Protein AF-A0A812VLY7-F1 (afdb_monomer_lite)

Radius of gyration: 28.64 Å; chains: 1; bounding box: 68×107×70 Å

Sequence (484 aa):
MIRHANMDPVLTGAGQRVARGATTGGCYYAWLPRAVADAMTPRLSFLAAFLRVVGGRTLPAKNELANACYFTYRVGYVICDTSLGPAEAQKEMEAGRCNEDFRLMGSDFQRLVTSHYVEGARPPFEEAMWLLTSPDHFQSRTLSECPPMQILANFLYAEALLFMDGSSRFGESAALVAHAMSQLRDVQHEVLEALGRTWPLDLAKRKFEEHFLSAEEARRQEARSNGLQASIVMCRCGLQSLTWLTELFPENAAVQIFLYDTCGPSQKSWGLPEVLSAADFKQKCAREPDVVEAKDVTDCPVELILQHLLKYGSNEAAFLLFLPSLPPVEYEQQLYTLVVRSLARRMLRADFVQLGHTRSSPKALNSCQRAVLSEAGIHGHVSGYESPRFVVSAERISASLPRARVVLLALETATECTGQAWEDIMRGLWHTVFGEAALLPTRADNVQIPIFLRVLDGPSGFAKTRMPKSSDYLDWAATALLET

Foldseek 3Di:
DDDDDDDDDDDDDDDDDDDDDDDDDDDDDDDDDDDPDDDDDPVVPLVVVVVVVVPPDDDPDLVVLLCLQADKDFDWDQADFPPDDPVVSVVCVVVVVSTARDIDGPNVLQVQQCCCLPVVFFHPLLQLVCLVPDDPVSVVVCLVRPVLSPLLSLLLVLQLQLQLDAPVCPVVSVVSNVVSVVSLVVDDPVSSVSCVVNHVNVSSVVVSVVSNVVSVVLNVVLVVDQFFFEEEEEEDAPQAQQQLVLVQDDPSHAYKYFYWHCYDPPNVDRDGTDIDGSVRVNVVNVPRDNDHPDPDFDFDALLVVLVCLLPPLLPPGFKYWYDTSHDDDPLLSLLSSSVSVSSRSVNWPFQKDASAQAKDDFDDADPLLQVLCVQLVHDDTAIAAQGPGMMHGSVLSVVLSVSSVSSSVSVVPSPPQPRVNSSRSVSRCNVVSSPDHRYDDALSGDSRTRSNSNAGRAQHPCPVRDDRSHSVSSVVSSVVVVVD

pLDDT: mean 74.08, std 21.81, range [22.34, 96.94]

Secondary structure (DSSP, 8-state):
------------------------------------------HHHHHHHHHHHTTT-----HHHHHTTT--EEEEEEE---TTS-HHHHHHHHHTTTTEEEEEEEHHHHHHHHHIIIII-----HHHHHHHHHS-HHHHHHHHHH-HHHHHHHHHHHHHHHHHHSHHHHHHHHHHHHHHHHHHHHHS-HHHHHHHHTTS-HHHHHHHHHHHHHHHHHHHHHHTTS-S-EEEEEEEE-SS---HHHHTTS-TT-EEEEEEEE-SSTTTTS--PPEEEEHHHHHHHHTTS-------S--PPPHHHHHHHHHHHTTSS-SEEEE--SSPPPHHHHHHHHHHHHHHHTT----SEEE----B---PPPPHHHHHHHHHTT--S--B-BSSS-EEEEHHHHHHHHHHHHHHHHHHHH-TTS-HHHHHHHHHTTHHHHHT--SBPPPTTT-TTS-GGG-PPSSS-TTTTS-S-SS-HHHHHHHHHTT--

Structure (mmCIF, N/CA/C/O backbone):
data_AF-A0A812VLY7-F1
#
_entry.id   AF-A0A812VLY7-F1
#
loop_
_atom_site.group_PDB
_atom_site.id
_atom_site.type_symbol
_atom_site.label_atom_id
_atom_site.label_alt_id
_atom_site.label_comp_id
_atom_site.label_asym_id
_atom_site.label_entity_id
_atom_site.label_seq_id
_atom_site.pdbx_PDB_ins_code
_atom_site.Cartn_x
_atom_site.Cartn_y
_atom_site.Cartn_z
_atom_site.occupancy
_atom_site.B_iso_or_equiv
_atom_site.auth_seq_id
_atom_site.auth_comp_id
_atom_site.auth_asym_id
_atom_site.auth_atom_id
_atom_site.pdbx_PDB_model_num
ATOM 1 N N . MET A 1 1 ? 7.560 82.320 3.210 1.00 33.66 1 MET A N 1
ATOM 2 C CA . MET A 1 1 ? 8.974 82.275 3.651 1.00 33.66 1 MET A CA 1
ATOM 3 C C . MET A 1 1 ? 9.697 81.343 2.675 1.00 33.66 1 MET A C 1
ATOM 5 O O . MET A 1 1 ? 9.423 80.160 2.733 1.00 33.66 1 MET A O 1
ATOM 9 N N . ILE A 1 2 ? 10.264 81.796 1.540 1.00 23.64 2 ILE A N 1
ATOM 10 C CA . ILE A 1 2 ? 11.594 82.445 1.343 1.00 23.64 2 ILE A CA 1
ATOM 11 C C . ILE A 1 2 ? 12.690 81.553 1.982 1.00 23.64 2 ILE A C 1
ATOM 13 O O . ILE A 1 2 ? 12.592 81.344 3.180 1.00 23.64 2 ILE A O 1
ATOM 17 N N . ARG A 1 3 ? 13.728 80.983 1.336 1.00 24.14 3 ARG A N 1
ATOM 18 C CA . ARG A 1 3 ? 14.509 81.256 0.105 1.00 24.14 3 ARG A CA 1
ATOM 19 C C . ARG A 1 3 ? 15.375 80.022 -0.255 1.00 24.14 3 ARG A C 1
ATOM 21 O O . ARG A 1 3 ? 15.680 79.216 0.614 1.00 24.14 3 ARG A O 1
ATOM 28 N N . HIS A 1 4 ? 15.841 79.975 -1.505 1.00 22.34 4 HIS A N 1
ATOM 29 C CA . HIS A 1 4 ? 16.978 79.182 -2.009 1.00 22.34 4 HIS A CA 1
ATOM 30 C C . HIS A 1 4 ? 18.335 79.573 -1.383 1.00 22.34 4 HIS A C 1
ATOM 32 O O . HIS A 1 4 ? 18.535 80.760 -1.128 1.00 22.34 4 HIS A O 1
ATOM 38 N N . ALA A 1 5 ? 19.288 78.624 -1.299 1.00 25.89 5 ALA A N 1
ATOM 39 C CA . ALA A 1 5 ? 20.650 78.727 -1.872 1.00 25.89 5 ALA A CA 1
ATOM 40 C C . ALA A 1 5 ? 21.472 77.421 -1.703 1.00 25.89 5 ALA A C 1
ATOM 42 O O . ALA A 1 5 ? 21.373 76.743 -0.687 1.00 25.89 5 ALA A O 1
ATOM 43 N N . ASN A 1 6 ? 22.270 77.121 -2.735 1.00 24.19 6 ASN A N 1
ATOM 44 C CA . ASN A 1 6 ? 23.167 75.974 -2.955 1.00 24.19 6 ASN A CA 1
ATOM 45 C C . ASN A 1 6 ? 24.359 75.877 -1.981 1.00 24.19 6 ASN A C 1
ATOM 47 O O . ASN A 1 6 ? 24.820 76.913 -1.517 1.00 24.19 6 ASN A O 1
ATOM 51 N N . MET A 1 7 ? 24.940 74.674 -1.830 1.00 24.23 7 MET A N 1
ATOM 52 C CA . MET A 1 7 ? 26.337 74.329 -2.197 1.00 24.23 7 MET A CA 1
ATOM 53 C C . MET A 1 7 ? 26.624 72.827 -1.950 1.00 24.23 7 MET A C 1
ATOM 55 O O . MET A 1 7 ? 26.423 72.329 -0.848 1.00 24.23 7 MET A O 1
ATOM 59 N N . ASP A 1 8 ? 27.126 72.147 -2.984 1.00 24.55 8 ASP A N 1
ATOM 60 C CA . ASP A 1 8 ? 27.888 70.878 -2.954 1.00 24.55 8 ASP A CA 1
ATOM 61 C C . ASP A 1 8 ? 29.359 71.171 -2.551 1.00 24.55 8 ASP A C 1
ATOM 63 O O . ASP A 1 8 ? 29.791 72.307 -2.792 1.00 24.55 8 ASP A O 1
ATOM 67 N N . PRO A 1 9 ? 30.164 70.232 -1.974 1.00 33.00 9 PRO A N 1
ATOM 68 C CA . PRO A 1 9 ? 30.671 69.067 -2.727 1.00 33.00 9 PRO A CA 1
ATOM 69 C C . PRO A 1 9 ? 30.973 67.745 -1.966 1.00 33.00 9 PRO A C 1
ATOM 71 O O . PRO A 1 9 ? 31.391 67.722 -0.815 1.00 33.00 9 PRO A O 1
ATOM 74 N N . VAL A 1 10 ? 30.822 66.644 -2.721 1.00 26.61 10 VAL A N 1
ATOM 75 C CA . VAL A 1 10 ? 31.642 65.407 -2.840 1.00 26.61 10 VAL A CA 1
ATOM 76 C C . VAL A 1 10 ? 32.374 64.861 -1.590 1.00 26.61 10 VAL A C 1
ATOM 78 O O . VAL A 1 10 ? 33.370 65.431 -1.164 1.00 26.61 10 VAL A O 1
ATOM 81 N N . LEU A 1 11 ? 32.006 63.646 -1.138 1.00 26.80 11 LEU A N 1
ATOM 82 C CA . LEU A 1 11 ? 32.848 62.422 -1.168 1.00 26.80 11 LEU A CA 1
ATOM 83 C C . LEU A 1 11 ? 32.196 61.223 -0.436 1.00 26.80 11 LEU A C 1
ATOM 85 O O . LEU A 1 11 ? 31.822 61.304 0.726 1.00 26.80 11 LEU A O 1
ATOM 89 N N . THR A 1 12 ? 32.195 60.087 -1.148 1.00 26.88 12 THR A N 1
ATOM 90 C CA . THR A 1 12 ? 32.275 58.678 -0.693 1.00 26.88 12 THR A CA 1
ATOM 91 C C . THR A 1 12 ? 31.205 58.086 0.232 1.00 26.88 12 THR A C 1
ATOM 93 O O . THR A 1 12 ? 31.045 58.503 1.370 1.00 26.88 12 THR A O 1
ATOM 96 N N . GLY A 1 13 ? 30.633 56.953 -0.197 1.00 25.62 13 GLY A N 1
ATOM 97 C CA . GLY A 1 13 ? 30.178 55.917 0.737 1.00 25.62 13 GLY A CA 1
ATOM 98 C C . GLY A 1 13 ? 28.914 55.169 0.327 1.00 25.62 13 GLY A C 1
ATOM 99 O O . GLY A 1 13 ? 27.816 55.652 0.550 1.00 25.62 13 GLY A O 1
ATOM 100 N N . ALA A 1 14 ? 29.114 53.983 -0.252 1.00 27.11 14 ALA A N 1
ATOM 101 C CA . ALA A 1 14 ? 28.307 52.763 -0.146 1.00 27.11 14 ALA A CA 1
ATOM 102 C C . ALA A 1 14 ? 26.805 52.858 0.220 1.00 27.11 14 ALA A C 1
ATOM 104 O O . ALA A 1 14 ? 26.431 53.228 1.328 1.00 27.11 14 ALA A O 1
ATOM 105 N N . GLY A 1 15 ? 25.949 52.323 -0.659 1.00 26.59 15 GLY A N 1
ATOM 106 C CA . GLY A 1 15 ? 24.568 51.990 -0.301 1.00 26.59 15 GLY A CA 1
ATOM 107 C C . GLY A 1 15 ? 23.691 51.630 -1.495 1.00 26.59 15 GLY A C 1
ATOM 108 O O . GLY A 1 15 ? 22.732 52.343 -1.779 1.00 26.59 15 GLY A O 1
ATOM 109 N N . GLN A 1 16 ? 24.000 50.542 -2.210 1.00 27.98 16 GLN A N 1
ATOM 110 C CA . GLN A 1 16 ? 23.077 49.992 -3.206 1.00 27.98 16 GLN A CA 1
ATOM 111 C C . GLN A 1 16 ? 22.246 48.856 -2.601 1.00 27.98 16 GLN A C 1
ATOM 113 O O . GLN A 1 16 ? 22.727 48.022 -1.838 1.00 27.98 16 GLN A O 1
ATOM 118 N N . ARG A 1 17 ? 20.952 48.933 -2.904 1.00 28.33 17 ARG A N 1
ATOM 119 C CA . ARG A 1 17 ? 19.820 48.269 -2.264 1.00 28.33 17 ARG A CA 1
ATOM 120 C C . ARG A 1 17 ? 19.820 46.759 -2.497 1.00 28.33 17 ARG A C 1
ATOM 122 O O . ARG A 1 17 ? 19.923 46.305 -3.631 1.00 28.33 17 ARG A O 1
ATOM 129 N N . VAL A 1 18 ? 19.570 46.015 -1.423 1.00 26.88 18 VAL A N 1
ATOM 130 C CA . VAL A 1 18 ? 19.131 44.617 -1.464 1.00 26.88 18 VAL A CA 1
ATOM 131 C C . VAL A 1 18 ? 17.653 44.590 -1.848 1.00 26.88 18 VAL A C 1
ATOM 133 O O . VAL A 1 18 ? 16.798 45.021 -1.074 1.00 26.88 18 VAL A O 1
ATOM 136 N N . ALA A 1 19 ? 17.349 44.075 -3.036 1.00 27.53 19 ALA A N 1
ATOM 137 C CA . ALA A 1 19 ? 16.034 43.528 -3.338 1.00 27.53 19 ALA A CA 1
ATOM 138 C C . ALA A 1 19 ? 15.998 42.094 -2.789 1.00 27.53 19 ALA A C 1
ATOM 140 O O . ALA A 1 19 ? 16.769 41.240 -3.223 1.00 27.53 19 ALA A O 1
ATOM 141 N N . ARG A 1 20 ? 15.141 41.841 -1.793 1.00 27.00 20 ARG A N 1
ATOM 142 C CA . ARG A 1 20 ? 14.846 40.490 -1.299 1.00 27.00 20 ARG A CA 1
ATOM 143 C C . ARG A 1 20 ? 13.982 39.777 -2.341 1.00 27.00 20 ARG A C 1
ATOM 145 O O . ARG A 1 20 ? 12.780 40.009 -2.402 1.00 27.00 20 ARG A O 1
ATOM 152 N N . GLY A 1 21 ? 14.618 38.957 -3.171 1.00 27.05 21 GLY A N 1
ATOM 153 C CA . GLY A 1 21 ? 13.956 37.917 -3.953 1.00 27.05 21 GLY A CA 1
ATOM 154 C C . GLY A 1 21 ? 13.736 36.680 -3.085 1.00 27.05 21 GLY A C 1
ATOM 155 O O . GLY A 1 21 ? 14.605 36.318 -2.293 1.00 27.05 21 GLY A O 1
ATOM 156 N N . ALA A 1 22 ? 12.555 36.081 -3.208 1.00 26.77 22 ALA A N 1
ATOM 157 C CA . ALA A 1 22 ? 12.167 34.844 -2.549 1.00 26.77 22 ALA A CA 1
ATOM 158 C C . ALA A 1 22 ? 13.141 33.706 -2.895 1.00 26.77 22 ALA A C 1
ATOM 160 O O . ALA A 1 22 ? 13.400 33.429 -4.064 1.00 26.77 22 ALA A O 1
ATOM 161 N N . THR A 1 23 ? 13.681 33.054 -1.870 1.00 26.34 23 THR A N 1
ATOM 162 C CA . THR A 1 23 ? 14.460 31.823 -1.991 1.00 26.34 23 THR A CA 1
ATOM 163 C C . THR A 1 23 ? 13.505 30.645 -2.135 1.00 26.34 23 THR A C 1
ATOM 165 O O . THR A 1 23 ? 12.974 30.150 -1.143 1.00 26.34 23 THR A O 1
ATOM 168 N N . THR A 1 24 ? 13.291 30.189 -3.363 1.00 28.69 24 THR A N 1
ATOM 169 C CA . THR A 1 24 ? 12.914 28.802 -3.630 1.00 28.69 24 THR A CA 1
ATOM 170 C C . THR A 1 24 ? 14.145 27.933 -3.370 1.00 28.69 24 THR A C 1
ATOM 172 O O . THR A 1 24 ? 15.205 28.137 -3.964 1.00 28.69 24 THR A O 1
ATOM 175 N N . GLY A 1 25 ? 14.039 27.012 -2.412 1.00 26.91 25 GLY A N 1
ATOM 176 C CA . GLY A 1 25 ? 15.074 26.022 -2.131 1.00 26.91 25 GLY A CA 1
ATOM 177 C C . GLY A 1 25 ? 15.153 25.020 -3.277 1.00 26.91 25 GLY A C 1
ATOM 178 O O . GLY A 1 25 ? 14.393 24.063 -3.310 1.00 26.91 25 GLY A O 1
ATOM 179 N N . GLY A 1 26 ? 16.038 25.270 -4.239 1.00 24.72 26 GLY A N 1
ATOM 180 C CA . GLY A 1 26 ? 16.426 24.287 -5.245 1.00 24.72 26 GLY A CA 1
ATOM 181 C C . GLY A 1 26 ? 17.576 23.428 -4.724 1.00 24.72 26 GLY A C 1
ATOM 182 O O . GLY A 1 26 ? 18.564 23.960 -4.215 1.00 24.72 26 GLY A O 1
ATOM 183 N N . CYS A 1 27 ? 17.466 22.107 -4.863 1.00 26.91 27 CYS A N 1
ATOM 184 C CA . CYS A 1 27 ? 18.591 21.191 -4.704 1.00 26.91 27 CYS A CA 1
ATOM 185 C C . CYS A 1 27 ? 19.650 21.505 -5.774 1.00 26.91 27 CYS A C 1
ATOM 187 O O . CYS A 1 27 ? 19.371 21.451 -6.972 1.00 26.91 27 CYS A O 1
ATOM 189 N N . TYR A 1 28 ? 20.869 21.848 -5.355 1.00 29.22 28 TYR A N 1
ATOM 190 C CA . TYR A 1 28 ? 21.990 22.087 -6.264 1.00 29.22 28 TYR A CA 1
ATOM 191 C C . TYR A 1 28 ? 22.784 20.792 -6.456 1.00 29.22 28 TYR A C 1
ATOM 193 O O . TYR A 1 28 ? 23.466 20.339 -5.540 1.00 29.22 28 TYR A O 1
ATOM 201 N N . TYR A 1 29 ? 22.748 20.222 -7.662 1.00 32.53 29 TYR A N 1
ATOM 202 C CA . TYR A 1 29 ? 23.680 19.171 -8.074 1.00 32.53 29 TYR A CA 1
ATOM 203 C C . TYR A 1 29 ? 24.926 19.822 -8.687 1.00 32.53 29 TYR A C 1
ATOM 205 O O . TYR A 1 29 ? 24.874 20.361 -9.792 1.00 32.53 29 TYR A O 1
ATOM 213 N N . ALA A 1 30 ? 26.054 19.792 -7.977 1.00 27.41 30 ALA A N 1
ATOM 214 C CA . ALA A 1 30 ? 27.339 20.245 -8.505 1.00 27.41 30 ALA A CA 1
ATOM 215 C C . ALA A 1 30 ? 28.170 19.040 -8.978 1.00 27.41 30 ALA A C 1
ATOM 217 O O . ALA A 1 30 ? 28.550 18.184 -8.183 1.00 27.41 30 ALA A O 1
ATOM 218 N N . TRP A 1 31 ? 28.472 18.984 -10.277 1.00 33.50 31 TRP A N 1
ATOM 219 C CA . TRP A 1 31 ? 29.342 17.969 -10.875 1.00 33.50 31 TRP A CA 1
ATOM 220 C C . TRP A 1 31 ? 30.784 18.481 -10.938 1.00 33.50 31 TRP A C 1
ATOM 222 O O . TRP A 1 31 ? 31.066 19.471 -11.611 1.00 33.50 31 TRP A O 1
ATOM 232 N N . LEU A 1 32 ? 31.715 17.788 -10.281 1.00 25.48 32 LEU A N 1
ATOM 233 C CA . LEU A 1 32 ? 33.155 18.016 -10.433 1.00 25.48 32 LEU A CA 1
ATOM 234 C C . LEU A 1 32 ? 33.784 16.832 -11.184 1.00 25.48 32 LEU A C 1
ATOM 236 O O . LEU A 1 32 ? 33.804 15.721 -10.651 1.00 25.48 32 LEU A O 1
ATOM 240 N N . PRO A 1 33 ? 34.339 17.025 -12.394 1.00 26.05 33 PRO A N 1
ATOM 241 C CA . PRO A 1 33 ? 35.069 15.971 -13.077 1.00 26.05 33 PRO A CA 1
ATOM 242 C C . PRO A 1 33 ? 36.450 15.822 -12.430 1.00 26.05 33 PRO A C 1
ATOM 244 O O . PRO A 1 33 ? 37.362 16.606 -12.690 1.00 26.05 33 PRO A O 1
ATOM 247 N N . ARG A 1 34 ? 36.639 14.799 -11.591 1.00 30.36 34 ARG A N 1
ATOM 248 C CA . ARG A 1 34 ? 37.990 14.325 -11.264 1.00 30.36 34 ARG A CA 1
ATOM 249 C C . ARG A 1 34 ? 38.393 13.249 -12.258 1.00 30.36 34 ARG A C 1
ATOM 251 O O . ARG A 1 34 ? 37.947 12.109 -12.185 1.00 30.36 34 ARG A O 1
ATOM 258 N N . ALA A 1 35 ? 39.272 13.637 -13.176 1.00 29.14 35 ALA A N 1
ATOM 259 C CA . ALA A 1 35 ? 40.065 12.708 -13.957 1.00 29.14 35 ALA A CA 1
ATOM 260 C C . ALA A 1 35 ? 40.961 11.902 -13.004 1.00 29.14 35 ALA A C 1
ATOM 262 O O . ALA A 1 35 ? 41.935 12.423 -12.466 1.00 29.14 35 ALA A O 1
ATOM 263 N N . VAL A 1 36 ? 40.625 10.631 -12.800 1.00 29.53 36 VAL A N 1
ATOM 264 C CA . VAL A 1 36 ? 41.595 9.616 -12.384 1.00 29.53 36 VAL A CA 1
ATOM 265 C C . VAL A 1 36 ? 41.839 8.759 -13.614 1.00 29.53 36 VAL A C 1
ATOM 267 O O . VAL A 1 36 ? 41.105 7.820 -13.913 1.00 29.53 36 VAL A O 1
ATOM 270 N N . ALA A 1 37 ? 42.840 9.174 -14.382 1.00 31.59 37 ALA A N 1
ATOM 271 C CA . ALA A 1 37 ? 43.504 8.301 -15.323 1.00 31.59 37 ALA A CA 1
ATOM 272 C C . ALA A 1 37 ? 44.316 7.302 -14.496 1.00 31.59 37 ALA A C 1
ATOM 274 O O . ALA A 1 37 ? 45.269 7.707 -13.845 1.00 31.59 37 ALA A O 1
ATOM 275 N N . ASP A 1 38 ? 43.893 6.039 -14.477 1.00 27.41 38 ASP A N 1
ATOM 276 C CA . ASP A 1 38 ? 44.817 4.917 -14.617 1.00 27.41 38 ASP A CA 1
ATOM 277 C C . ASP A 1 38 ? 44.073 3.613 -14.953 1.00 27.41 38 ASP A C 1
ATOM 279 O O . ASP A 1 38 ? 43.192 3.149 -14.236 1.00 27.41 38 ASP A O 1
ATOM 283 N N . ALA A 1 39 ? 44.459 3.085 -16.117 1.00 34.84 39 ALA A N 1
ATOM 284 C CA . ALA A 1 39 ? 44.355 1.722 -16.628 1.00 34.84 39 ALA A CA 1
ATOM 285 C C . ALA A 1 39 ? 43.064 0.916 -16.383 1.00 34.84 39 ALA A C 1
ATOM 287 O O . ALA A 1 39 ? 42.927 0.226 -15.381 1.00 34.84 39 ALA A O 1
ATOM 288 N N . MET A 1 40 ? 42.225 0.807 -17.419 1.00 28.03 40 MET A N 1
ATOM 289 C CA . MET A 1 40 ? 41.572 -0.464 -17.760 1.00 28.03 40 MET A CA 1
ATOM 290 C C . MET A 1 40 ? 41.119 -0.445 -19.221 1.00 28.03 40 MET A C 1
ATOM 292 O O . MET A 1 40 ? 40.485 0.503 -19.671 1.00 28.03 40 MET A O 1
ATOM 296 N N . THR A 1 41 ? 41.464 -1.498 -19.959 1.00 37.09 41 THR A N 1
ATOM 297 C CA . THR A 1 41 ? 41.012 -1.845 -21.312 1.00 37.09 41 THR A CA 1
ATOM 298 C C . THR A 1 41 ? 39.849 -2.847 -21.192 1.00 37.09 41 THR A C 1
ATOM 300 O O . THR A 1 41 ? 40.109 -4.046 -21.127 1.00 37.09 41 THR A O 1
ATOM 303 N N . PRO A 1 42 ? 38.561 -2.435 -21.174 1.00 41.41 42 PRO A N 1
ATOM 304 C CA . PRO A 1 42 ? 37.433 -3.364 -21.039 1.00 41.41 42 PRO A CA 1
ATOM 305 C C . PRO A 1 42 ? 36.772 -3.663 -22.395 1.00 41.41 42 PRO A C 1
ATOM 307 O O . PRO A 1 42 ? 35.999 -4.604 -22.524 1.00 41.41 42 PRO A O 1
ATOM 310 N N . ARG A 1 43 ? 37.101 -2.901 -23.450 1.00 37.88 43 ARG A N 1
ATOM 311 C CA . ARG A 1 43 ? 36.518 -3.078 -24.791 1.00 37.88 43 ARG A CA 1
ATOM 312 C C . ARG A 1 43 ? 36.937 -4.382 -25.476 1.00 37.88 43 ARG A C 1
ATOM 314 O O . ARG A 1 43 ? 36.269 -4.807 -26.409 1.00 37.88 43 ARG A O 1
ATOM 321 N N . LEU A 1 44 ? 38.014 -5.025 -25.020 1.00 36.16 44 LEU A N 1
ATOM 322 C CA . LEU A 1 44 ? 38.531 -6.254 -25.628 1.00 36.16 44 LEU A CA 1
ATOM 323 C C . LEU A 1 44 ? 38.014 -7.535 -24.963 1.00 36.16 44 LEU A C 1
ATOM 325 O O . LEU A 1 44 ? 37.985 -8.561 -25.629 1.00 36.16 44 LEU A O 1
ATOM 329 N N . SER A 1 45 ? 37.566 -7.510 -23.704 1.00 45.12 45 SER A N 1
ATOM 330 C CA . SER A 1 45 ? 37.102 -8.724 -23.013 1.00 45.12 45 SER A CA 1
ATOM 331 C C . SER A 1 45 ? 35.714 -9.168 -23.480 1.00 45.12 45 SER A C 1
ATOM 333 O O . SER A 1 45 ? 35.522 -10.353 -23.745 1.00 45.12 45 SER A O 1
ATOM 335 N N . PHE A 1 46 ? 34.781 -8.230 -23.681 1.00 43.88 46 PHE A N 1
ATOM 336 C CA . PHE A 1 46 ? 33.456 -8.537 -24.234 1.00 43.88 46 PHE A CA 1
ATOM 337 C C . PHE A 1 46 ? 33.547 -8.986 -25.699 1.00 43.88 46 PHE A C 1
ATOM 339 O O . PHE A 1 46 ? 33.003 -10.026 -26.056 1.00 43.88 46 PHE A O 1
ATOM 346 N N . LEU A 1 47 ? 34.322 -8.277 -26.533 1.00 39.41 47 LEU A N 1
ATOM 347 C CA . LEU A 1 47 ? 34.526 -8.665 -27.933 1.00 39.41 47 LEU A CA 1
ATOM 348 C C . LEU A 1 47 ? 35.276 -10.002 -28.064 1.00 39.41 47 LEU A C 1
ATOM 350 O O . LEU A 1 47 ? 34.971 -10.772 -28.964 1.00 39.41 47 LEU A O 1
ATOM 354 N N . ALA A 1 48 ? 36.226 -10.315 -27.175 1.00 42.75 48 ALA A N 1
ATOM 355 C CA . ALA A 1 48 ? 36.941 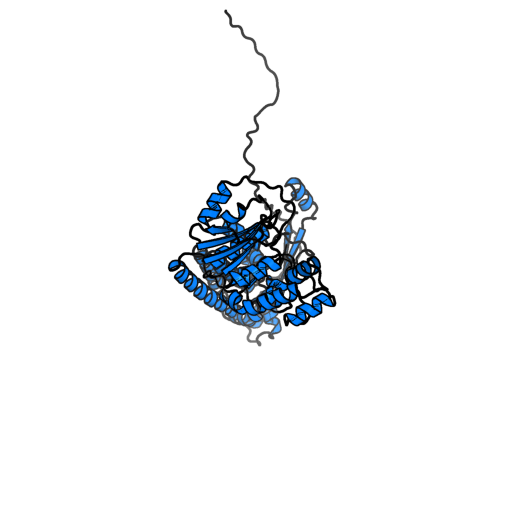-11.595 -27.191 1.00 42.75 48 ALA A CA 1
ATOM 356 C C . ALA A 1 48 ? 36.086 -12.770 -26.686 1.00 42.75 48 ALA A C 1
ATOM 358 O O . ALA A 1 48 ? 36.224 -13.883 -27.197 1.00 42.75 48 ALA A O 1
ATOM 359 N N . ALA A 1 49 ? 35.192 -12.539 -25.719 1.00 45.84 49 ALA A N 1
ATOM 360 C CA . ALA A 1 49 ? 34.189 -13.522 -25.316 1.00 45.84 49 ALA A CA 1
ATOM 361 C C . ALA A 1 49 ? 33.157 -13.744 -26.437 1.00 45.84 49 ALA A C 1
ATOM 363 O O . ALA A 1 49 ? 32.857 -14.885 -26.775 1.00 45.84 49 ALA A O 1
ATOM 364 N N . PHE A 1 50 ? 32.707 -12.672 -27.093 1.00 42.53 50 PHE A N 1
ATOM 365 C CA . PHE A 1 50 ? 31.745 -12.701 -28.198 1.00 42.53 50 PHE A CA 1
ATOM 366 C C . PHE A 1 50 ? 32.316 -13.333 -29.484 1.00 42.53 50 PHE A C 1
ATOM 368 O O . PHE A 1 50 ? 31.689 -14.202 -30.084 1.00 42.53 50 PHE A O 1
ATOM 375 N N . LEU A 1 51 ? 33.550 -13.000 -29.879 1.00 42.72 51 LEU A N 1
ATOM 376 C CA . LEU A 1 51 ? 34.221 -13.614 -31.036 1.00 42.72 51 LEU A CA 1
ATOM 377 C C . LEU A 1 51 ? 34.541 -15.104 -30.818 1.00 42.72 51 LEU A C 1
ATOM 379 O O . LEU A 1 51 ? 34.678 -15.845 -31.789 1.00 42.72 51 LEU A O 1
ATOM 383 N N . ARG A 1 52 ? 34.609 -15.577 -29.563 1.00 43.69 52 ARG A N 1
ATOM 384 C CA . ARG A 1 52 ? 34.657 -17.018 -29.252 1.00 43.69 52 ARG A CA 1
ATOM 385 C C . ARG A 1 52 ? 33.308 -17.722 -29.441 1.00 43.69 52 ARG A C 1
ATOM 387 O O . ARG A 1 52 ? 33.317 -18.917 -29.720 1.00 43.69 52 ARG A O 1
ATOM 394 N N . VAL A 1 53 ? 32.189 -17.003 -29.327 1.00 44.19 53 VAL A N 1
ATOM 395 C CA . VAL A 1 53 ? 30.820 -17.530 -29.494 1.00 44.19 53 VAL A CA 1
ATOM 396 C C . VAL A 1 53 ? 30.440 -17.652 -30.976 1.00 44.19 53 VAL A C 1
ATOM 398 O O . VAL A 1 53 ? 29.904 -18.678 -31.384 1.00 44.19 53 VAL A O 1
ATOM 401 N N . VAL A 1 54 ? 30.813 -16.681 -31.818 1.00 43.78 54 VAL A N 1
ATOM 402 C CA . VAL A 1 54 ? 30.499 -16.691 -33.268 1.00 43.78 54 VAL A CA 1
ATOM 403 C C . VAL A 1 54 ? 31.308 -17.753 -34.049 1.00 43.78 54 VAL A C 1
ATOM 405 O O . VAL A 1 54 ? 30.960 -18.123 -35.167 1.00 43.78 54 VAL A O 1
ATOM 408 N N . GLY A 1 55 ? 32.364 -18.318 -33.450 1.00 42.09 55 GLY A N 1
ATOM 409 C CA . GLY A 1 55 ? 33.254 -19.319 -34.059 1.00 42.09 55 GLY A CA 1
ATOM 410 C C . GLY A 1 55 ? 32.816 -20.791 -33.962 1.00 42.09 55 GLY A C 1
ATOM 411 O O . GLY A 1 55 ? 33.656 -21.673 -34.135 1.00 42.09 55 GLY A O 1
ATOM 412 N N .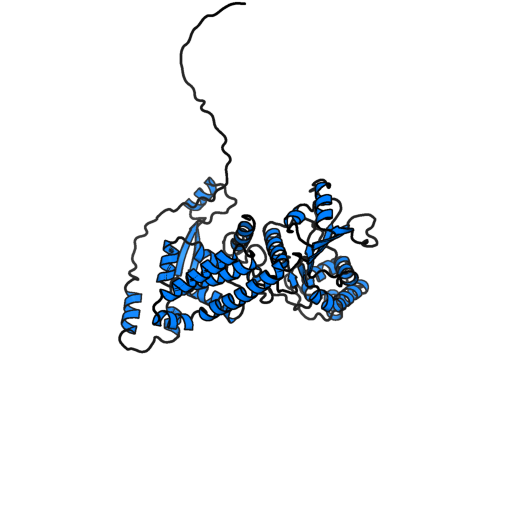 GLY A 1 56 ? 31.548 -21.088 -33.654 1.00 36.78 56 GLY A N 1
ATOM 413 C CA . GLY A 1 56 ? 31.016 -22.459 -33.708 1.00 36.78 56 GLY A CA 1
ATOM 414 C C . GLY A 1 56 ? 31.437 -23.386 -32.559 1.00 36.78 56 GLY A C 1
ATOM 415 O O . GLY A 1 56 ? 31.495 -24.603 -32.742 1.00 36.78 56 GLY A O 1
ATOM 416 N N . ARG A 1 57 ? 31.728 -22.850 -31.367 1.00 38.78 57 ARG A N 1
ATOM 417 C CA . ARG A 1 57 ? 31.892 -23.661 -30.148 1.00 38.78 57 ARG A CA 1
ATOM 418 C C . ARG A 1 57 ? 30.704 -23.480 -29.209 1.00 38.78 57 ARG A C 1
ATOM 420 O O . ARG A 1 57 ? 30.133 -22.402 -29.122 1.00 38.78 57 ARG A O 1
ATOM 427 N N . THR A 1 58 ? 30.356 -24.589 -28.555 1.00 44.06 58 THR A N 1
ATOM 428 C CA . THR A 1 58 ? 29.306 -24.773 -27.542 1.00 44.06 58 THR A CA 1
ATOM 429 C C . THR A 1 58 ? 28.972 -23.507 -26.757 1.00 44.06 58 THR A C 1
ATOM 431 O O . THR A 1 58 ? 29.881 -22.885 -26.205 1.00 44.06 58 THR A O 1
ATOM 434 N N . LEU A 1 59 ? 27.669 -23.197 -26.669 1.00 37.06 59 LEU A N 1
ATOM 435 C CA . LEU A 1 59 ? 27.109 -22.171 -25.784 1.00 37.06 59 LEU A CA 1
ATOM 436 C C . LEU A 1 59 ? 27.822 -22.210 -24.418 1.00 37.06 59 LEU A C 1
ATOM 438 O O . LEU A 1 59 ? 28.019 -23.314 -23.892 1.00 37.06 59 LEU A O 1
ATOM 442 N N . PRO A 1 60 ? 28.201 -21.054 -23.843 1.00 41.62 60 PRO A N 1
ATOM 443 C CA . PRO A 1 60 ? 28.809 -21.009 -22.521 1.00 41.62 60 PRO A CA 1
ATOM 444 C C . PRO A 1 60 ? 27.951 -21.797 -21.527 1.00 41.62 60 PRO A C 1
ATOM 446 O O . PRO A 1 60 ? 26.717 -21.782 -21.613 1.00 41.62 60 PRO A O 1
ATOM 449 N N . ALA A 1 61 ? 28.588 -22.499 -20.587 1.00 46.91 61 ALA A N 1
ATOM 450 C CA . ALA A 1 61 ? 27.860 -23.191 -19.527 1.00 46.91 61 ALA A CA 1
ATOM 451 C C . ALA A 1 61 ? 26.881 -22.209 -18.852 1.00 46.91 61 ALA A C 1
ATOM 453 O O . ALA A 1 61 ? 27.178 -21.022 -18.747 1.00 46.91 61 ALA A O 1
ATOM 454 N N . LYS A 1 62 ? 25.722 -22.691 -18.381 1.00 43.09 62 LYS A N 1
ATOM 455 C CA . LYS A 1 62 ? 24.604 -21.884 -17.834 1.00 43.09 62 LYS A CA 1
ATOM 456 C C . LYS A 1 62 ? 25.039 -20.773 -16.849 1.00 43.09 62 LYS A C 1
ATOM 458 O O . LYS A 1 62 ? 24.385 -19.740 -16.764 1.00 43.09 62 LYS A O 1
ATOM 463 N N . ASN A 1 63 ? 26.168 -20.969 -16.166 1.00 44.38 63 ASN A N 1
ATOM 464 C CA . ASN A 1 63 ? 26.760 -20.025 -15.220 1.00 44.38 63 ASN A CA 1
ATOM 465 C C . ASN A 1 63 ? 27.519 -18.851 -15.877 1.00 44.38 63 ASN A C 1
ATOM 467 O O . ASN A 1 63 ? 27.571 -17.780 -15.291 1.00 44.38 63 ASN A O 1
ATOM 471 N N . GLU A 1 64 ? 28.076 -18.987 -17.083 1.00 43.31 64 GLU A N 1
ATOM 472 C CA . GLU A 1 64 ? 28.804 -17.903 -17.769 1.00 43.31 64 GLU A CA 1
ATOM 473 C C . GLU A 1 64 ? 27.864 -16.896 -18.455 1.00 43.31 64 GLU A C 1
ATOM 475 O O . GLU A 1 64 ? 28.164 -15.707 -18.486 1.00 43.31 64 GLU A O 1
ATOM 480 N N . LEU A 1 65 ? 26.688 -17.334 -18.922 1.00 43.16 65 LEU A N 1
ATOM 481 C CA . LEU A 1 65 ? 25.650 -16.437 -19.460 1.00 43.16 65 LEU A CA 1
ATOM 482 C C . LEU A 1 65 ? 24.844 -15.735 -18.358 1.00 43.16 65 LEU A C 1
ATOM 484 O O . LEU A 1 65 ? 24.435 -14.590 -18.538 1.00 43.16 65 LEU A O 1
ATOM 488 N N . ALA A 1 66 ? 24.671 -16.369 -17.193 1.00 42.59 66 ALA A N 1
ATOM 489 C CA . ALA A 1 66 ? 24.189 -15.681 -15.991 1.00 42.59 66 ALA A CA 1
ATOM 490 C C . ALA A 1 66 ? 25.181 -14.596 -15.517 1.00 42.59 66 ALA A C 1
ATOM 492 O O . ALA A 1 66 ? 24.769 -13.593 -14.947 1.00 42.59 66 ALA A O 1
ATOM 493 N N . ASN A 1 67 ? 26.470 -14.749 -15.845 1.00 46.41 67 ASN A N 1
ATOM 494 C CA . ASN A 1 67 ? 27.535 -13.784 -15.565 1.00 46.41 67 ASN A CA 1
ATOM 495 C C . ASN A 1 67 ? 27.733 -12.718 -16.665 1.00 46.41 67 ASN A C 1
ATOM 497 O O . ASN A 1 67 ? 28.671 -11.928 -16.570 1.00 46.41 67 ASN A O 1
ATOM 501 N N . ALA A 1 68 ? 26.883 -12.649 -17.698 1.00 48.62 68 ALA A N 1
ATOM 502 C CA . ALA A 1 68 ? 27.060 -11.701 -18.807 1.00 48.62 68 ALA A CA 1
ATOM 503 C C . ALA A 1 68 ? 26.932 -10.216 -18.389 1.00 48.62 68 ALA A C 1
ATOM 505 O O . ALA A 1 68 ? 27.423 -9.341 -19.095 1.00 48.62 68 ALA A O 1
ATOM 506 N N . CYS A 1 69 ? 26.348 -9.940 -17.217 1.00 58.94 69 CYS A N 1
ATOM 507 C CA . CYS A 1 69 ? 26.222 -8.608 -16.620 1.00 58.94 69 CYS A CA 1
ATOM 508 C C . CYS A 1 69 ? 27.108 -8.420 -15.369 1.00 58.94 69 CYS A C 1
ATOM 510 O O . CYS A 1 69 ? 26.657 -7.895 -14.350 1.00 58.94 69 CYS A O 1
ATOM 512 N N . TYR A 1 70 ? 28.370 -8.858 -15.398 1.00 55.34 70 TYR A N 1
ATOM 513 C CA . TYR A 1 70 ? 29.310 -8.689 -14.275 1.00 55.34 70 TYR A CA 1
ATOM 514 C C . TYR A 1 70 ? 29.914 -7.272 -14.212 1.00 55.34 70 TYR A C 1
ATOM 516 O O . TYR A 1 70 ? 31.130 -7.096 -14.152 1.00 55.34 70 TYR A O 1
ATOM 524 N N . PHE A 1 71 ? 29.075 -6.237 -14.244 1.00 55.09 71 PHE A N 1
ATOM 525 C CA . PHE A 1 71 ? 29.518 -4.865 -14.014 1.00 55.09 71 PHE A CA 1
ATOM 526 C C . PHE A 1 71 ? 29.038 -4.394 -12.642 1.00 55.09 71 PHE A C 1
ATOM 528 O O . PHE A 1 71 ? 27.852 -4.441 -12.308 1.00 55.09 71 PHE A O 1
ATOM 535 N N . THR A 1 72 ? 29.995 -3.958 -11.826 1.00 50.44 72 THR A N 1
ATOM 536 C CA . THR A 1 72 ? 29.734 -3.200 -10.606 1.00 50.44 72 THR A CA 1
ATOM 537 C C . THR A 1 72 ? 29.745 -1.731 -10.987 1.00 50.44 72 THR A C 1
ATOM 539 O O . THR A 1 72 ? 30.809 -1.173 -11.263 1.00 50.44 72 THR A O 1
ATOM 542 N N . TYR A 1 73 ? 28.582 -1.086 -10.991 1.00 53.75 73 TYR A N 1
ATOM 543 C CA . TYR A 1 73 ? 28.556 0.366 -11.047 1.00 53.75 73 TYR A CA 1
ATOM 544 C C . TYR A 1 73 ? 28.915 0.891 -9.664 1.00 53.75 73 TYR A C 1
ATOM 546 O O . TYR A 1 73 ? 28.189 0.679 -8.697 1.00 53.75 73 TYR A O 1
ATOM 554 N N . ARG A 1 74 ? 30.076 1.541 -9.560 1.00 46.31 74 ARG A N 1
ATOM 555 C CA . ARG A 1 74 ? 30.405 2.384 -8.414 1.00 46.31 74 ARG A CA 1
ATOM 556 C C . ARG A 1 74 ? 30.144 3.814 -8.841 1.00 46.31 74 ARG A C 1
ATOM 558 O O . ARG A 1 74 ? 30.942 4.388 -9.577 1.00 46.31 74 ARG A O 1
ATOM 565 N N . VAL A 1 75 ? 29.025 4.359 -8.396 1.00 46.69 75 VAL A N 1
ATOM 566 C CA . VAL A 1 75 ? 28.744 5.780 -8.547 1.00 46.69 75 VAL A CA 1
ATOM 567 C C . VAL A 1 75 ? 28.724 6.333 -7.136 1.00 46.69 75 VAL A C 1
ATOM 569 O O . VAL A 1 75 ? 27.806 6.075 -6.366 1.00 46.69 75 VAL A O 1
ATOM 572 N N . GLY A 1 76 ? 29.802 7.020 -6.768 1.00 42.94 76 GLY A N 1
ATOM 573 C CA . GLY A 1 76 ? 29.802 7.794 -5.537 1.00 42.94 76 GLY A CA 1
ATOM 574 C C . GLY A 1 76 ? 28.871 8.977 -5.744 1.00 42.94 76 GLY A C 1
ATOM 575 O O . GLY A 1 76 ? 29.137 9.804 -6.617 1.00 42.94 76 GLY A O 1
ATOM 576 N N . TYR A 1 77 ? 27.790 9.041 -4.975 1.00 45.03 77 TYR A N 1
ATOM 577 C CA . TYR A 1 77 ? 27.023 10.271 -4.858 1.00 45.03 77 TYR A CA 1
ATOM 578 C C . TYR A 1 77 ? 27.553 11.033 -3.659 1.00 45.03 77 TYR A C 1
ATOM 580 O O . TYR A 1 77 ? 27.896 10.460 -2.622 1.00 45.03 77 TYR A O 1
ATOM 588 N N . VAL A 1 78 ? 27.617 12.347 -3.821 1.00 49.81 78 VAL A N 1
ATOM 589 C CA . VAL A 1 78 ? 27.763 13.242 -2.688 1.00 49.81 78 VAL A CA 1
ATOM 590 C C . VAL A 1 78 ? 26.352 13.485 -2.159 1.00 49.81 78 VAL A C 1
ATOM 592 O O . VAL A 1 78 ? 25.658 14.375 -2.645 1.00 49.81 78 VAL A O 1
ATOM 595 N N . ILE A 1 79 ? 25.910 12.675 -1.202 1.00 53.94 79 ILE A N 1
ATOM 596 C CA . ILE A 1 79 ? 24.656 12.911 -0.483 1.00 53.94 79 ILE A CA 1
ATOM 597 C C . ILE A 1 79 ? 25.047 13.536 0.850 1.00 53.94 79 ILE A C 1
ATOM 599 O O . ILE A 1 79 ? 25.546 12.871 1.756 1.00 53.94 79 ILE A O 1
ATOM 603 N N . CYS A 1 80 ? 24.905 14.855 0.943 1.00 54.62 80 CYS A N 1
ATOM 604 C CA . CYS A 1 80 ? 25.033 15.541 2.222 1.00 54.62 80 CYS A CA 1
ATOM 605 C C . CYS A 1 80 ? 23.706 15.470 2.975 1.00 54.62 80 CYS A C 1
ATOM 607 O O . CYS A 1 80 ? 22.645 15.412 2.357 1.00 54.62 80 CYS A O 1
ATOM 609 N N . ASP A 1 81 ? 23.765 15.484 4.309 1.00 60.44 81 ASP A N 1
ATOM 610 C CA . ASP A 1 81 ? 22.564 15.556 5.141 1.00 60.44 81 ASP A CA 1
ATOM 611 C C . ASP A 1 81 ? 21.697 16.745 4.690 1.00 60.44 81 ASP A C 1
ATOM 613 O O . ASP A 1 81 ? 22.167 17.883 4.649 1.00 60.44 81 ASP A O 1
ATOM 617 N N . THR A 1 82 ? 20.448 16.466 4.308 1.00 53.66 82 THR A N 1
ATOM 618 C CA . THR A 1 82 ? 19.516 17.445 3.728 1.00 53.66 82 THR A CA 1
ATOM 619 C C . THR A 1 82 ? 19.119 18.545 4.711 1.00 53.66 82 THR A C 1
ATOM 621 O O . THR A 1 82 ? 18.596 19.576 4.295 1.00 53.66 82 THR A O 1
ATOM 624 N N . SER A 1 83 ? 19.404 18.363 6.004 1.00 58.44 83 SER A N 1
ATOM 625 C CA . SER A 1 83 ? 19.236 19.391 7.035 1.00 58.44 83 SER A CA 1
ATOM 626 C C . SER A 1 83 ? 20.373 20.421 7.085 1.00 58.44 83 SER A C 1
ATOM 628 O O . SER A 1 83 ? 20.247 21.431 7.780 1.00 58.44 83 SER A O 1
ATOM 630 N N . LEU A 1 84 ? 21.479 20.197 6.364 1.00 60.91 84 LEU A N 1
ATOM 631 C CA . LEU A 1 84 ? 22.611 21.123 6.323 1.00 60.91 84 LEU A CA 1
ATOM 632 C C . LEU A 1 84 ? 22.318 22.313 5.410 1.00 60.91 84 LEU A C 1
ATOM 634 O O . LEU A 1 84 ? 21.802 22.172 4.301 1.00 60.91 84 LEU A O 1
ATOM 638 N N . GLY A 1 85 ? 22.733 23.504 5.844 1.00 69.06 85 GLY A N 1
ATOM 639 C CA . GLY A 1 85 ? 22.734 24.673 4.971 1.00 69.06 85 GLY A CA 1
ATOM 640 C C . GLY A 1 85 ? 23.703 24.488 3.786 1.00 69.06 85 GLY A C 1
ATOM 641 O O . GLY A 1 85 ? 24.689 23.756 3.910 1.00 69.06 85 GLY A O 1
ATOM 642 N N . PRO A 1 86 ? 23.512 25.191 2.651 1.00 59.38 86 PRO A N 1
ATOM 643 C CA . PRO A 1 86 ? 24.316 24.995 1.435 1.00 59.38 86 PRO A CA 1
ATOM 644 C C . PRO A 1 86 ? 25.838 25.083 1.645 1.00 59.38 86 PRO A C 1
ATOM 646 O O . PRO A 1 86 ? 26.595 24.314 1.058 1.00 59.38 86 PRO A O 1
ATOM 649 N N . ALA A 1 87 ? 26.295 25.988 2.516 1.00 69.38 87 ALA A N 1
ATOM 650 C CA . ALA A 1 87 ? 27.716 26.166 2.822 1.00 69.38 87 ALA A CA 1
ATOM 651 C C . ALA A 1 87 ? 28.304 25.013 3.659 1.00 69.38 87 ALA A C 1
ATOM 653 O O . ALA A 1 87 ? 29.467 24.646 3.492 1.00 69.38 87 ALA A O 1
ATOM 654 N N . GLU A 1 88 ? 27.508 24.427 4.555 1.00 75.12 88 GLU A N 1
ATOM 655 C CA . GLU A 1 88 ? 27.918 23.286 5.379 1.00 75.12 88 GLU A CA 1
ATOM 656 C C . GLU A 1 88 ? 27.898 21.995 4.564 1.00 75.12 88 GLU A C 1
ATOM 658 O O . GLU A 1 88 ? 28.861 21.234 4.626 1.00 75.12 88 GLU A O 1
ATOM 663 N N . ALA A 1 89 ? 26.882 21.808 3.716 1.00 63.03 89 ALA A N 1
ATOM 664 C CA . ALA A 1 89 ? 26.843 20.729 2.736 1.00 63.03 89 ALA A CA 1
ATOM 665 C C . ALA A 1 89 ? 28.071 20.775 1.808 1.00 63.03 89 ALA A C 1
ATOM 667 O O . ALA A 1 89 ? 28.758 19.771 1.636 1.00 63.03 89 ALA A O 1
ATOM 668 N N . GLN A 1 90 ? 28.434 21.952 1.284 1.00 59.06 90 GLN A N 1
ATOM 669 C CA . GLN A 1 90 ? 29.636 22.102 0.459 1.00 59.06 90 GLN A CA 1
ATOM 670 C C . GLN A 1 90 ? 30.926 21.750 1.222 1.00 59.06 90 GLN A C 1
ATOM 672 O O . GLN A 1 90 ? 31.790 21.058 0.687 1.00 59.06 90 GLN A O 1
ATOM 677 N N . LYS A 1 91 ? 31.053 22.166 2.487 1.00 73.25 91 LYS A N 1
ATOM 678 C CA . LYS A 1 91 ? 32.217 21.844 3.327 1.00 73.25 91 LYS A CA 1
ATOM 679 C C . LYS A 1 91 ? 32.324 20.346 3.632 1.00 73.25 91 LYS A C 1
ATOM 681 O O . LYS A 1 91 ? 33.425 19.795 3.633 1.00 73.25 91 LYS A O 1
ATOM 686 N N . GLU A 1 92 ? 31.201 19.683 3.897 1.00 69.00 92 GLU A N 1
ATOM 687 C CA . GLU A 1 92 ? 31.146 18.234 4.120 1.00 69.00 92 GLU A CA 1
ATOM 688 C C . GLU A 1 92 ? 31.426 17.445 2.826 1.00 69.00 92 GLU A C 1
ATOM 690 O O . GLU A 1 92 ? 32.116 16.419 2.863 1.00 69.00 92 GLU A O 1
ATOM 695 N N . MET A 1 93 ? 30.982 17.964 1.676 1.00 58.94 93 MET A N 1
ATOM 696 C CA . MET A 1 93 ? 31.312 17.452 0.344 1.00 58.94 93 MET A CA 1
ATOM 697 C C . MET A 1 93 ? 32.814 17.556 0.056 1.00 58.94 93 MET A C 1
ATOM 699 O O . MET A 1 93 ? 33.444 16.559 -0.295 1.00 58.94 93 MET A O 1
ATOM 703 N N . GLU A 1 94 ? 33.411 18.736 0.237 1.00 64.38 94 GLU A N 1
ATOM 704 C CA . GLU A 1 94 ? 34.845 18.976 0.012 1.00 64.38 94 GLU A CA 1
ATOM 705 C C . GLU A 1 94 ? 35.724 18.144 0.956 1.00 64.38 94 GLU A C 1
ATOM 707 O O . GLU A 1 94 ? 36.803 17.688 0.573 1.00 64.38 94 GLU A O 1
ATOM 712 N N . ALA A 1 95 ? 35.238 17.881 2.172 1.00 72.81 95 ALA A N 1
ATOM 713 C CA . ALA A 1 95 ? 35.886 16.992 3.129 1.00 72.81 95 ALA A CA 1
ATOM 714 C C . ALA A 1 95 ? 35.679 15.492 2.836 1.00 72.81 95 ALA A C 1
ATOM 716 O O . ALA A 1 95 ? 36.201 14.654 3.575 1.00 72.81 95 ALA A O 1
ATOM 717 N N . GLY A 1 96 ? 34.913 15.139 1.797 1.00 57.03 96 GLY A N 1
ATOM 718 C CA . GLY A 1 96 ? 34.610 13.759 1.412 1.00 57.03 96 GLY A CA 1
ATOM 719 C C . GLY A 1 96 ? 33.743 12.997 2.417 1.00 57.03 96 GLY A C 1
ATOM 720 O O . GLY A 1 96 ? 33.667 11.772 2.343 1.00 57.03 96 GLY A O 1
ATOM 721 N N . ARG A 1 97 ? 33.102 13.696 3.362 1.00 66.69 97 ARG A N 1
ATOM 722 C CA . ARG A 1 97 ? 32.253 13.100 4.407 1.00 66.69 97 ARG A CA 1
ATOM 723 C C . ARG A 1 97 ? 30.824 12.829 3.934 1.00 66.69 97 ARG A C 1
ATOM 725 O O . ARG A 1 97 ? 30.162 11.983 4.529 1.00 66.69 97 ARG A O 1
ATOM 732 N N . CYS A 1 98 ? 30.410 13.473 2.841 1.00 60.25 98 CYS A N 1
ATOM 733 C CA . CYS A 1 98 ? 29.151 13.218 2.134 1.00 60.25 98 CYS A CA 1
ATOM 734 C C . CYS A 1 98 ? 29.243 12.133 1.045 1.00 60.25 98 CYS A C 1
ATOM 736 O O . CYS A 1 98 ? 28.297 11.958 0.287 1.00 60.25 98 CYS A O 1
ATOM 738 N N . ASN A 1 99 ? 30.380 11.445 0.891 1.00 53.69 99 ASN A N 1
ATOM 739 C CA . ASN A 1 99 ? 30.501 10.406 -0.131 1.00 53.69 99 ASN A CA 1
ATOM 740 C C . ASN A 1 99 ? 29.838 9.120 0.360 1.00 53.69 99 ASN A C 1
ATOM 742 O O . ASN A 1 99 ? 30.423 8.375 1.151 1.00 53.69 99 ASN A O 1
ATOM 746 N N . GLU A 1 100 ? 28.646 8.840 -0.148 1.00 54.31 100 GLU A N 1
ATOM 747 C CA . GLU A 1 100 ? 28.061 7.510 -0.074 1.00 54.31 100 GLU A CA 1
ATOM 748 C C . GLU A 1 100 ? 28.416 6.776 -1.364 1.00 54.31 100 GLU A C 1
ATOM 750 O O . GLU A 1 100 ? 28.029 7.150 -2.473 1.00 54.31 100 GLU A O 1
ATOM 755 N N . ASP A 1 101 ? 29.240 5.736 -1.222 1.00 54.75 101 ASP A N 1
ATOM 756 C CA . ASP A 1 101 ? 29.518 4.806 -2.309 1.00 54.75 101 ASP A CA 1
ATOM 757 C C . ASP A 1 101 ? 28.253 3.972 -2.557 1.00 54.75 101 ASP A C 1
ATOM 759 O O . ASP A 1 101 ? 28.127 2.862 -2.033 1.00 54.75 101 ASP A O 1
ATOM 763 N N . PHE A 1 102 ? 27.324 4.482 -3.368 1.00 59.56 102 PHE A N 1
ATOM 764 C CA . PHE A 1 102 ? 26.242 3.646 -3.864 1.00 59.56 102 PHE A CA 1
ATOM 765 C C . PHE A 1 102 ? 26.807 2.685 -4.910 1.00 59.56 102 PHE A C 1
ATOM 767 O O . PHE A 1 102 ? 27.486 3.066 -5.874 1.00 59.56 102 PHE A O 1
ATOM 774 N N . ARG A 1 103 ? 26.578 1.394 -4.678 1.00 67.06 103 ARG A N 1
ATOM 775 C CA . ARG A 1 103 ? 27.012 0.333 -5.578 1.00 67.06 103 ARG A CA 1
ATOM 776 C C . ARG A 1 103 ? 25.824 -0.536 -5.915 1.00 67.06 103 ARG A C 1
ATOM 778 O O . ARG A 1 103 ? 25.380 -1.314 -5.078 1.00 67.06 103 ARG A O 1
ATOM 785 N N . LEU A 1 104 ? 25.374 -0.439 -7.160 1.00 77.75 104 LEU A N 1
ATOM 786 C CA . LEU A 1 104 ? 24.426 -1.384 -7.724 1.00 77.75 104 LEU A CA 1
ATOM 787 C C . LEU A 1 104 ? 25.176 -2.312 -8.675 1.00 77.75 104 LEU A C 1
ATOM 789 O O . LEU A 1 104 ? 25.671 -1.899 -9.727 1.00 77.75 104 LEU A O 1
ATOM 793 N N . MET A 1 105 ? 25.301 -3.575 -8.277 1.00 81.62 105 MET A N 1
ATOM 794 C CA . MET A 1 105 ? 25.825 -4.622 -9.150 1.00 81.62 105 MET A CA 1
ATOM 795 C C . MET A 1 105 ? 24.689 -5.202 -9.984 1.00 81.62 105 MET A C 1
ATOM 797 O O . MET A 1 105 ? 23.596 -5.431 -9.464 1.00 81.62 105 MET A O 1
ATOM 801 N N . GLY A 1 106 ? 24.957 -5.500 -11.259 1.00 84.94 106 GLY A N 1
ATOM 802 C CA . GLY A 1 106 ? 23.969 -6.150 -12.125 1.00 84.94 106 GLY A CA 1
ATOM 803 C C . GLY A 1 106 ? 23.437 -7.457 -11.535 1.00 84.94 106 GLY A C 1
ATOM 804 O O . GLY A 1 106 ? 22.235 -7.693 -11.563 1.00 84.94 106 GLY A O 1
ATOM 805 N N . SER A 1 107 ? 24.301 -8.255 -10.904 1.00 82.62 107 SER A N 1
ATOM 806 C CA . SER A 1 107 ? 23.923 -9.493 -10.210 1.00 82.62 107 SER A CA 1
ATOM 807 C C . SER A 1 107 ? 23.048 -9.272 -8.970 1.00 82.62 107 SER A C 1
ATOM 809 O O . SER A 1 107 ? 22.143 -10.067 -8.714 1.00 82.62 107 SER A O 1
ATOM 811 N N . ASP A 1 108 ? 23.273 -8.196 -8.208 1.00 85.88 108 ASP A N 1
ATOM 812 C CA . ASP A 1 108 ? 22.422 -7.854 -7.064 1.00 85.88 108 ASP A CA 1
ATOM 813 C C . ASP A 1 108 ? 21.033 -7.439 -7.538 1.00 85.88 108 ASP A C 1
ATOM 815 O O . ASP A 1 108 ? 20.039 -7.967 -7.037 1.00 85.88 108 ASP A O 1
ATOM 819 N N . PHE A 1 109 ? 20.963 -6.563 -8.547 1.00 90.69 109 PHE A N 1
ATOM 820 C CA . PHE A 1 109 ? 19.688 -6.166 -9.135 1.00 90.69 109 PHE A CA 1
ATOM 821 C C . PHE A 1 109 ? 18.966 -7.370 -9.740 1.00 90.69 109 PHE A C 1
ATOM 823 O O . PHE A 1 109 ? 17.792 -7.568 -9.452 1.00 90.69 109 PHE A O 1
ATOM 830 N N . GLN A 1 110 ? 19.671 -8.237 -10.479 1.00 92.06 110 GLN A N 1
ATOM 831 C CA . GLN A 1 110 ? 19.129 -9.489 -11.011 1.00 92.06 110 GLN A CA 1
ATOM 832 C C . GLN A 1 110 ? 18.519 -10.362 -9.914 1.00 92.06 110 GLN A C 1
ATOM 834 O O . GLN A 1 110 ? 17.401 -10.852 -10.077 1.00 92.06 110 GLN A O 1
ATOM 839 N N . ARG A 1 111 ? 19.224 -10.560 -8.793 1.00 90.75 111 ARG A N 1
ATOM 840 C CA . ARG A 1 111 ? 18.707 -11.332 -7.655 1.00 90.75 111 ARG A CA 1
ATOM 841 C C . ARG A 1 111 ? 17.435 -10.695 -7.103 1.00 90.75 111 ARG A C 1
ATOM 843 O O . ARG A 1 111 ? 16.463 -11.409 -6.882 1.00 90.75 111 ARG A O 1
ATOM 850 N N . LEU A 1 112 ? 17.432 -9.376 -6.911 1.00 92.00 112 LEU A N 1
ATOM 851 C CA . LEU A 1 112 ? 16.284 -8.644 -6.377 1.00 92.00 112 LEU A CA 1
ATOM 852 C C . LEU A 1 112 ? 15.065 -8.734 -7.303 1.00 92.00 112 LEU A C 1
ATOM 854 O O . LEU A 1 112 ? 13.991 -9.126 -6.855 1.00 92.00 112 LEU A O 1
ATOM 858 N N . VAL A 1 113 ? 15.224 -8.448 -8.599 1.00 95.00 113 VAL A N 1
ATOM 859 C CA . VAL A 1 113 ? 14.117 -8.519 -9.570 1.00 95.00 113 VAL A CA 1
ATOM 860 C C . VAL A 1 113 ? 13.647 -9.952 -9.794 1.00 95.00 113 VAL A C 1
ATOM 862 O O . VAL A 1 113 ? 12.453 -10.182 -9.953 1.00 95.00 113 VAL A O 1
ATOM 865 N N . THR A 1 114 ? 14.550 -10.935 -9.765 1.00 94.75 114 THR A N 1
ATOM 866 C CA . THR A 1 114 ? 14.174 -12.353 -9.862 1.00 94.75 114 THR A CA 1
ATOM 867 C C . THR A 1 114 ? 13.359 -12.763 -8.646 1.00 94.75 114 THR A C 1
ATOM 869 O O . THR A 1 114 ? 12.271 -13.301 -8.811 1.00 94.75 114 THR A O 1
ATOM 872 N N . SER A 1 115 ? 13.826 -12.446 -7.438 1.00 93.75 115 SER A N 1
ATOM 873 C CA . SER A 1 115 ? 13.091 -12.732 -6.206 1.00 93.75 115 SER A CA 1
ATOM 874 C C . SER A 1 115 ? 11.728 -12.025 -6.198 1.00 93.75 115 SER A C 1
ATOM 876 O O . SER A 1 115 ? 10.709 -12.640 -5.894 1.00 93.75 115 SER A O 1
ATOM 878 N N . HIS A 1 116 ? 11.648 -10.773 -6.658 1.00 94.69 116 HIS A N 1
ATOM 879 C CA . HIS A 1 116 ? 10.374 -10.068 -6.799 1.00 94.69 116 HIS A CA 1
ATOM 880 C C . HIS A 1 116 ? 9.416 -10.748 -7.792 1.00 94.69 116 HIS A C 1
ATOM 882 O O . HIS A 1 116 ? 8.272 -11.072 -7.458 1.00 94.69 116 HIS A O 1
ATOM 888 N N . TYR A 1 117 ? 9.862 -10.970 -9.029 1.00 94.94 117 TYR A N 1
ATOM 889 C CA . TYR A 1 117 ? 8.986 -11.466 -10.083 1.00 94.94 117 TYR A CA 1
ATOM 890 C C . TYR A 1 117 ? 8.628 -12.944 -9.898 1.00 94.94 117 TYR A C 1
ATOM 892 O O . TYR A 1 117 ? 7.466 -13.296 -10.107 1.00 94.94 117 TYR A O 1
ATOM 900 N N . VAL A 1 118 ? 9.581 -13.776 -9.472 1.00 93.88 118 VAL A N 1
ATOM 901 C CA . VAL A 1 118 ? 9.435 -15.237 -9.356 1.00 93.88 118 VAL A CA 1
ATOM 902 C C . VAL A 1 118 ? 8.914 -15.659 -7.985 1.00 93.88 118 VAL A C 1
ATOM 904 O O . VAL A 1 118 ? 8.002 -16.476 -7.911 1.00 93.88 118 VAL A O 1
ATOM 907 N N . GLU A 1 119 ? 9.474 -15.116 -6.905 1.00 91.69 119 GLU A N 1
ATOM 908 C CA . GLU A 1 119 ? 9.179 -15.556 -5.530 1.00 91.69 119 GLU A CA 1
ATOM 909 C C . GLU A 1 119 ? 8.159 -14.643 -4.838 1.00 91.69 119 GLU A C 1
ATOM 911 O O . GLU A 1 119 ? 7.652 -14.967 -3.767 1.00 91.69 119 GLU A O 1
ATOM 916 N N . GLY A 1 120 ? 7.842 -13.496 -5.445 1.00 90.19 120 GLY A N 1
ATOM 917 C CA . GLY A 1 120 ? 6.961 -12.496 -4.859 1.00 90.19 120 GLY A CA 1
ATOM 918 C C . GLY A 1 120 ? 7.643 -11.633 -3.800 1.00 90.19 120 GLY A C 1
ATOM 919 O O . GLY A 1 120 ? 6.940 -10.954 -3.064 1.00 90.19 120 GLY A O 1
ATOM 920 N N . ALA A 1 121 ? 8.973 -11.601 -3.702 1.00 91.50 121 ALA A N 1
ATOM 921 C CA . ALA A 1 121 ? 9.669 -10.757 -2.728 1.00 91.50 121 ALA A CA 1
ATOM 922 C C . ALA A 1 121 ? 9.455 -9.250 -2.969 1.00 91.50 121 ALA A C 1
ATOM 924 O O . ALA A 1 121 ? 8.803 -8.831 -3.935 1.00 91.50 121 ALA A O 1
ATOM 925 N N . ARG A 1 122 ? 9.971 -8.422 -2.053 1.00 90.50 122 ARG A N 1
ATOM 926 C CA . ARG A 1 122 ? 9.835 -6.962 -2.119 1.00 90.50 122 ARG A CA 1
ATOM 927 C C . ARG A 1 122 ? 10.315 -6.394 -3.468 1.00 90.50 122 ARG A C 1
ATOM 929 O O . ARG A 1 122 ? 11.346 -6.842 -3.976 1.00 90.50 122 ARG A O 1
ATOM 936 N N . PRO A 1 123 ? 9.593 -5.427 -4.055 1.00 91.75 123 PRO A N 1
ATOM 937 C CA . PRO A 1 123 ? 10.031 -4.770 -5.281 1.00 91.75 123 PRO A CA 1
ATOM 938 C C . PRO A 1 123 ? 11.291 -3.921 -5.022 1.00 91.75 123 PRO A C 1
ATOM 940 O O . PRO A 1 123 ? 11.317 -3.171 -4.044 1.00 91.75 123 PRO A O 1
ATOM 943 N N . PRO A 1 124 ? 12.331 -3.993 -5.874 1.00 91.88 124 PRO A N 1
ATOM 944 C CA . PRO A 1 124 ? 13.532 -3.164 -5.740 1.00 91.88 124 PRO A CA 1
ATOM 945 C C . PRO A 1 124 ? 13.308 -1.768 -6.334 1.00 91.88 124 PRO A C 1
ATOM 947 O O . PRO A 1 124 ? 13.912 -1.392 -7.341 1.00 91.88 124 PRO A O 1
ATOM 950 N N . PHE A 1 125 ? 12.352 -1.025 -5.766 1.00 87.12 125 PHE A N 1
ATOM 951 C CA . PHE A 1 125 ? 11.974 0.292 -6.281 1.00 87.12 125 PHE A CA 1
ATOM 952 C C . PHE A 1 125 ? 13.074 1.327 -6.129 1.00 87.12 125 PHE A C 1
ATOM 954 O O . PHE A 1 125 ? 13.229 2.153 -7.019 1.00 87.12 125 PHE A O 1
ATOM 961 N N . GLU A 1 126 ? 13.845 1.275 -5.047 1.00 81.88 126 GLU A N 1
ATOM 962 C CA . GLU A 1 126 ? 14.954 2.202 -4.826 1.00 81.88 126 GLU A CA 1
ATOM 963 C C . GLU A 1 126 ? 16.031 2.007 -5.903 1.00 81.88 126 GLU A C 1
ATOM 965 O O . GLU A 1 126 ? 16.438 2.962 -6.563 1.00 81.88 126 GLU A O 1
ATOM 970 N N . GLU A 1 127 ? 16.424 0.759 -6.175 1.00 86.94 127 GLU A N 1
ATOM 971 C CA . GLU A 1 127 ? 17.404 0.437 -7.212 1.00 86.94 127 GLU A CA 1
ATOM 972 C C . GLU A 1 127 ? 16.883 0.747 -8.622 1.00 86.94 127 GLU A C 1
ATOM 974 O O . GLU A 1 127 ? 17.630 1.251 -9.462 1.00 86.94 127 GLU A O 1
ATOM 979 N N . ALA A 1 128 ? 15.602 0.471 -8.891 1.00 90.62 128 ALA A N 1
ATOM 980 C CA . ALA A 1 128 ? 14.975 0.809 -10.164 1.00 90.62 128 ALA A CA 1
ATOM 981 C C . ALA A 1 128 ? 14.907 2.330 -10.369 1.00 90.62 128 ALA A C 1
ATOM 983 O O . ALA A 1 128 ? 15.291 2.822 -11.428 1.00 90.62 128 ALA A O 1
ATOM 984 N N . MET A 1 129 ? 14.477 3.081 -9.352 1.00 85.44 129 MET A N 1
ATOM 985 C CA . MET A 1 129 ? 14.410 4.541 -9.399 1.00 85.44 129 MET A CA 1
ATOM 986 C C . MET A 1 129 ? 15.788 5.142 -9.639 1.00 85.44 129 MET A C 1
ATOM 988 O O . MET A 1 129 ? 15.950 6.018 -10.486 1.00 85.44 129 MET A O 1
ATOM 992 N N . TRP A 1 130 ? 16.798 4.634 -8.942 1.00 83.75 130 TRP A N 1
ATOM 993 C CA . TRP A 1 130 ? 18.175 5.056 -9.124 1.00 83.75 130 TRP A CA 1
ATOM 994 C C . TRP A 1 130 ? 18.658 4.871 -10.571 1.00 83.75 130 TRP A C 1
ATOM 996 O O . TRP A 1 130 ? 19.242 5.784 -11.155 1.00 83.75 130 TRP A O 1
ATOM 1006 N N . LEU A 1 131 ? 18.361 3.721 -11.189 1.00 86.31 131 LEU A N 1
ATOM 1007 C CA . LEU A 1 131 ? 18.696 3.471 -12.595 1.00 86.31 131 LEU A CA 1
ATOM 1008 C C . LEU A 1 131 ? 17.997 4.467 -13.530 1.00 86.31 131 LEU A C 1
ATOM 1010 O O . LEU A 1 131 ? 18.641 5.032 -14.414 1.00 86.31 131 LEU A O 1
ATOM 1014 N N . LEU A 1 132 ? 16.703 4.715 -13.319 1.00 87.38 132 LEU A N 1
ATOM 1015 C CA . LEU A 1 132 ? 15.889 5.578 -14.184 1.00 87.38 132 LEU A CA 1
ATOM 1016 C C . LEU A 1 132 ? 16.137 7.080 -13.991 1.00 87.38 132 LEU A C 1
ATOM 1018 O O . LEU A 1 132 ? 15.867 7.859 -14.900 1.00 87.38 132 LEU A O 1
ATOM 1022 N N . THR A 1 133 ? 16.649 7.491 -12.832 1.00 82.50 133 THR A N 1
ATOM 1023 C CA . THR A 1 133 ? 16.975 8.895 -12.523 1.00 82.50 133 THR A CA 1
ATOM 1024 C C . THR A 1 133 ? 18.456 9.216 -12.723 1.00 82.50 133 THR A C 1
ATOM 1026 O O . THR A 1 133 ? 18.862 10.376 -12.648 1.00 82.50 133 THR A O 1
ATOM 1029 N N . SER A 1 134 ? 19.281 8.204 -13.009 1.00 81.19 134 SER A N 1
ATOM 1030 C CA . SER A 1 134 ? 20.688 8.405 -13.346 1.00 81.19 134 SER A CA 1
ATOM 1031 C C . SER A 1 134 ? 20.846 9.246 -14.628 1.00 81.19 134 SER A C 1
ATOM 1033 O O . SER A 1 134 ? 19.961 9.244 -15.481 1.00 81.19 134 SER A O 1
ATOM 1035 N N . PRO A 1 135 ? 21.957 9.975 -14.819 1.00 82.12 135 PRO A N 1
ATOM 1036 C CA . PRO A 1 135 ? 22.157 10.765 -16.035 1.00 82.12 135 PRO A CA 1
ATOM 1037 C C . PRO A 1 135 ? 22.115 9.923 -17.323 1.00 82.12 135 PRO A C 1
ATOM 1039 O O . PRO A 1 135 ? 22.587 8.788 -17.334 1.00 82.12 135 PRO A O 1
ATOM 1042 N N . ASP A 1 136 ? 21.689 10.507 -18.446 1.00 83.00 136 ASP A N 1
ATOM 1043 C CA . ASP A 1 136 ? 21.523 9.804 -19.735 1.00 83.00 136 ASP A CA 1
ATOM 1044 C C . ASP A 1 136 ? 22.751 9.007 -20.191 1.00 83.00 136 ASP A C 1
ATOM 1046 O O . ASP A 1 136 ? 22.629 7.919 -20.755 1.00 83.00 136 ASP A O 1
ATOM 1050 N N . HIS A 1 137 ? 23.959 9.527 -19.947 1.00 79.88 137 HIS A N 1
ATOM 1051 C CA . HIS A 1 137 ? 25.199 8.835 -20.304 1.00 79.88 137 HIS A CA 1
ATOM 1052 C C . HIS A 1 137 ? 25.393 7.546 -19.495 1.00 79.88 137 HIS A C 1
ATOM 1054 O O . HIS A 1 137 ? 25.968 6.581 -19.999 1.00 79.88 137 HIS A O 1
ATOM 1060 N N . PHE A 1 138 ? 24.909 7.529 -18.253 1.00 81.69 138 PHE A N 1
ATOM 1061 C CA . PHE A 1 138 ? 24.913 6.357 -17.399 1.00 81.69 138 PHE A CA 1
ATOM 1062 C C . PHE A 1 138 ? 23.848 5.367 -17.862 1.00 81.69 138 PHE A C 1
ATOM 1064 O O . PHE A 1 138 ? 24.194 4.227 -18.154 1.00 81.69 138 PHE A O 1
ATOM 1071 N N . GLN A 1 139 ? 22.607 5.818 -18.066 1.00 84.75 139 GLN A N 1
ATOM 1072 C CA . GLN A 1 139 ? 21.526 4.973 -18.588 1.00 84.75 139 GLN A CA 1
ATOM 1073 C C . GLN A 1 139 ? 21.890 4.326 -19.929 1.00 84.75 139 GLN A C 1
ATOM 1075 O O . GLN A 1 139 ? 21.720 3.124 -20.109 1.00 84.75 139 GLN A O 1
ATOM 1080 N N . SER A 1 140 ? 22.460 5.101 -20.858 1.00 86.38 140 SER A N 1
ATOM 1081 C CA . SER A 1 140 ? 22.901 4.613 -22.172 1.00 86.38 140 SER A CA 1
ATOM 1082 C C . SER A 1 140 ? 24.006 3.569 -22.044 1.00 86.38 140 SER A C 1
ATOM 1084 O O . SER A 1 140 ? 24.010 2.558 -22.749 1.00 86.38 140 SER A O 1
ATOM 1086 N N . ARG A 1 141 ? 24.948 3.792 -21.120 1.00 84.31 141 ARG A N 1
ATOM 1087 C CA . ARG A 1 141 ? 26.016 2.838 -20.833 1.00 84.31 141 ARG A CA 1
ATOM 1088 C C . ARG A 1 141 ? 25.456 1.557 -20.220 1.00 84.31 141 ARG A C 1
ATOM 1090 O O . ARG A 1 141 ? 25.783 0.483 -20.720 1.00 84.31 141 ARG A O 1
ATOM 1097 N N . THR A 1 142 ? 24.591 1.661 -19.214 1.00 86.56 142 THR A N 1
ATOM 1098 C CA . THR A 1 142 ? 23.904 0.520 -18.599 1.00 86.56 142 THR A CA 1
ATOM 1099 C C . THR A 1 142 ? 23.096 -0.254 -19.623 1.00 86.56 142 THR A C 1
ATOM 1101 O O . THR A 1 142 ? 23.206 -1.472 -19.669 1.00 86.56 142 THR A O 1
ATOM 1104 N N . LEU A 1 143 ? 22.373 0.422 -20.513 1.00 88.00 143 LEU A N 1
ATOM 1105 C CA . LEU A 1 143 ? 21.652 -0.227 -21.600 1.00 88.00 143 LEU A CA 1
ATOM 1106 C C . LEU A 1 143 ? 22.596 -0.980 -22.551 1.00 88.00 143 LEU A C 1
ATOM 1108 O O . LEU A 1 143 ? 22.265 -2.073 -22.989 1.00 88.00 143 LEU A O 1
ATOM 1112 N N . SER A 1 144 ? 23.776 -0.430 -22.851 1.00 85.94 144 SER A N 1
ATOM 1113 C CA . SER A 1 144 ? 24.753 -1.082 -23.736 1.00 85.94 144 SER A CA 1
ATOM 1114 C C . SER A 1 144 ? 25.497 -2.260 -23.091 1.00 85.94 144 SER A C 1
ATOM 1116 O O . SER A 1 144 ? 25.840 -3.218 -23.780 1.00 85.94 144 SER A O 1
ATOM 1118 N N . GLU A 1 145 ? 25.761 -2.191 -21.783 1.00 85.06 145 GLU A N 1
ATOM 1119 C CA . GLU A 1 145 ? 26.564 -3.175 -21.045 1.00 85.06 145 GLU A CA 1
ATOM 1120 C C . GLU A 1 145 ? 25.693 -4.252 -20.379 1.00 85.06 145 GLU A C 1
ATOM 1122 O O . GLU A 1 145 ? 26.059 -5.425 -20.371 1.00 85.06 145 GLU A O 1
ATOM 1127 N N . CYS A 1 146 ? 24.539 -3.869 -19.828 1.00 89.69 146 CYS A N 1
ATOM 1128 C CA . CYS A 1 146 ? 23.559 -4.758 -19.211 1.00 89.69 146 CYS A CA 1
ATOM 1129 C C . CYS A 1 146 ? 22.108 -4.284 -19.462 1.00 89.69 146 CYS A C 1
ATOM 1131 O O . CYS A 1 146 ? 21.439 -3.789 -18.544 1.00 89.69 146 CYS A O 1
ATOM 1133 N N . PRO A 1 147 ? 21.579 -4.484 -20.687 1.00 91.19 147 PRO A N 1
ATOM 1134 C CA . PRO A 1 147 ? 20.229 -4.057 -21.053 1.00 91.19 147 PRO A CA 1
ATOM 1135 C C . PRO A 1 147 ? 19.114 -4.443 -20.061 1.00 91.19 147 PRO A C 1
ATOM 1137 O O . PRO A 1 147 ? 18.264 -3.594 -19.778 1.00 91.19 147 PRO A O 1
ATOM 1140 N N . PRO A 1 148 ? 19.087 -5.668 -19.482 1.00 94.00 148 PRO A N 1
ATOM 1141 C CA . PRO A 1 148 ? 17.999 -6.077 -18.597 1.00 94.00 148 PRO A CA 1
ATOM 1142 C C . PRO A 1 148 ? 17.813 -5.200 -17.362 1.00 94.00 148 PRO A C 1
ATOM 1144 O O . PRO A 1 148 ? 16.684 -5.085 -16.895 1.00 94.00 148 PRO A O 1
ATOM 1147 N N . MET A 1 149 ? 18.874 -4.570 -16.841 1.00 93.56 149 MET A N 1
ATOM 1148 C CA . MET A 1 149 ? 18.751 -3.668 -15.692 1.00 93.56 149 MET A CA 1
ATOM 1149 C C . MET A 1 149 ? 17.835 -2.490 -16.025 1.00 93.56 149 MET A C 1
ATOM 1151 O O . MET A 1 149 ? 16.859 -2.253 -15.319 1.00 93.56 149 MET A O 1
ATOM 1155 N N . GLN A 1 150 ? 18.110 -1.802 -17.136 1.00 93.38 150 GLN A N 1
ATOM 1156 C CA . GLN A 1 150 ? 17.326 -0.646 -17.566 1.00 93.38 150 GLN A CA 1
ATOM 1157 C C . GLN A 1 150 ? 15.902 -1.054 -17.962 1.00 93.38 150 GLN A C 1
ATOM 1159 O O . GLN A 1 150 ? 14.934 -0.393 -17.587 1.00 93.38 150 GLN A O 1
ATOM 1164 N N . ILE A 1 151 ? 15.763 -2.172 -18.681 1.00 95.06 151 ILE A N 1
ATOM 1165 C CA . ILE A 1 151 ? 14.467 -2.676 -19.153 1.00 95.06 151 ILE A CA 1
ATOM 1166 C C . ILE A 1 151 ? 13.566 -3.054 -17.968 1.00 95.06 151 ILE A C 1
ATOM 1168 O O . ILE A 1 151 ? 12.414 -2.630 -17.911 1.00 95.06 151 ILE A O 1
ATOM 1172 N N . LEU A 1 152 ? 14.079 -3.818 -16.997 1.00 96.50 152 LEU A N 1
ATOM 1173 C CA . LEU A 1 152 ? 13.303 -4.232 -15.823 1.00 96.50 152 LEU A CA 1
ATOM 1174 C C . LEU A 1 152 ? 13.026 -3.076 -14.865 1.00 96.50 152 LEU A C 1
ATOM 1176 O O . LEU A 1 152 ? 11.956 -3.054 -14.265 1.00 96.50 152 LEU A O 1
ATOM 1180 N N . ALA A 1 153 ? 13.937 -2.105 -14.748 1.00 95.25 153 ALA A N 1
ATOM 1181 C CA . ALA A 1 153 ? 13.668 -0.885 -13.996 1.00 95.25 153 ALA A CA 1
ATOM 1182 C C . ALA A 1 153 ? 12.468 -0.125 -14.588 1.00 95.25 153 ALA A C 1
ATOM 1184 O O . ALA A 1 153 ? 11.561 0.245 -13.844 1.00 95.25 153 ALA A O 1
ATOM 1185 N N . ASN A 1 154 ? 12.405 0.018 -15.921 1.00 95.81 154 ASN A N 1
ATOM 1186 C CA . ASN A 1 154 ? 11.253 0.620 -16.602 1.00 95.81 154 ASN A CA 1
ATOM 1187 C C . ASN A 1 154 ? 9.956 -0.162 -16.346 1.00 95.81 154 ASN A C 1
ATOM 1189 O O . ASN A 1 154 ? 8.942 0.459 -16.043 1.00 95.81 154 ASN A O 1
ATOM 1193 N N . PHE A 1 155 ? 9.974 -1.499 -16.428 1.00 95.62 155 PHE A N 1
ATOM 1194 C CA . PHE A 1 155 ? 8.789 -2.315 -16.127 1.00 95.62 155 PHE A CA 1
ATOM 1195 C C . PHE A 1 155 ? 8.315 -2.142 -14.682 1.00 95.62 155 PHE A C 1
ATOM 1197 O O . PHE A 1 155 ? 7.149 -1.823 -14.470 1.00 95.62 155 PHE A O 1
ATOM 1204 N N . LEU A 1 156 ? 9.207 -2.281 -13.697 1.00 93.81 156 LEU A N 1
ATOM 1205 C CA . LEU A 1 156 ? 8.872 -2.120 -12.277 1.00 93.81 156 LEU A CA 1
ATOM 1206 C C . LEU A 1 156 ? 8.254 -0.753 -11.989 1.00 93.81 156 LEU A C 1
ATOM 1208 O O . LEU A 1 156 ? 7.251 -0.643 -11.283 1.00 93.81 156 LEU A O 1
ATOM 1212 N N . TYR A 1 157 ? 8.853 0.293 -12.548 1.00 90.38 157 TYR A N 1
ATOM 1213 C CA . TYR A 1 157 ? 8.391 1.652 -12.336 1.00 90.38 157 TYR A CA 1
ATOM 1214 C C . TYR A 1 157 ? 7.058 1.930 -13.033 1.00 90.38 157 TYR A C 1
ATOM 1216 O O . TYR A 1 157 ? 6.155 2.520 -12.438 1.00 90.38 157 TYR A O 1
ATOM 1224 N N . ALA A 1 158 ? 6.892 1.434 -14.260 1.00 91.75 158 ALA A N 1
ATOM 1225 C CA . ALA A 1 158 ? 5.627 1.506 -14.974 1.00 91.75 158 ALA A CA 1
ATOM 1226 C C . ALA A 1 158 ? 4.513 0.763 -14.226 1.00 91.75 158 ALA A C 1
ATOM 1228 O O . ALA A 1 158 ? 3.401 1.285 -14.131 1.00 91.75 158 ALA A O 1
ATOM 1229 N N . GLU A 1 159 ? 4.804 -0.415 -13.661 1.00 90.38 159 GLU A N 1
ATOM 1230 C CA . GLU A 1 159 ? 3.867 -1.160 -12.817 1.00 90.38 159 GLU A CA 1
ATOM 1231 C C . GLU A 1 159 ? 3.458 -0.342 -11.593 1.00 90.38 159 GLU A C 1
ATOM 1233 O O . GLU A 1 159 ? 2.266 -0.215 -11.340 1.00 90.38 159 GLU A O 1
ATOM 1238 N N . ALA A 1 160 ? 4.404 0.263 -10.867 1.00 87.38 160 ALA A N 1
ATOM 1239 C CA . ALA A 1 160 ? 4.081 1.118 -9.725 1.00 87.38 160 ALA A CA 1
ATOM 1240 C C . ALA A 1 160 ? 3.164 2.285 -10.126 1.00 87.38 160 ALA A C 1
ATOM 1242 O O . ALA A 1 160 ? 2.158 2.544 -9.459 1.00 87.38 160 ALA A O 1
ATOM 1243 N N . LEU A 1 161 ? 3.484 2.959 -11.236 1.00 84.38 161 LEU A N 1
ATOM 1244 C CA . LEU A 1 161 ? 2.736 4.106 -11.759 1.00 84.38 161 LEU A CA 1
ATOM 1245 C C . LEU A 1 161 ? 1.274 3.787 -12.075 1.00 84.38 161 LEU A C 1
ATOM 1247 O O . LEU A 1 161 ? 0.414 4.627 -11.808 1.00 84.38 161 LEU A O 1
ATOM 1251 N N . LEU A 1 162 ? 0.975 2.576 -12.565 1.00 83.19 162 LEU A N 1
ATOM 1252 C CA . LEU A 1 162 ? -0.406 2.151 -12.839 1.00 83.19 162 LEU A CA 1
ATOM 1253 C C . LEU A 1 162 ? -1.309 2.257 -11.608 1.00 83.19 162 LEU A C 1
ATOM 1255 O O . LEU A 1 162 ? -2.505 2.506 -11.746 1.00 83.19 162 LEU A O 1
ATOM 1259 N N . PHE A 1 163 ? -0.754 2.057 -10.412 1.00 75.69 163 PHE A N 1
ATOM 1260 C CA . PHE A 1 163 ? -1.535 2.024 -9.180 1.00 75.69 163 PHE A CA 1
ATOM 1261 C C . PHE A 1 163 ? -1.491 3.328 -8.380 1.00 75.69 163 PHE A C 1
ATOM 1263 O O . PHE A 1 163 ? -2.385 3.551 -7.561 1.00 75.69 163 PHE A O 1
ATOM 1270 N N . MET A 1 164 ? -0.488 4.183 -8.605 1.00 71.50 164 MET A N 1
ATOM 1271 C CA . MET A 1 164 ? -0.353 5.446 -7.875 1.00 71.50 164 MET A CA 1
ATOM 1272 C C . MET A 1 164 ? -1.229 6.549 -8.461 1.00 71.50 164 MET A C 1
ATOM 1274 O O . MET A 1 164 ? -1.836 7.292 -7.689 1.00 71.50 164 MET A O 1
ATOM 1278 N N . ASP A 1 165 ? -1.349 6.653 -9.793 1.00 64.56 165 ASP A N 1
ATOM 1279 C CA . ASP A 1 165 ? -1.927 7.864 -10.379 1.00 64.56 165 ASP A CA 1
ATOM 1280 C C . ASP A 1 165 ? -2.846 7.712 -11.607 1.00 64.56 165 ASP A C 1
ATOM 1282 O O . ASP A 1 165 ? -2.578 8.260 -12.670 1.00 64.56 165 ASP A O 1
ATOM 1286 N N . GLY A 1 166 ? -3.970 7.004 -11.438 1.00 56.34 166 GLY A N 1
ATOM 1287 C CA . GLY A 1 166 ? -5.186 7.134 -12.262 1.00 56.34 166 GLY A CA 1
ATOM 1288 C C . GLY A 1 166 ? -4.992 7.192 -13.782 1.00 56.34 166 GLY A C 1
ATOM 1289 O O . GLY A 1 166 ? -4.044 6.660 -14.351 1.00 56.34 166 GLY A O 1
ATOM 1290 N N . SER A 1 167 ? -5.933 7.827 -14.484 1.00 57.41 167 SER A N 1
ATOM 1291 C CA . SER A 1 167 ? -5.868 7.965 -15.945 1.00 57.41 167 SER A CA 1
ATOM 1292 C C . SER A 1 167 ? -4.773 8.920 -16.436 1.00 57.41 167 SER A C 1
ATOM 1294 O O . SER A 1 167 ? -4.383 8.816 -17.597 1.00 57.41 167 SER A O 1
ATOM 1296 N N . SER A 1 168 ? -4.297 9.847 -15.594 1.00 66.06 168 SER A N 1
ATOM 1297 C CA . SER A 1 168 ? -3.288 10.858 -15.951 1.00 66.06 168 SER A CA 1
ATOM 1298 C C . SER A 1 168 ? -1.923 10.229 -16.219 1.00 66.06 168 SER A C 1
ATOM 1300 O O . SER A 1 168 ? -1.315 10.517 -17.249 1.00 66.06 168 SER A O 1
ATOM 1302 N N . ARG A 1 169 ? -1.472 9.301 -15.364 1.00 73.31 169 ARG A N 1
ATOM 1303 C CA . ARG A 1 169 ? -0.164 8.636 -15.522 1.00 73.31 169 ARG A CA 1
ATOM 1304 C C . ARG A 1 169 ? -0.213 7.305 -16.242 1.00 73.31 169 ARG A C 1
ATOM 1306 O O . ARG A 1 169 ? 0.823 6.695 -16.495 1.00 73.31 169 ARG A O 1
ATOM 1313 N N . PHE A 1 170 ? -1.396 6.877 -16.659 1.00 80.75 170 PHE A N 1
ATOM 1314 C CA . PHE A 1 170 ? -1.537 5.723 -17.537 1.00 80.75 170 PHE A CA 1
ATOM 1315 C C . PHE A 1 170 ? -0.726 5.898 -18.834 1.00 80.75 170 PHE A C 1
ATOM 1317 O O . PHE A 1 170 ? -0.092 4.957 -19.307 1.00 80.75 170 PHE A O 1
ATOM 1324 N N . GLY A 1 171 ? -0.684 7.127 -19.367 1.00 84.25 171 GLY A N 1
ATOM 1325 C CA . GLY A 1 171 ? 0.161 7.483 -20.508 1.00 84.25 171 GLY A CA 1
ATOM 1326 C C . GLY A 1 171 ? 1.659 7.379 -20.206 1.00 84.25 171 GLY A C 1
ATOM 1327 O O . GLY A 1 171 ? 2.398 6.834 -21.020 1.00 84.25 171 GLY A O 1
ATOM 1328 N N . GLU A 1 172 ? 2.101 7.835 -19.029 1.00 88.50 172 GLU A N 1
ATOM 1329 C CA . GLU A 1 172 ? 3.502 7.733 -18.586 1.00 88.50 172 GLU A CA 1
ATOM 1330 C C . GLU A 1 172 ? 3.930 6.272 -18.411 1.00 88.50 172 GLU A C 1
ATOM 1332 O O . GLU A 1 172 ? 4.959 5.855 -18.938 1.00 88.50 172 GLU A O 1
ATOM 1337 N N . SER A 1 173 ? 3.101 5.469 -17.739 1.00 88.81 173 SER A N 1
ATOM 1338 C CA . SER A 1 173 ? 3.323 4.032 -17.568 1.00 88.81 173 SER A CA 1
ATOM 1339 C C . SER A 1 173 ? 3.414 3.310 -18.921 1.00 88.81 173 SER A C 1
ATOM 1341 O O . SER A 1 173 ? 4.368 2.571 -19.179 1.00 88.81 173 SER A O 1
ATOM 1343 N N . ALA A 1 174 ? 2.485 3.594 -19.841 1.00 88.94 174 ALA A N 1
ATOM 1344 C CA . ALA A 1 174 ? 2.523 3.048 -21.194 1.00 88.94 174 ALA A CA 1
ATOM 1345 C C . ALA A 1 174 ? 3.767 3.503 -21.979 1.00 88.94 174 ALA A C 1
ATOM 1347 O O . ALA A 1 174 ? 4.340 2.706 -22.723 1.00 88.94 174 ALA A O 1
ATOM 1348 N N . ALA A 1 175 ? 4.212 4.752 -21.808 1.00 91.00 175 ALA A N 1
ATOM 1349 C CA . ALA A 1 175 ? 5.412 5.279 -22.452 1.00 91.00 175 ALA A CA 1
ATOM 1350 C C . ALA A 1 175 ? 6.692 4.595 -21.945 1.00 91.00 175 ALA A C 1
ATOM 1352 O O . ALA A 1 175 ? 7.542 4.230 -22.757 1.00 91.00 175 ALA A O 1
ATOM 1353 N N . LEU A 1 176 ? 6.805 4.353 -20.635 1.00 92.06 176 LEU A N 1
ATOM 1354 C CA . LEU A 1 176 ? 7.925 3.618 -20.034 1.00 92.06 176 LEU A CA 1
ATOM 1355 C C . LEU A 1 176 ? 8.009 2.184 -20.563 1.00 92.06 176 LEU A C 1
ATOM 1357 O O . LEU A 1 176 ? 9.085 1.723 -20.945 1.00 92.06 176 LEU A O 1
ATOM 1361 N N . VAL A 1 177 ? 6.874 1.488 -20.672 1.00 93.38 177 VAL A N 1
ATOM 1362 C CA . VAL A 1 177 ? 6.856 0.140 -21.261 1.00 93.38 177 VAL A CA 1
ATOM 1363 C C . VAL A 1 177 ? 7.131 0.174 -22.757 1.00 93.38 177 VAL A C 1
ATOM 1365 O O . VAL A 1 177 ? 7.887 -0.660 -23.249 1.00 93.38 177 VAL A O 1
ATOM 1368 N N . ALA A 1 178 ? 6.598 1.145 -23.498 1.00 92.00 178 ALA A N 1
ATOM 1369 C CA . ALA A 1 178 ? 6.935 1.311 -24.910 1.00 92.00 178 ALA A CA 1
ATOM 1370 C C . ALA A 1 178 ? 8.443 1.547 -25.105 1.00 92.00 178 ALA A C 1
ATOM 1372 O O . ALA A 1 178 ? 9.036 0.985 -26.030 1.00 92.00 178 ALA A O 1
ATOM 1373 N N . HIS A 1 179 ? 9.070 2.313 -24.207 1.00 92.62 179 HIS A N 1
ATOM 1374 C CA . HIS A 1 179 ? 10.511 2.525 -24.180 1.00 92.62 179 HIS A CA 1
ATOM 1375 C C . HIS A 1 179 ? 11.272 1.225 -23.876 1.00 92.62 179 HIS A C 1
ATOM 1377 O O . HIS A 1 179 ? 12.137 0.838 -24.662 1.00 92.62 179 HIS A O 1
ATOM 1383 N N . ALA A 1 180 ? 10.889 0.487 -22.829 1.00 92.50 180 ALA A N 1
ATOM 1384 C CA . ALA A 1 180 ? 11.469 -0.815 -22.482 1.00 92.50 180 ALA A CA 1
ATOM 1385 C C . ALA A 1 180 ? 11.349 -1.836 -23.631 1.00 92.50 180 ALA A C 1
ATOM 1387 O O . ALA A 1 180 ? 12.291 -2.557 -23.958 1.00 92.50 180 ALA A O 1
ATOM 1388 N N . MET A 1 181 ? 10.200 -1.861 -24.308 1.00 92.62 181 MET A N 1
ATOM 1389 C CA . MET A 1 181 ? 9.959 -2.711 -25.475 1.00 92.62 181 MET A CA 1
ATOM 1390 C C . MET A 1 181 ? 10.775 -2.273 -26.695 1.00 92.62 181 MET A C 1
ATOM 1392 O O . MET A 1 181 ? 11.168 -3.120 -27.494 1.00 92.62 181 MET A O 1
ATOM 1396 N N . SER A 1 182 ? 11.047 -0.975 -26.856 1.00 93.31 182 SER A N 1
ATOM 1397 C CA . SER A 1 182 ? 11.975 -0.489 -27.880 1.00 93.31 182 SER A CA 1
ATOM 1398 C C . SER A 1 182 ? 13.392 -0.972 -27.608 1.00 93.31 182 SER A C 1
ATOM 1400 O O . SER A 1 182 ? 14.002 -1.562 -28.491 1.00 93.31 182 SER A O 1
ATOM 1402 N N . GLN A 1 183 ? 13.862 -0.818 -26.369 1.00 89.88 183 GLN A N 1
ATOM 1403 C CA . GLN A 1 183 ? 15.173 -1.298 -25.934 1.00 89.88 183 GLN A CA 1
ATOM 1404 C C . GLN A 1 183 ? 15.336 -2.805 -26.179 1.00 89.88 183 GLN A C 1
ATOM 1406 O O . GLN A 1 183 ? 16.373 -3.236 -26.670 1.00 89.88 183 GLN A O 1
ATOM 1411 N N . LEU A 1 184 ? 14.295 -3.607 -25.919 1.00 88.75 184 LEU A N 1
ATOM 1412 C CA . LEU A 1 184 ? 14.292 -5.043 -26.223 1.00 88.75 184 LEU A CA 1
ATOM 1413 C C . LEU A 1 184 ? 14.472 -5.346 -27.719 1.00 88.75 184 LEU A C 1
ATOM 1415 O O . LEU A 1 184 ? 15.116 -6.336 -28.056 1.00 88.75 184 LEU A O 1
ATOM 1419 N N . ARG A 1 185 ? 13.918 -4.517 -28.616 1.00 90.19 185 ARG A N 1
ATOM 1420 C CA . ARG A 1 185 ? 14.069 -4.686 -30.075 1.00 90.19 185 ARG A CA 1
ATOM 1421 C C . ARG A 1 185 ? 15.460 -4.311 -30.577 1.00 90.19 185 ARG A C 1
ATOM 1423 O O . ARG A 1 185 ? 15.895 -4.866 -31.581 1.00 90.19 185 ARG A O 1
ATOM 1430 N N . ASP A 1 186 ? 16.133 -3.397 -29.886 1.00 87.69 186 ASP A N 1
ATOM 1431 C CA . ASP A 1 186 ? 17.475 -2.936 -30.251 1.00 87.69 186 ASP A CA 1
ATOM 1432 C C . ASP A 1 186 ? 18.573 -3.940 -29.839 1.00 87.69 186 ASP A C 1
ATOM 1434 O O . ASP A 1 186 ? 19.697 -3.887 -30.343 1.00 87.69 186 ASP A O 1
ATOM 1438 N N . VAL A 1 187 ? 18.256 -4.897 -28.955 1.00 85.81 187 VAL A N 1
ATOM 1439 C CA . VAL A 1 187 ? 19.160 -5.988 -28.561 1.00 85.81 187 VAL A CA 1
ATOM 1440 C C . VAL A 1 187 ? 19.140 -7.105 -29.612 1.00 85.81 187 VAL A C 1
ATOM 1442 O O . VAL A 1 187 ? 18.083 -7.564 -30.041 1.00 85.81 187 VAL A O 1
ATOM 1445 N N . GLN A 1 188 ? 20.322 -7.594 -30.008 1.00 83.88 188 GLN A N 1
ATOM 1446 C CA . GLN A 1 188 ? 20.448 -8.721 -30.943 1.00 83.88 188 GLN A CA 1
ATOM 1447 C C . GLN A 1 188 ? 19.681 -9.954 -30.443 1.00 83.88 188 GLN A C 1
ATOM 1449 O O . GLN A 1 188 ? 19.781 -10.312 -29.271 1.00 83.88 188 GLN A O 1
ATOM 1454 N N . HIS A 1 189 ? 18.963 -10.640 -31.338 1.00 84.38 189 HIS A N 1
ATOM 1455 C CA . HIS A 1 189 ? 18.038 -11.719 -30.970 1.00 84.38 189 HIS A CA 1
ATOM 1456 C C . HIS A 1 189 ? 18.685 -12.839 -30.136 1.00 84.38 189 HIS A C 1
ATOM 1458 O O . HIS A 1 189 ? 18.124 -13.249 -29.126 1.00 84.38 189 HIS A O 1
ATOM 1464 N N . GLU A 1 190 ? 19.889 -13.283 -30.505 1.00 80.94 190 GLU A N 1
ATOM 1465 C CA . GLU A 1 190 ? 20.631 -14.326 -29.777 1.00 80.94 190 GLU A CA 1
ATOM 1466 C C . GLU A 1 190 ? 21.011 -13.886 -28.353 1.00 80.94 190 GLU A C 1
ATOM 1468 O O . GLU A 1 190 ? 20.934 -14.664 -27.400 1.00 80.94 190 GLU A O 1
ATOM 1473 N N . VAL A 1 191 ? 21.388 -12.612 -28.196 1.00 80.94 191 VAL A N 1
ATOM 1474 C CA . VAL A 1 191 ? 21.700 -12.014 -26.893 1.00 80.94 191 VAL A CA 1
ATOM 1475 C C . VAL A 1 191 ? 20.426 -11.919 -26.064 1.00 80.94 191 VAL A C 1
ATOM 1477 O O . VAL A 1 191 ? 20.425 -12.302 -24.898 1.00 80.94 191 VAL A O 1
ATOM 1480 N N . LEU A 1 192 ? 19.324 -11.474 -26.667 1.00 82.06 192 LEU A N 1
ATOM 1481 C CA . LEU A 1 192 ? 18.035 -11.390 -25.994 1.00 82.06 192 LEU A CA 1
ATOM 1482 C C . LEU A 1 192 ? 17.548 -12.766 -25.517 1.00 82.06 192 LEU A C 1
ATOM 1484 O O . LEU A 1 192 ? 17.095 -12.881 -24.382 1.00 82.06 192 LEU A O 1
ATOM 1488 N N . GLU A 1 193 ? 17.687 -13.812 -26.334 1.00 85.62 193 GLU A N 1
ATOM 1489 C CA . GLU A 1 193 ? 17.320 -15.179 -25.950 1.00 85.62 193 GLU A CA 1
ATOM 1490 C C . GLU A 1 193 ? 18.147 -15.665 -24.751 1.00 85.62 193 GLU A C 1
ATOM 1492 O O . GLU A 1 193 ? 17.612 -16.244 -23.803 1.00 85.62 193 GLU A O 1
ATOM 1497 N N . ALA A 1 194 ? 19.455 -15.397 -24.754 1.00 83.75 194 ALA A N 1
ATOM 1498 C CA . ALA A 1 194 ? 20.314 -15.724 -23.625 1.00 83.75 194 ALA A CA 1
ATOM 1499 C C . ALA A 1 194 ? 19.932 -14.951 -22.351 1.00 83.75 194 ALA A C 1
ATOM 1501 O O . ALA A 1 194 ? 19.889 -15.543 -21.270 1.00 83.75 194 ALA A O 1
ATOM 1502 N N . LEU A 1 195 ? 19.629 -13.656 -22.476 1.00 85.44 195 LEU A N 1
ATOM 1503 C CA . LEU A 1 195 ? 19.215 -12.805 -21.360 1.00 85.44 195 LEU A CA 1
ATOM 1504 C C . LEU A 1 195 ? 17.840 -13.209 -20.812 1.00 85.44 195 LEU A C 1
ATOM 1506 O O . LEU A 1 195 ? 17.671 -13.257 -19.599 1.00 85.44 195 LEU A O 1
ATOM 1510 N N . GLY A 1 196 ? 16.881 -13.576 -21.664 1.00 87.25 196 GLY A N 1
ATOM 1511 C CA . GLY A 1 196 ? 15.552 -14.039 -21.246 1.00 87.25 196 GLY A CA 1
ATOM 1512 C C . GLY A 1 196 ? 15.575 -15.343 -20.437 1.00 87.25 196 GLY A C 1
ATOM 1513 O O . GLY A 1 196 ? 14.664 -15.608 -19.659 1.00 87.25 196 GLY A O 1
ATOM 1514 N N . ARG A 1 197 ? 16.642 -16.148 -20.554 1.00 88.00 197 ARG A N 1
ATOM 1515 C CA . ARG A 1 197 ? 16.834 -17.363 -19.738 1.00 88.00 197 ARG A CA 1
ATOM 1516 C C . ARG A 1 197 ? 17.360 -17.079 -18.331 1.00 88.00 197 ARG A C 1
ATOM 1518 O O . ARG A 1 197 ? 17.264 -17.956 -17.473 1.00 88.00 197 ARG A O 1
ATOM 1525 N N . THR A 1 198 ? 17.972 -15.919 -18.107 1.00 87.56 198 THR A N 1
ATOM 1526 C CA . THR A 1 198 ? 18.645 -15.573 -16.844 1.00 87.56 198 THR A CA 1
ATOM 1527 C C . THR A 1 198 ? 17.963 -14.423 -16.111 1.00 87.56 198 THR A C 1
ATOM 1529 O O . THR A 1 198 ? 18.043 -14.355 -14.887 1.00 87.56 198 THR A O 1
ATOM 1532 N N . TRP A 1 199 ? 17.257 -13.553 -16.827 1.00 94.19 199 TRP A N 1
ATOM 1533 C CA . TRP A 1 199 ? 16.506 -12.425 -16.289 1.00 94.19 199 TRP A CA 1
ATOM 1534 C C . TRP A 1 199 ? 15.001 -12.638 -16.472 1.00 94.19 199 TRP A C 1
ATOM 1536 O O . TRP A 1 199 ? 14.581 -13.176 -17.496 1.00 94.19 199 TRP A O 1
ATOM 1546 N N . PRO A 1 200 ? 14.156 -12.170 -15.538 1.00 96.19 200 PRO A N 1
ATOM 1547 C CA . PRO A 1 200 ? 12.710 -12.386 -15.586 1.00 96.19 200 PRO A CA 1
ATOM 1548 C C . PRO A 1 200 ? 11.989 -11.449 -16.580 1.00 96.19 200 PRO A C 1
ATOM 1550 O O . PRO A 1 200 ? 10.912 -10.949 -16.273 1.00 96.19 200 PRO A O 1
ATOM 1553 N N . LEU A 1 201 ? 12.553 -11.201 -17.769 1.00 95.44 201 LEU A N 1
ATOM 1554 C CA . LEU A 1 201 ? 12.025 -10.246 -18.759 1.00 95.44 201 LEU A CA 1
ATOM 1555 C C . LEU A 1 201 ? 10.599 -10.598 -19.205 1.00 95.44 201 LEU A C 1
ATOM 1557 O O . LEU A 1 201 ? 9.699 -9.763 -19.129 1.00 95.44 201 LEU A O 1
ATOM 1561 N N . ASP A 1 202 ? 10.368 -11.854 -19.592 1.00 95.00 202 ASP A N 1
ATOM 1562 C CA . ASP A 1 202 ? 9.044 -12.318 -20.026 1.00 95.00 202 ASP A CA 1
ATOM 1563 C C . ASP A 1 202 ? 8.024 -12.338 -18.883 1.00 95.00 202 ASP A C 1
ATOM 1565 O O . ASP A 1 202 ? 6.818 -12.217 -19.103 1.00 95.00 202 ASP A O 1
ATOM 1569 N N . LEU A 1 203 ? 8.487 -12.526 -17.645 1.00 95.81 203 LEU A N 1
ATOM 1570 C CA . LEU A 1 203 ? 7.618 -12.503 -16.475 1.00 95.81 203 LEU A CA 1
ATOM 1571 C C . LEU A 1 203 ? 7.222 -11.069 -16.118 1.00 95.81 203 LEU A C 1
ATOM 1573 O O . LEU A 1 203 ? 6.042 -10.828 -15.892 1.00 95.81 203 LEU A O 1
ATOM 1577 N N . ALA A 1 204 ? 8.169 -10.129 -16.148 1.00 95.75 204 ALA A N 1
ATOM 1578 C CA . ALA A 1 204 ? 7.905 -8.708 -15.949 1.00 95.75 204 ALA A CA 1
ATOM 1579 C C . ALA A 1 204 ? 6.922 -8.167 -16.991 1.00 95.75 204 ALA A C 1
ATOM 1581 O O . ALA A 1 204 ? 5.908 -7.571 -16.639 1.00 95.75 204 ALA A O 1
ATOM 1582 N N . LYS A 1 205 ? 7.151 -8.480 -18.272 1.00 95.56 205 LYS A N 1
ATOM 1583 C CA . LYS A 1 205 ? 6.240 -8.102 -19.356 1.00 95.56 205 LYS A CA 1
ATOM 1584 C C . LYS A 1 205 ? 4.820 -8.633 -19.130 1.00 95.56 205 LYS A C 1
ATOM 1586 O O . LYS A 1 205 ? 3.870 -7.860 -19.203 1.00 95.56 205 LYS A O 1
ATOM 1591 N N . ARG A 1 206 ? 4.671 -9.931 -18.834 1.00 95.69 206 ARG A N 1
ATOM 1592 C CA . ARG A 1 206 ? 3.351 -10.538 -18.586 1.00 95.69 206 ARG A CA 1
ATOM 1593 C C . ARG A 1 206 ? 2.657 -9.941 -17.365 1.00 95.69 206 ARG A C 1
ATOM 1595 O O . ARG A 1 206 ? 1.483 -9.606 -17.461 1.00 95.69 206 ARG A O 1
ATOM 1602 N N . LYS A 1 207 ? 3.375 -9.754 -16.249 1.00 92.81 207 LYS A N 1
ATOM 1603 C CA . LYS A 1 207 ? 2.804 -9.116 -15.051 1.00 92.81 207 LYS A CA 1
ATOM 1604 C C . LYS A 1 207 ? 2.335 -7.696 -15.342 1.00 92.81 207 LYS A C 1
ATOM 1606 O O . LYS A 1 207 ? 1.231 -7.339 -14.944 1.00 92.81 207 LYS A O 1
ATOM 1611 N N . PHE A 1 208 ? 3.122 -6.912 -16.078 1.00 92.94 208 PHE A N 1
ATOM 1612 C CA . PHE A 1 208 ? 2.691 -5.586 -16.504 1.00 92.94 208 PHE A CA 1
ATOM 1613 C C . PHE A 1 208 ? 1.418 -5.649 -17.355 1.00 92.94 208 PHE A C 1
ATOM 1615 O O . PHE A 1 208 ? 0.475 -4.917 -17.074 1.00 92.94 208 PHE A O 1
ATOM 1622 N N . GLU A 1 209 ? 1.354 -6.526 -18.362 1.00 92.62 209 GLU A N 1
ATOM 1623 C CA . GLU A 1 209 ? 0.163 -6.693 -19.209 1.00 92.62 209 GLU A CA 1
ATOM 1624 C C . GLU A 1 209 ? -1.081 -7.065 -18.380 1.00 92.62 209 GLU A C 1
ATOM 1626 O O . GLU A 1 209 ? -2.149 -6.477 -18.561 1.00 92.62 209 GLU A O 1
ATOM 1631 N N . GLU A 1 210 ? -0.940 -7.983 -17.422 1.00 91.44 210 GLU A N 1
ATOM 1632 C CA . GLU A 1 210 ? -2.006 -8.369 -16.491 1.00 91.44 210 GLU A CA 1
ATOM 1633 C C . GLU A 1 210 ? -2.452 -7.191 -15.612 1.00 91.44 210 GLU A C 1
ATOM 1635 O O . GLU A 1 210 ? -3.650 -6.904 -15.517 1.00 91.44 210 GLU A O 1
ATOM 1640 N N . HIS A 1 211 ? -1.501 -6.475 -15.002 1.00 89.62 211 HIS A N 1
ATOM 1641 C CA . HIS A 1 211 ? -1.767 -5.298 -14.174 1.00 89.62 211 HIS A CA 1
ATOM 1642 C C . HIS A 1 211 ? -2.433 -4.177 -14.973 1.00 89.62 211 HIS A C 1
ATOM 1644 O O . HIS A 1 211 ? -3.388 -3.568 -14.490 1.00 89.62 211 HIS A O 1
ATOM 1650 N N . PHE A 1 212 ? -1.985 -3.948 -16.205 1.00 89.38 212 PHE A N 1
ATOM 1651 C CA . PHE A 1 212 ? -2.518 -2.947 -17.118 1.00 89.38 212 PHE A CA 1
ATOM 1652 C C . PHE A 1 212 ? -3.974 -3.237 -17.493 1.00 89.38 212 PHE A C 1
ATOM 1654 O O . PHE A 1 212 ? -4.822 -2.353 -17.384 1.00 89.38 212 PHE A O 1
ATOM 1661 N N . LEU A 1 213 ? -4.297 -4.479 -17.873 1.00 89.25 213 LEU A N 1
ATOM 1662 C CA . LEU A 1 213 ? -5.679 -4.889 -18.161 1.00 89.25 213 LEU A CA 1
ATOM 1663 C C . LEU A 1 213 ? -6.580 -4.738 -16.930 1.00 89.25 213 LEU A C 1
ATOM 1665 O O . LEU A 1 213 ? -7.711 -4.266 -17.027 1.00 89.25 213 LEU A O 1
ATOM 1669 N N . SER A 1 214 ? -6.055 -5.110 -15.765 1.00 87.06 214 SER A N 1
ATOM 1670 C CA . SER A 1 214 ? -6.715 -4.940 -14.474 1.00 87.06 214 SER A CA 1
ATOM 1671 C C . SER A 1 214 ? -7.010 -3.465 -14.159 1.00 87.06 214 SER A C 1
ATOM 1673 O O . SER A 1 214 ? -8.120 -3.142 -13.734 1.00 87.06 214 SER A O 1
ATOM 1675 N N . ALA A 1 215 ? -6.034 -2.583 -14.384 1.00 85.62 215 ALA A N 1
ATOM 1676 C CA . ALA A 1 215 ? -6.151 -1.146 -14.158 1.00 85.62 215 ALA A CA 1
ATOM 1677 C C . ALA A 1 215 ? -7.145 -0.497 -15.129 1.00 85.62 215 ALA A C 1
ATOM 1679 O O . ALA A 1 215 ? -7.963 0.330 -14.735 1.00 85.62 215 ALA A O 1
ATOM 1680 N N . GLU A 1 216 ? -7.124 -0.916 -16.393 1.00 86.50 216 GLU A N 1
ATOM 1681 C CA . GLU A 1 216 ? -8.060 -0.454 -17.415 1.00 86.50 216 GLU A CA 1
ATOM 1682 C C . GLU A 1 216 ? -9.510 -0.838 -17.081 1.00 86.50 216 GLU A C 1
ATOM 1684 O O . GLU A 1 216 ? -10.425 -0.032 -17.259 1.00 86.50 216 GLU A O 1
ATOM 1689 N N . GLU A 1 217 ? -9.735 -2.044 -16.557 1.00 87.06 217 GLU A N 1
ATOM 1690 C CA . GLU A 1 217 ? -11.060 -2.459 -16.092 1.00 87.06 217 GLU A CA 1
ATOM 1691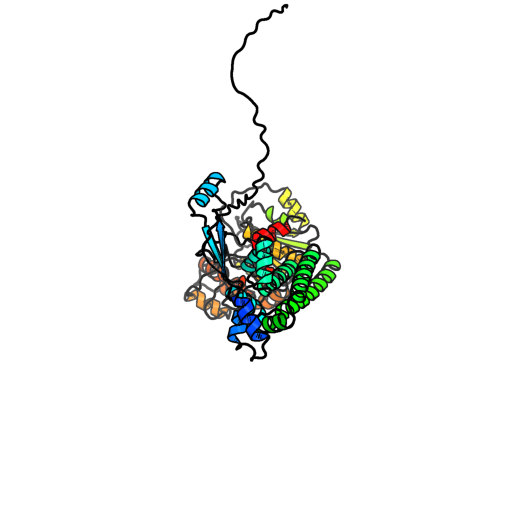 C C . GLU A 1 217 ? -11.503 -1.670 -14.853 1.00 87.06 217 GLU A C 1
ATOM 1693 O O . GLU A 1 217 ? -12.630 -1.173 -14.815 1.00 87.06 217 GLU A O 1
ATOM 1698 N N . ALA A 1 218 ? -10.612 -1.469 -13.875 1.00 83.88 218 ALA A N 1
ATOM 1699 C CA . ALA A 1 218 ? -10.900 -0.639 -12.704 1.00 83.88 218 ALA A CA 1
ATOM 1700 C C . ALA A 1 218 ? -11.286 0.794 -13.108 1.00 83.88 218 ALA A C 1
ATOM 1702 O O . ALA A 1 218 ? -12.294 1.314 -12.634 1.00 83.88 218 ALA A O 1
ATOM 1703 N N . ARG A 1 219 ? -10.579 1.385 -14.080 1.00 82.88 219 ARG A N 1
ATOM 1704 C CA . ARG A 1 219 ? -10.881 2.708 -14.651 1.00 82.88 219 ARG A CA 1
ATOM 1705 C C . ARG A 1 219 ? -12.264 2.770 -15.303 1.00 82.88 219 ARG A C 1
ATOM 1707 O O . ARG A 1 219 ? -13.003 3.740 -15.132 1.00 82.88 219 ARG A O 1
ATOM 1714 N N . ARG A 1 220 ? -12.652 1.731 -16.049 1.00 84.81 220 ARG A N 1
ATOM 1715 C CA . ARG A 1 220 ? -13.998 1.644 -16.648 1.00 84.81 220 ARG A CA 1
ATOM 1716 C C . ARG A 1 220 ? -15.090 1.561 -15.588 1.00 84.81 220 ARG A C 1
ATOM 1718 O O . ARG A 1 220 ? -16.184 2.080 -15.806 1.00 84.81 220 ARG A O 1
ATOM 1725 N N . GLN A 1 221 ? -14.810 0.907 -14.465 1.00 82.38 221 GLN A N 1
ATOM 1726 C CA . GLN A 1 221 ? -15.731 0.822 -13.335 1.00 82.38 221 GLN A CA 1
ATOM 1727 C C . GLN A 1 221 ? -15.787 2.126 -12.538 1.00 82.38 221 GLN A C 1
ATOM 1729 O O . GLN A 1 221 ? -16.880 2.542 -12.161 1.00 82.38 221 GLN A O 1
ATOM 1734 N N . GLU A 1 222 ? -14.648 2.792 -12.338 1.00 80.62 222 GLU A N 1
ATOM 1735 C CA . GLU A 1 222 ? -14.553 4.113 -11.711 1.00 80.62 222 GLU A CA 1
ATOM 1736 C C . GLU A 1 222 ? -15.481 5.103 -12.420 1.00 80.62 222 GLU A C 1
ATOM 1738 O O . GLU A 1 222 ? -16.355 5.676 -11.775 1.00 80.62 222 GLU A O 1
ATOM 1743 N N . ALA A 1 223 ? -15.404 5.181 -13.756 1.00 80.06 223 ALA A N 1
ATOM 1744 C CA . ALA A 1 223 ? -16.254 6.045 -14.582 1.00 80.06 223 ALA A CA 1
ATOM 1745 C C . ALA A 1 223 ? -17.768 5.770 -14.455 1.00 80.06 223 ALA A C 1
ATOM 1747 O O . ALA A 1 223 ? -18.582 6.608 -14.838 1.00 80.06 223 ALA A O 1
ATOM 1748 N N . ARG A 1 224 ? -18.162 4.594 -13.948 1.00 81.31 224 ARG A N 1
ATOM 1749 C CA . ARG A 1 224 ? -19.566 4.203 -13.730 1.00 81.31 224 ARG A CA 1
ATOM 1750 C C . ARG A 1 224 ? -20.029 4.396 -12.287 1.00 81.31 224 ARG A C 1
ATOM 1752 O O . ARG A 1 224 ? -21.214 4.224 -12.016 1.00 81.31 224 ARG A O 1
ATOM 1759 N N . SER A 1 225 ? -19.118 4.682 -11.361 1.00 75.88 225 SER A N 1
ATOM 1760 C CA . SER A 1 225 ? -19.391 4.699 -9.925 1.00 75.88 225 SER A CA 1
ATOM 1761 C C . SER A 1 225 ? -19.261 6.097 -9.325 1.00 75.88 225 SER A C 1
ATOM 1763 O O . SER A 1 225 ? -18.513 6.929 -9.825 1.00 75.88 225 SER A O 1
ATOM 1765 N N . ASN A 1 226 ? -19.963 6.346 -8.217 1.00 68.81 226 ASN A N 1
ATOM 1766 C CA . ASN A 1 226 ? -19.973 7.639 -7.519 1.00 68.81 226 ASN A CA 1
ATOM 1767 C C . ASN A 1 226 ? -18.709 7.873 -6.656 1.00 68.81 226 ASN A C 1
ATOM 1769 O O . ASN A 1 226 ? -18.815 8.312 -5.515 1.00 68.81 226 ASN A O 1
ATOM 1773 N N . GLY A 1 227 ? -17.519 7.560 -7.177 1.00 79.00 227 GLY A N 1
ATOM 1774 C CA . GLY A 1 227 ? -16.241 7.771 -6.488 1.00 79.00 227 GLY A CA 1
ATOM 1775 C C . GLY A 1 227 ? -15.989 6.837 -5.295 1.00 79.00 227 GLY A C 1
ATOM 1776 O O . GLY A 1 227 ? -16.478 5.705 -5.242 1.00 79.00 227 GLY A O 1
ATOM 1777 N N . LEU A 1 228 ? -15.179 7.318 -4.343 1.00 86.94 228 LEU A N 1
ATOM 1778 C CA . LEU A 1 228 ? -14.802 6.604 -3.119 1.00 86.94 228 LEU A CA 1
ATOM 1779 C C . LEU A 1 228 ? -16.023 6.356 -2.224 1.00 86.94 228 LEU A C 1
ATOM 1781 O O . LEU A 1 228 ? -16.690 7.308 -1.833 1.00 86.94 228 LEU A O 1
ATOM 1785 N N . GLN A 1 229 ? -16.255 5.100 -1.840 1.00 91.19 229 GLN A N 1
ATOM 1786 C CA . GLN A 1 229 ? -17.253 4.712 -0.838 1.00 91.19 229 GLN A CA 1
ATOM 1787 C C . GLN A 1 229 ? -16.547 4.140 0.387 1.00 91.19 229 GLN A C 1
ATOM 1789 O O . GLN A 1 229 ? -16.126 2.981 0.383 1.00 91.19 229 GLN A O 1
ATOM 1794 N N . ALA A 1 230 ? -16.395 4.958 1.425 1.00 93.94 230 ALA A N 1
ATOM 1795 C CA . ALA A 1 230 ? -15.674 4.555 2.623 1.00 93.94 230 ALA A CA 1
ATOM 1796 C C . ALA A 1 230 ? -16.267 5.159 3.897 1.00 93.94 230 ALA A C 1
ATOM 1798 O O . ALA A 1 230 ? -16.818 6.260 3.903 1.00 93.94 230 ALA A O 1
ATOM 1799 N N . SER A 1 231 ? -16.107 4.436 4.996 1.00 95.88 231 SER A N 1
ATOM 1800 C CA . SER A 1 231 ? -16.343 4.935 6.341 1.00 95.88 231 SER A CA 1
ATOM 1801 C C . SER A 1 231 ? -15.011 5.167 7.036 1.00 95.88 231 SER A C 1
ATOM 1803 O O . SER A 1 231 ? -14.077 4.384 6.883 1.00 95.88 231 SER A O 1
ATOM 1805 N N . ILE A 1 232 ? -14.917 6.241 7.808 1.00 95.38 232 ILE A N 1
ATOM 1806 C CA . ILE A 1 232 ? -13.700 6.622 8.519 1.00 95.38 232 ILE A CA 1
ATOM 1807 C C . ILE A 1 232 ? -14.025 6.731 9.987 1.00 95.38 232 ILE A C 1
ATOM 1809 O O . ILE A 1 232 ? -14.999 7.375 10.358 1.00 95.38 232 ILE A O 1
ATOM 1813 N N . VAL A 1 233 ? -13.208 6.107 10.816 1.00 95.62 233 VAL A N 1
ATOM 1814 C CA . VAL A 1 233 ? -13.372 6.090 12.260 1.00 95.62 233 VAL A CA 1
ATOM 1815 C C . VAL A 1 233 ? -12.192 6.797 12.885 1.00 95.62 233 VAL A C 1
ATOM 1817 O O . VAL A 1 233 ? -11.037 6.467 12.610 1.00 95.62 233 VAL A O 1
ATOM 1820 N N . MET A 1 234 ? -12.500 7.780 13.722 1.00 93.50 234 MET A N 1
ATOM 1821 C CA . MET A 1 234 ? -11.506 8.584 14.414 1.00 93.50 234 MET A CA 1
ATOM 1822 C C . MET A 1 234 ? -11.942 8.811 15.851 1.00 93.50 234 MET A C 1
ATOM 1824 O O . MET A 1 234 ? -13.122 9.024 16.142 1.00 93.50 234 MET A O 1
ATOM 1828 N N . CYS A 1 235 ? -10.962 8.818 16.740 1.00 91.31 235 CYS A N 1
ATOM 1829 C CA . CYS A 1 235 ? -11.136 9.170 18.136 1.00 91.31 235 CYS A CA 1
ATOM 1830 C C . CYS A 1 235 ? -10.373 10.454 18.387 1.00 91.31 235 CYS A C 1
ATOM 1832 O O . CYS A 1 235 ? -9.184 10.514 18.097 1.00 91.31 235 CYS A O 1
ATOM 1834 N N . ARG A 1 236 ? -11.054 11.479 18.892 1.00 88.00 236 ARG A N 1
ATOM 1835 C CA . ARG A 1 236 ? -10.439 12.758 19.235 1.00 88.00 236 ARG A CA 1
ATOM 1836 C C . ARG A 1 236 ? -10.618 13.060 20.709 1.00 88.00 236 ARG A C 1
ATOM 1838 O O . ARG A 1 236 ? -11.613 12.678 21.315 1.00 88.00 236 ARG A O 1
ATOM 1845 N N . CYS A 1 237 ? -9.666 13.804 21.245 1.00 82.12 237 CYS A N 1
ATOM 1846 C CA . CYS A 1 237 ? -9.695 14.305 22.607 1.00 82.12 237 CYS A CA 1
ATOM 1847 C C . CYS A 1 237 ? -9.876 15.828 22.570 1.00 82.12 237 CYS A C 1
ATOM 1849 O O . CYS A 1 237 ? -8.924 16.554 22.280 1.00 82.12 237 CYS A O 1
ATOM 1851 N N . GLY A 1 238 ? -11.086 16.329 22.835 1.00 78.69 238 GLY A N 1
ATOM 1852 C CA . GLY A 1 238 ? -11.359 17.771 22.824 1.00 78.69 238 GLY A CA 1
ATOM 1853 C C . GLY A 1 238 ? -11.242 18.428 21.436 1.00 78.69 238 GLY A C 1
ATOM 1854 O O . GLY A 1 238 ? -11.638 17.853 20.422 1.00 78.69 238 GLY A O 1
ATOM 1855 N N . LEU A 1 239 ? -10.733 19.666 21.394 1.00 75.00 239 LEU A N 1
ATOM 1856 C CA . LEU A 1 239 ? -10.675 20.518 20.193 1.00 75.00 239 LEU A CA 1
ATOM 1857 C C . LEU A 1 239 ? -9.393 20.301 19.368 1.00 75.00 239 LEU A C 1
ATOM 1859 O O . LEU A 1 239 ? -8.624 21.230 19.150 1.00 75.00 239 LEU A O 1
ATOM 1863 N N . GLN A 1 240 ? -9.140 19.070 18.928 1.00 79.25 240 GLN A N 1
ATOM 1864 C CA . GLN A 1 240 ? -8.039 18.778 18.002 1.00 79.25 240 GLN A CA 1
ATOM 1865 C C . GLN A 1 240 ? -8.412 19.182 16.572 1.00 79.25 240 GLN A C 1
ATOM 1867 O O . GLN A 1 240 ? -9.482 18.802 16.091 1.00 79.25 240 GLN A O 1
ATOM 1872 N N . SER A 1 241 ? -7.520 19.904 15.886 1.00 83.94 241 SER A N 1
ATOM 1873 C CA . SER A 1 241 ? -7.707 20.231 14.469 1.00 83.94 241 SER A CA 1
ATOM 1874 C C . SER A 1 241 ? -7.633 18.974 13.600 1.00 83.94 241 SER A C 1
ATOM 1876 O O . SER A 1 241 ? -6.696 18.183 13.704 1.00 83.94 241 SER A O 1
ATOM 1878 N N . LEU A 1 242 ? -8.631 18.809 12.729 1.00 87.38 242 LEU A N 1
ATOM 1879 C CA . LEU A 1 242 ? -8.731 17.707 11.768 1.00 87.38 242 LEU A CA 1
ATOM 1880 C C . LEU A 1 242 ? -8.631 18.200 10.313 1.00 87.38 242 LEU A C 1
ATOM 1882 O O . LEU A 1 242 ? -9.053 17.508 9.387 1.00 87.38 242 LEU A O 1
ATOM 1886 N N . THR A 1 243 ? -8.102 19.408 10.100 1.00 87.62 243 THR A N 1
ATOM 1887 C CA . THR A 1 243 ? -8.005 20.049 8.778 1.00 87.62 243 THR A CA 1
ATOM 1888 C C . THR A 1 243 ? -7.201 19.215 7.782 1.00 87.62 243 THR A C 1
ATOM 1890 O O . THR A 1 243 ? -7.625 19.089 6.635 1.00 87.62 243 THR A O 1
ATOM 1893 N N . TRP A 1 244 ? -6.137 18.541 8.232 1.00 89.06 244 TRP A N 1
ATOM 1894 C CA . TRP A 1 244 ? -5.318 17.638 7.408 1.00 89.06 244 TRP A CA 1
ATOM 1895 C C . TRP A 1 244 ? -6.144 16.553 6.696 1.00 89.06 244 TRP A C 1
ATOM 1897 O O . TRP A 1 244 ? -5.835 16.141 5.581 1.00 89.06 244 TRP A O 1
ATOM 1907 N N . LEU A 1 245 ? -7.239 16.101 7.316 1.00 89.88 245 LEU A N 1
ATOM 1908 C CA . LEU A 1 245 ? -8.096 15.064 6.756 1.00 89.88 245 LEU A CA 1
ATOM 1909 C C . LEU A 1 245 ? -8.903 15.587 5.554 1.00 89.88 245 LEU A C 1
ATOM 1911 O O . LEU A 1 245 ? -9.262 14.828 4.656 1.00 89.88 245 LEU A O 1
ATOM 1915 N N . THR A 1 246 ? -9.181 16.893 5.504 1.00 88.00 246 THR A N 1
ATOM 1916 C CA . THR A 1 246 ? -9.929 17.500 4.393 1.00 88.00 246 THR A CA 1
ATOM 1917 C C . THR A 1 246 ? -9.156 17.482 3.075 1.00 88.00 246 THR A C 1
ATOM 1919 O O . THR A 1 246 ? -9.786 17.449 2.017 1.00 88.00 246 THR A O 1
ATOM 1922 N N . GLU A 1 247 ? -7.822 17.435 3.148 1.00 87.50 247 GLU A N 1
ATOM 1923 C CA . GLU A 1 247 ? -6.904 17.327 2.007 1.00 87.50 247 GLU A CA 1
ATOM 1924 C C . GLU A 1 247 ? -6.828 15.895 1.459 1.00 87.50 247 GLU A C 1
ATOM 1926 O O . GLU A 1 247 ? -6.428 15.676 0.317 1.00 87.50 247 GLU A O 1
ATOM 1931 N N . LEU A 1 248 ? -7.232 14.907 2.263 1.00 87.31 248 LEU A N 1
ATOM 1932 C CA . LEU A 1 248 ? -7.082 13.497 1.928 1.00 87.31 248 LEU A CA 1
ATOM 1933 C C . LEU A 1 248 ? -8.114 13.013 0.896 1.00 87.31 248 LEU A C 1
ATOM 1935 O O . LEU A 1 248 ? -7.834 12.081 0.140 1.00 87.31 248 LEU A O 1
ATOM 1939 N N . PHE A 1 249 ? -9.307 13.620 0.854 1.00 84.25 249 PHE A N 1
ATOM 1940 C CA . PHE A 1 249 ? -10.430 13.114 0.055 1.00 84.25 249 PHE A CA 1
ATOM 1941 C C . PHE A 1 249 ? -10.751 13.969 -1.169 1.00 84.25 249 PHE A C 1
ATOM 1943 O O . PHE A 1 249 ? -10.860 15.196 -1.056 1.00 84.25 249 PHE A O 1
ATOM 1950 N N . PRO A 1 250 ? -11.040 13.327 -2.318 1.00 80.12 250 PRO A N 1
ATOM 1951 C CA . PRO A 1 250 ? -11.562 14.038 -3.473 1.00 80.12 250 PRO A CA 1
ATOM 1952 C C . PRO A 1 250 ? -12.966 14.593 -3.177 1.00 80.12 250 PRO A C 1
ATOM 1954 O O . PRO A 1 250 ? -13.706 14.067 -2.344 1.00 80.12 250 PRO A O 1
ATOM 1957 N N . GLU A 1 251 ? -13.351 15.675 -3.856 1.00 77.62 251 GLU A N 1
ATOM 1958 C CA . GLU A 1 251 ? -14.606 16.396 -3.579 1.00 77.62 251 GLU A CA 1
ATOM 1959 C C . GLU A 1 251 ? -15.872 15.554 -3.785 1.00 77.62 251 GLU A C 1
ATOM 1961 O O . GLU A 1 251 ? -16.880 15.778 -3.122 1.00 77.62 251 GLU A O 1
ATOM 1966 N N . ASN A 1 252 ? -15.811 14.564 -4.673 1.00 77.44 252 ASN A N 1
ATOM 1967 C CA . ASN A 1 252 ? -16.906 13.661 -5.019 1.00 77.44 252 ASN A CA 1
ATOM 1968 C C . ASN A 1 252 ? -16.943 12.373 -4.172 1.00 77.44 252 ASN A C 1
ATOM 1970 O O . ASN A 1 252 ? -17.672 11.445 -4.516 1.00 77.44 252 ASN A O 1
ATOM 1974 N N . ALA A 1 253 ? -16.156 12.280 -3.097 1.00 84.31 253 ALA A N 1
ATOM 1975 C CA . ALA A 1 253 ? -16.106 11.089 -2.258 1.00 84.31 253 ALA A CA 1
ATOM 1976 C C . ALA A 1 253 ? -17.381 10.927 -1.407 1.00 84.31 253 ALA A C 1
ATOM 1978 O O . ALA A 1 253 ? -17.737 11.800 -0.612 1.00 84.31 253 ALA A O 1
ATOM 1979 N N . ALA A 1 254 ? -18.032 9.767 -1.505 1.00 89.62 254 ALA A N 1
ATOM 1980 C CA . ALA A 1 254 ? -19.096 9.344 -0.600 1.00 89.62 254 ALA A CA 1
ATOM 1981 C C . ALA A 1 254 ? -18.480 8.779 0.692 1.00 89.62 254 ALA A C 1
ATOM 1983 O O . ALA A 1 254 ? -18.427 7.567 0.912 1.00 89.62 254 ALA A O 1
ATOM 1984 N N . VAL A 1 255 ? -17.972 9.683 1.534 1.00 92.00 255 VAL A N 1
ATOM 1985 C CA . VAL A 1 255 ? -17.307 9.341 2.797 1.00 92.00 255 VAL A CA 1
ATOM 1986 C C . VAL A 1 255 ? -18.194 9.687 3.989 1.00 92.00 255 VAL A C 1
ATOM 1988 O O . VAL A 1 255 ? -18.705 10.805 4.097 1.00 92.00 255 VAL A O 1
ATOM 1991 N N . GLN A 1 256 ? -18.348 8.718 4.891 1.00 94.19 256 GLN A N 1
ATOM 1992 C CA . GLN A 1 256 ? -18.964 8.902 6.205 1.00 94.19 256 GLN A CA 1
ATOM 1993 C C . GLN A 1 256 ? -17.884 8.888 7.283 1.00 94.19 256 GLN A C 1
ATOM 1995 O O . GLN A 1 256 ? -17.070 7.970 7.331 1.00 94.19 256 GLN A O 1
ATOM 2000 N N . ILE A 1 257 ? -17.887 9.880 8.163 1.00 94.31 257 ILE A N 1
ATOM 2001 C CA . ILE A 1 257 ? -16.905 10.020 9.236 1.00 94.31 257 ILE A CA 1
ATOM 2002 C C . ILE A 1 257 ? -17.613 9.784 10.567 1.00 94.31 257 ILE A C 1
ATOM 2004 O O . ILE A 1 257 ? -18.568 10.479 10.899 1.00 94.31 257 ILE A O 1
ATOM 2008 N N . PHE A 1 258 ? -17.132 8.801 11.318 1.00 95.62 258 PHE A N 1
ATOM 2009 C CA . PHE A 1 258 ? -17.544 8.466 12.671 1.00 95.62 258 PHE A CA 1
ATOM 2010 C C . PHE A 1 258 ? -16.527 9.048 13.642 1.00 95.62 258 PHE A C 1
ATOM 2012 O O . PHE A 1 258 ? -15.425 8.516 13.803 1.00 95.62 258 PHE A O 1
ATOM 2019 N N . LEU A 1 259 ? -16.911 10.145 14.283 1.00 92.94 259 LEU A N 1
ATOM 2020 C CA . LEU A 1 259 ? -16.057 10.872 15.203 1.00 92.94 259 LEU A CA 1
ATOM 2021 C C . LEU A 1 259 ? -16.473 10.586 16.645 1.00 92.94 259 LEU A C 1
ATOM 2023 O O . LEU A 1 259 ? -17.588 10.904 17.062 1.00 92.94 259 LEU A O 1
ATOM 2027 N N . TYR A 1 260 ? -15.562 9.985 17.402 1.00 91.62 260 TYR A N 1
ATOM 2028 C CA . TYR A 1 260 ? -15.739 9.704 18.821 1.00 91.62 260 TYR A CA 1
ATOM 2029 C C . TYR A 1 260 ? -14.978 10.732 19.655 1.00 91.62 260 TYR A C 1
ATOM 2031 O O . TYR A 1 260 ? -13.794 10.962 19.417 1.00 91.62 260 TYR A O 1
ATOM 2039 N N . ASP A 1 261 ? -15.644 11.327 20.645 1.00 87.19 261 ASP A N 1
ATOM 2040 C CA . ASP A 1 261 ? -14.979 12.143 21.663 1.00 87.19 261 ASP A CA 1
ATOM 2041 C C . ASP A 1 261 ? -14.584 11.255 22.845 1.00 87.19 261 ASP A C 1
ATOM 2043 O O . ASP A 1 261 ? -15.439 10.689 23.534 1.00 87.19 261 ASP A O 1
ATOM 2047 N N . THR A 1 262 ? -13.279 11.081 23.037 1.00 84.94 262 THR A N 1
ATOM 2048 C CA . THR A 1 262 ? -12.711 10.165 24.030 1.00 84.94 262 THR A CA 1
ATOM 2049 C C . THR A 1 262 ? -12.330 10.849 25.341 1.00 84.94 262 THR A C 1
ATOM 2051 O O . THR A 1 262 ? -12.012 10.171 26.325 1.00 84.94 262 THR A O 1
ATOM 2054 N N . CYS A 1 263 ? -12.409 12.181 25.395 1.00 76.69 263 CYS A N 1
ATOM 2055 C CA . CYS A 1 263 ? -12.006 12.972 26.549 1.00 76.69 263 CYS A CA 1
ATOM 2056 C C . CYS A 1 263 ? -13.164 13.803 27.089 1.00 76.69 263 CYS A C 1
ATOM 2058 O O . CYS A 1 263 ? -13.657 14.717 26.443 1.00 76.69 263 CYS A O 1
ATOM 2060 N N . GLY A 1 264 ? -13.565 13.532 28.330 1.00 66.81 264 GLY A N 1
ATOM 2061 C CA . GLY A 1 264 ? -14.591 14.317 29.004 1.00 66.81 264 GLY A CA 1
ATOM 2062 C C . GLY A 1 264 ? -15.348 13.530 30.073 1.00 66.81 264 GLY A C 1
ATOM 2063 O O . GLY A 1 264 ? -15.200 12.312 30.187 1.00 66.81 264 GLY A O 1
ATOM 2064 N N . PRO A 1 265 ? -16.197 14.208 30.865 1.00 54.19 265 PRO A N 1
ATOM 2065 C CA . PRO A 1 265 ? -16.986 13.585 31.933 1.00 54.19 265 PRO A CA 1
ATOM 2066 C C . PRO A 1 265 ? -18.003 12.536 31.434 1.00 54.19 265 PRO A C 1
ATOM 2068 O O . PRO A 1 265 ? -18.553 11.785 32.239 1.00 54.19 265 PRO A O 1
ATOM 2071 N N . SER A 1 266 ? -18.228 12.446 30.119 1.00 51.16 266 SER A N 1
ATOM 2072 C CA . SER A 1 266 ? -19.035 11.434 29.423 1.00 51.16 266 SER A CA 1
ATOM 2073 C C . SER A 1 266 ? -18.343 10.069 29.236 1.00 51.16 266 SER A C 1
ATOM 2075 O O . SER A 1 266 ? -18.974 9.151 28.720 1.00 51.16 266 SER A O 1
ATOM 2077 N N . GLN A 1 267 ? -17.101 9.881 29.704 1.00 54.56 267 GLN A N 1
ATOM 2078 C CA . GLN A 1 267 ? -16.305 8.647 29.537 1.00 54.56 267 GLN A CA 1
ATOM 2079 C C . GLN A 1 267 ? -16.948 7.337 30.029 1.00 54.56 267 GLN A C 1
ATOM 2081 O O . GLN A 1 267 ? -16.493 6.263 29.651 1.00 54.56 267 GLN A O 1
ATOM 2086 N N . LYS A 1 268 ? -17.991 7.377 30.871 1.00 52.25 268 LYS A N 1
ATOM 2087 C CA . LYS A 1 268 ? -18.591 6.153 31.445 1.00 52.25 268 LYS A CA 1
ATOM 2088 C C . LYS A 1 268 ? -19.377 5.298 30.444 1.00 52.25 268 LYS A C 1
ATOM 2090 O O . LYS A 1 268 ? -19.732 4.170 30.765 1.00 52.25 268 LYS A O 1
ATOM 2095 N N . SER A 1 269 ? -19.627 5.814 29.248 1.00 55.78 269 SER A N 1
ATOM 2096 C CA . SER A 1 269 ? -20.096 5.048 28.098 1.00 55.78 269 SER A CA 1
ATOM 2097 C C . SER A 1 269 ? -19.592 5.780 26.867 1.00 55.78 269 SER A C 1
ATOM 2099 O O . SER A 1 269 ? -20.067 6.889 26.614 1.00 55.78 269 SER A O 1
ATOM 2101 N N . TRP A 1 270 ? -18.628 5.214 26.139 1.00 67.25 270 TRP A N 1
ATOM 2102 C CA . TRP A 1 270 ? -18.203 5.750 24.845 1.00 67.25 270 TRP A CA 1
ATOM 2103 C C . TRP A 1 270 ? -19.468 6.010 24.014 1.00 67.25 270 TRP A C 1
ATOM 2105 O O . TRP A 1 270 ? -20.217 5.084 23.698 1.00 67.25 270 TRP A O 1
ATOM 2115 N N . GLY A 1 271 ? -19.802 7.290 23.830 1.00 67.25 271 GLY A N 1
ATOM 2116 C CA . GLY A 1 271 ? -21.113 7.708 23.340 1.00 67.25 271 GLY A CA 1
ATOM 2117 C C . GLY A 1 271 ? -21.375 7.244 21.908 1.00 67.25 271 GLY A C 1
ATOM 2118 O O . GLY A 1 271 ? -20.516 6.665 21.243 1.00 67.25 271 GLY A O 1
ATOM 2119 N N . LEU A 1 272 ? -22.576 7.529 21.398 1.00 82.50 272 LEU A N 1
ATOM 2120 C CA . LEU A 1 272 ? -22.811 7.416 19.959 1.00 82.50 272 LEU A CA 1
ATOM 2121 C C . LEU A 1 272 ? -21.811 8.318 19.217 1.00 82.50 272 LEU A C 1
ATOM 2123 O O . LEU A 1 272 ? -21.639 9.465 19.636 1.00 82.50 272 LEU A O 1
ATOM 2127 N N . PRO A 1 273 ? -21.170 7.829 18.139 1.00 90.94 273 PRO A N 1
ATOM 2128 C CA . PRO A 1 273 ? -20.318 8.678 17.326 1.00 90.94 273 PRO A CA 1
ATOM 2129 C C . PRO A 1 273 ? -21.141 9.811 16.733 1.00 90.94 273 PRO A C 1
ATOM 2131 O O . PRO A 1 273 ? -22.301 9.629 16.348 1.00 90.94 273 PRO A O 1
ATOM 2134 N N . GLU A 1 274 ? -20.504 10.960 16.582 1.00 91.38 274 GLU A N 1
ATOM 2135 C CA . GLU A 1 274 ? -20.989 11.959 15.649 1.00 91.38 274 GLU A CA 1
ATOM 2136 C C . GLU A 1 274 ? -20.730 11.441 14.231 1.00 91.38 274 GLU A C 1
ATOM 2138 O O . GLU A 1 274 ? -19.593 11.121 13.879 1.00 91.38 274 GLU A O 1
ATOM 2143 N N . VAL A 1 275 ? -21.792 11.307 13.439 1.00 93.12 275 VAL A N 1
ATOM 2144 C CA . VAL A 1 275 ? -21.712 10.819 12.058 1.00 93.12 275 VAL A CA 1
ATOM 2145 C C . VAL A 1 275 ? -21.807 12.014 11.122 1.00 93.12 275 VAL A C 1
ATOM 2147 O O . VAL A 1 275 ? -22.828 12.699 11.094 1.00 93.12 275 VAL A O 1
ATOM 2150 N N . LEU A 1 276 ? -20.743 12.264 10.365 1.00 92.88 276 LEU A N 1
ATOM 2151 C CA . LEU A 1 276 ? -20.615 13.408 9.467 1.00 92.88 276 LEU A CA 1
ATOM 2152 C C . LEU A 1 276 ? -20.452 12.932 8.025 1.00 92.88 276 LEU A C 1
ATOM 2154 O O . LEU A 1 276 ? -19.708 11.987 7.757 1.00 92.88 276 LEU A O 1
ATOM 2158 N N . SER A 1 277 ? -21.109 13.605 7.081 1.00 91.75 277 SER A N 1
ATOM 2159 C CA . SER A 1 277 ? -20.726 13.484 5.673 1.00 91.75 277 SER A CA 1
ATOM 2160 C C . SER A 1 277 ? -19.400 14.211 5.423 1.00 91.75 277 SER A C 1
ATOM 2162 O O . SER A 1 277 ? -19.018 15.098 6.189 1.00 91.75 277 SER A O 1
ATOM 2164 N N . ALA A 1 278 ? -18.707 13.893 4.328 1.00 88.62 278 ALA A N 1
ATOM 2165 C CA . ALA A 1 278 ? -17.500 14.624 3.929 1.00 88.62 278 ALA A CA 1
ATOM 2166 C C . ALA A 1 278 ? -17.728 16.147 3.817 1.00 88.62 278 ALA A C 1
ATOM 2168 O O . ALA A 1 278 ? -16.868 16.935 4.210 1.00 88.62 278 ALA A O 1
ATOM 2169 N N . ALA A 1 279 ? -18.893 16.568 3.310 1.00 88.56 279 ALA A N 1
ATOM 2170 C CA . ALA A 1 279 ? -19.244 17.980 3.169 1.00 88.56 279 ALA A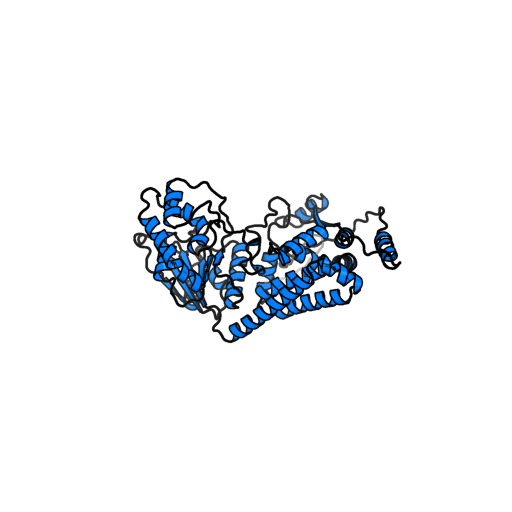 CA 1
ATOM 2171 C C . ALA A 1 279 ? -19.481 18.655 4.530 1.00 88.56 279 ALA A C 1
ATOM 2173 O O . ALA A 1 279 ? -18.925 19.726 4.790 1.00 88.56 279 ALA A O 1
ATOM 2174 N N . ASP A 1 280 ? -20.245 18.008 5.417 1.00 91.06 280 ASP A N 1
ATOM 2175 C CA . ASP A 1 280 ? -20.509 18.521 6.769 1.00 91.06 280 ASP A CA 1
ATOM 2176 C C . ASP A 1 280 ? -19.219 18.603 7.584 1.00 91.06 280 ASP A C 1
ATOM 2178 O O . ASP A 1 280 ? -18.982 19.578 8.296 1.00 91.06 280 ASP A O 1
ATOM 2182 N N . PHE A 1 281 ? -18.346 17.607 7.431 1.00 90.31 281 PHE A N 1
ATOM 2183 C CA . PHE A 1 281 ? -17.037 17.583 8.064 1.00 90.31 281 PHE A CA 1
ATOM 2184 C C . PHE A 1 281 ? -16.154 18.745 7.601 1.00 90.31 281 PHE A C 1
ATOM 2186 O O . PHE A 1 281 ? -15.637 19.480 8.440 1.00 90.31 281 PHE A O 1
ATOM 2193 N N . LYS A 1 282 ? -16.042 18.989 6.285 1.00 88.75 282 LYS A N 1
ATOM 2194 C CA . LYS A 1 282 ? -15.304 20.148 5.746 1.00 88.75 282 LYS A CA 1
ATOM 2195 C C . LYS A 1 282 ? -15.853 21.468 6.295 1.00 88.75 282 LYS A C 1
ATOM 2197 O O . LYS A 1 282 ? -15.084 22.332 6.713 1.00 88.75 282 LYS A O 1
ATOM 2202 N N . GLN A 1 283 ? -17.178 21.614 6.346 1.00 89.19 283 GLN A N 1
ATOM 2203 C CA . GLN A 1 283 ? -17.813 22.806 6.911 1.00 89.19 283 GLN A CA 1
ATOM 2204 C C . GLN A 1 283 ? -17.522 22.961 8.411 1.00 89.19 283 GLN A C 1
ATOM 2206 O O . GLN A 1 283 ? -17.322 24.083 8.880 1.00 89.19 283 GLN A O 1
ATOM 2211 N N . LYS A 1 284 ? -17.501 21.856 9.161 1.00 88.88 284 LYS A N 1
ATOM 2212 C CA . LYS A 1 284 ? -17.168 21.846 10.585 1.00 88.88 284 LYS A CA 1
ATOM 2213 C C . LYS A 1 284 ? -15.714 22.257 10.821 1.00 88.88 284 LYS A C 1
ATOM 2215 O O . LYS A 1 284 ? -15.485 23.173 11.606 1.00 88.88 284 LYS A O 1
ATOM 2220 N N . CYS A 1 285 ? -14.763 21.674 10.090 1.00 86.69 285 CYS A N 1
ATOM 2221 C CA . CYS A 1 285 ? -13.346 22.037 10.174 1.00 86.69 285 CYS A CA 1
ATOM 2222 C C . CYS A 1 285 ? -13.100 23.515 9.844 1.00 86.69 285 CYS A C 1
ATOM 2224 O O . CYS A 1 285 ? -12.305 24.155 10.514 1.00 86.69 285 CYS A O 1
ATOM 2226 N N . ALA A 1 286 ? -13.828 24.091 8.881 1.00 85.94 286 ALA A N 1
ATOM 2227 C CA . ALA A 1 286 ? -13.706 25.513 8.543 1.00 85.94 286 ALA A CA 1
ATOM 2228 C C . ALA A 1 286 ? -14.179 26.473 9.658 1.00 85.94 286 ALA A C 1
ATOM 2230 O O . ALA A 1 286 ? -13.909 27.672 9.591 1.00 85.94 286 ALA A O 1
ATOM 2231 N N . ARG A 1 287 ? -14.931 25.978 10.650 1.00 85.44 287 ARG A N 1
ATOM 2232 C CA . ARG A 1 287 ? -15.464 26.768 11.774 1.00 85.44 287 ARG A CA 1
ATOM 2233 C C . ARG A 1 287 ? -14.709 26.540 13.080 1.00 85.44 287 ARG A C 1
ATOM 2235 O O . ARG A 1 287 ? -14.781 27.398 13.959 1.00 85.44 287 ARG A O 1
ATOM 2242 N N . GLU A 1 288 ? -14.063 25.388 13.242 1.00 80.75 288 GLU A N 1
ATOM 2243 C CA . GLU A 1 288 ? -13.292 25.073 14.443 1.00 80.75 288 GLU A CA 1
ATOM 2244 C C . GLU A 1 288 ? -11.954 25.842 14.418 1.00 80.75 288 GLU A C 1
ATOM 2246 O O . GLU A 1 288 ? -11.301 25.911 13.378 1.00 80.75 288 GLU A O 1
ATOM 2251 N N . PRO A 1 289 ? -11.540 26.470 15.533 1.00 73.81 289 PRO A N 1
ATOM 2252 C CA . PRO A 1 289 ? -10.235 27.113 15.610 1.00 73.81 289 PRO A CA 1
ATOM 2253 C C . PRO A 1 289 ? -9.121 26.061 15.538 1.00 73.81 289 PRO A C 1
ATOM 2255 O O . PRO A 1 289 ? -9.225 25.008 16.168 1.00 73.81 289 PRO A O 1
ATOM 2258 N N . ASP A 1 290 ? -8.030 26.370 14.833 1.00 69.69 290 ASP A N 1
ATOM 2259 C CA . ASP A 1 290 ? -6.818 25.546 14.841 1.00 69.69 290 ASP A CA 1
ATOM 2260 C C . ASP A 1 290 ? -6.162 25.605 16.228 1.00 69.69 290 ASP A C 1
ATOM 2262 O O . ASP A 1 290 ? -5.356 26.487 16.534 1.00 69.69 290 ASP A O 1
ATOM 2266 N N . VAL A 1 291 ? -6.535 24.671 17.101 1.00 67.06 291 VAL A N 1
ATOM 2267 C CA . VAL A 1 291 ? -5.932 24.509 18.425 1.00 67.06 291 VAL A CA 1
ATOM 2268 C C . VAL A 1 291 ? -4.966 23.327 18.370 1.00 67.06 291 VAL A C 1
ATOM 2270 O O . VAL A 1 291 ? -5.363 22.173 18.230 1.00 67.06 291 VAL A O 1
ATOM 2273 N N . VAL A 1 292 ? -3.670 23.628 18.470 1.00 59.66 292 VAL A N 1
ATOM 2274 C CA . VAL A 1 292 ? -2.560 22.662 18.317 1.00 59.66 292 VAL A CA 1
ATOM 2275 C C . VAL A 1 292 ? -2.128 22.053 19.667 1.00 59.66 292 VAL A C 1
ATOM 2277 O O . VAL A 1 292 ? -1.189 21.271 19.742 1.00 59.66 292 VAL A O 1
ATOM 2280 N N . GLU A 1 293 ? -2.795 22.383 20.777 1.00 56.84 293 GLU A N 1
ATOM 2281 C CA . GLU A 1 293 ? -2.269 22.098 22.125 1.00 56.84 293 GLU A CA 1
ATOM 2282 C C . GLU A 1 293 ? -2.414 20.646 22.624 1.00 56.84 293 GLU A C 1
ATOM 2284 O O . GLU A 1 293 ? -1.981 20.336 23.737 1.00 56.84 293 GLU A O 1
ATOM 2289 N N . ALA A 1 294 ? -2.960 19.718 21.834 1.00 58.34 294 ALA A N 1
ATOM 2290 C CA . ALA A 1 294 ? -3.029 18.322 22.258 1.00 58.34 294 ALA A CA 1
ATOM 2291 C C . ALA A 1 294 ? -1.670 17.620 22.087 1.00 58.34 294 ALA A C 1
ATOM 2293 O O . ALA A 1 294 ? -1.243 17.328 20.973 1.00 58.34 294 ALA A O 1
ATOM 2294 N N . LYS A 1 295 ? -0.996 17.334 23.208 1.00 57.62 295 LYS A N 1
ATOM 2295 C CA . LYS A 1 295 ? 0.320 16.667 23.227 1.00 57.62 295 LYS A CA 1
ATOM 2296 C C . LYS A 1 295 ? 0.271 15.148 23.058 1.00 57.62 295 LYS A C 1
ATOM 2298 O O . LYS A 1 295 ? 1.286 14.574 22.674 1.00 57.62 295 LYS A O 1
ATOM 2303 N N . ASP A 1 296 ? -0.877 14.518 23.299 1.00 62.38 296 ASP A N 1
ATOM 2304 C CA . ASP A 1 296 ? -0.992 13.061 23.269 1.00 62.38 296 ASP A CA 1
ATOM 2305 C C . ASP A 1 296 ? -1.783 12.584 22.045 1.00 62.38 296 ASP A C 1
ATOM 2307 O O . ASP A 1 296 ? -2.962 12.907 21.859 1.00 62.38 296 ASP A O 1
ATOM 2311 N N . VAL A 1 297 ? -1.107 11.788 21.209 1.00 58.25 297 VAL A N 1
ATOM 2312 C CA . VAL A 1 297 ? -1.720 11.006 20.131 1.00 58.25 297 VAL A CA 1
ATOM 2313 C C . VAL A 1 297 ? -2.672 10.010 20.780 1.00 58.25 297 VAL A C 1
ATOM 2315 O O . VAL A 1 297 ? -2.243 9.039 21.401 1.00 58.25 297 VAL A O 1
ATOM 2318 N N . THR A 1 298 ? -3.971 10.254 20.653 1.00 65.38 298 THR A N 1
ATOM 2319 C CA . THR A 1 298 ? -4.996 9.332 21.140 1.00 65.38 298 THR A CA 1
ATOM 2320 C C . THR A 1 298 ? -5.477 8.495 19.966 1.00 65.38 298 THR A C 1
ATOM 2322 O O . THR A 1 298 ? -6.421 8.840 19.264 1.00 65.38 298 THR A O 1
ATOM 2325 N N . ASP A 1 299 ? -4.780 7.384 19.726 1.00 85.69 299 ASP A N 1
ATOM 2326 C CA . ASP A 1 299 ? -5.358 6.299 18.938 1.00 85.69 299 ASP A CA 1
ATOM 2327 C C . ASP A 1 299 ? -6.670 5.835 19.616 1.00 85.69 299 ASP A C 1
ATOM 2329 O O . ASP A 1 299 ? -6.857 5.993 20.829 1.00 85.69 299 ASP A O 1
ATOM 2333 N N . CYS A 1 300 ? -7.604 5.284 18.838 1.00 88.81 300 CYS A N 1
ATOM 2334 C CA . CYS A 1 300 ? -8.857 4.787 19.400 1.00 88.81 300 CYS A CA 1
ATOM 2335 C C . CYS A 1 300 ? -8.607 3.655 20.415 1.00 88.81 300 CYS A C 1
ATOM 2337 O O . CYS A 1 300 ? -7.859 2.729 20.091 1.00 88.81 300 CYS A O 1
ATOM 2339 N N . PRO A 1 301 ? -9.272 3.672 21.588 1.00 88.75 301 PRO A N 1
ATOM 2340 C CA . PRO A 1 301 ? -9.237 2.558 22.529 1.00 88.75 301 PRO A CA 1
ATOM 2341 C C . PRO A 1 301 ? -9.724 1.265 21.880 1.00 88.75 301 PRO A C 1
ATOM 2343 O O . PRO A 1 301 ? -10.646 1.271 21.055 1.00 88.75 301 PRO A O 1
ATOM 2346 N N . VAL A 1 302 ? -9.151 0.144 22.302 1.00 89.75 302 VAL A N 1
ATOM 2347 C CA . VAL A 1 302 ? -9.439 -1.179 21.738 1.00 89.75 302 VAL A CA 1
ATOM 2348 C C . VAL A 1 302 ? -10.922 -1.518 21.823 1.00 89.75 302 VAL A C 1
ATOM 2350 O O . VAL A 1 302 ? -11.524 -1.962 20.844 1.00 89.75 302 VAL A O 1
ATOM 2353 N N . GLU A 1 303 ? -11.509 -1.298 22.998 1.00 89.19 303 GLU A N 1
ATOM 2354 C CA . GLU A 1 303 ? -12.912 -1.600 23.274 1.00 89.19 303 GLU A CA 1
ATOM 2355 C C . GLU A 1 303 ? -13.840 -0.845 22.311 1.00 89.19 303 GLU A C 1
ATOM 2357 O O . GLU A 1 303 ? -14.747 -1.436 21.726 1.00 89.19 303 GLU A O 1
ATOM 2362 N N . LEU A 1 304 ? -13.553 0.439 22.071 1.00 91.00 304 LEU A N 1
ATOM 2363 C CA . LEU A 1 304 ? -14.318 1.292 21.165 1.00 91.00 304 LEU A CA 1
ATOM 2364 C C . LEU A 1 304 ? -14.246 0.780 19.727 1.00 91.00 304 LEU A C 1
ATOM 2366 O O . LEU A 1 304 ? -15.271 0.719 19.050 1.00 91.00 304 LEU A O 1
ATOM 2370 N N . ILE A 1 305 ? -13.062 0.375 19.260 1.00 93.25 305 ILE A N 1
ATOM 2371 C CA . ILE A 1 305 ? -12.885 -0.186 17.913 1.00 93.25 305 ILE A CA 1
ATOM 2372 C C . ILE A 1 305 ? -13.726 -1.455 17.756 1.00 93.25 305 ILE A C 1
ATOM 2374 O O . ILE A 1 305 ? -14.472 -1.587 16.787 1.00 93.25 305 ILE A O 1
ATOM 2378 N N . LEU A 1 306 ? -13.652 -2.379 18.715 1.00 93.38 306 LEU A N 1
ATOM 2379 C CA . LEU A 1 306 ? -14.411 -3.629 18.659 1.00 93.38 306 LEU A CA 1
ATOM 2380 C C . LEU A 1 306 ? -15.923 -3.378 18.724 1.00 93.38 306 LEU A C 1
ATOM 2382 O O . LEU A 1 306 ? -16.672 -3.953 17.934 1.00 93.38 306 LEU A O 1
ATOM 2386 N N . GLN A 1 307 ? -16.379 -2.475 19.596 1.00 93.19 307 GLN A N 1
ATOM 2387 C CA . GLN A 1 307 ? -17.783 -2.060 19.663 1.00 93.19 307 GLN A CA 1
ATOM 2388 C C . GLN A 1 307 ? -18.244 -1.405 18.357 1.00 93.19 307 GLN A C 1
ATOM 2390 O O . GLN A 1 307 ? -19.339 -1.707 17.875 1.00 93.19 307 GLN A O 1
ATOM 2395 N N . HIS A 1 308 ? -17.406 -0.561 17.747 1.00 94.44 308 HIS A N 1
ATOM 2396 C CA . HIS A 1 308 ? -17.679 0.032 16.442 1.00 94.44 308 HIS A CA 1
ATOM 2397 C C . HIS A 1 308 ? -17.873 -1.055 15.386 1.00 94.44 308 HIS A C 1
ATOM 2399 O O . HIS A 1 308 ? -18.881 -1.046 14.684 1.00 94.44 308 HIS A O 1
ATOM 2405 N N . LEU A 1 309 ? -16.944 -2.010 15.290 1.00 94.94 309 LEU A N 1
ATOM 2406 C CA . LEU A 1 309 ? -17.026 -3.108 14.325 1.00 94.94 309 LEU A CA 1
ATOM 2407 C C . LEU A 1 309 ? -18.311 -3.920 14.517 1.00 94.94 309 LEU A C 1
ATOM 2409 O O . LEU A 1 309 ? -19.015 -4.194 13.552 1.00 94.94 309 LEU A O 1
ATOM 2413 N N . LEU A 1 310 ? -18.669 -4.257 15.756 1.00 94.62 310 LEU A N 1
ATOM 2414 C CA . LEU A 1 310 ? -19.874 -5.040 16.039 1.00 94.62 310 LEU A CA 1
ATOM 2415 C C . LEU A 1 310 ? -21.176 -4.284 15.755 1.00 94.62 310 LEU A C 1
ATOM 2417 O O . LEU A 1 310 ? -22.181 -4.919 15.437 1.00 94.62 310 LEU A O 1
ATOM 2421 N N . LYS A 1 311 ? -21.173 -2.955 15.886 1.00 93.44 311 LYS A N 1
ATOM 2422 C CA . LYS A 1 311 ? -22.371 -2.123 15.727 1.00 93.44 311 LYS A CA 1
ATOM 2423 C C . LYS A 1 311 ? -22.559 -1.582 14.311 1.00 93.44 311 LYS A C 1
ATOM 2425 O O . LYS A 1 311 ? -23.691 -1.501 13.845 1.00 93.44 311 LYS A O 1
ATOM 2430 N N . TYR A 1 312 ? -21.470 -1.193 13.660 1.00 92.88 312 TYR A N 1
ATOM 2431 C CA . TYR A 1 312 ? -21.467 -0.483 12.379 1.00 92.88 312 TYR A CA 1
ATOM 2432 C C . TYR A 1 312 ? -20.663 -1.203 11.295 1.00 92.88 312 TYR A C 1
ATOM 2434 O O . TYR A 1 312 ? -20.706 -0.789 10.143 1.00 92.88 312 TYR A O 1
ATOM 2442 N N . GLY A 1 313 ? -19.947 -2.285 11.616 1.00 85.50 313 GLY A N 1
ATOM 2443 C CA . GLY A 1 313 ? -19.102 -2.993 10.651 1.00 85.50 313 GLY A CA 1
ATOM 2444 C C . GLY A 1 313 ? -19.865 -3.650 9.498 1.00 85.50 313 GLY A C 1
ATOM 2445 O O . GLY A 1 313 ? -19.262 -3.967 8.481 1.00 85.50 313 GLY A O 1
ATOM 2446 N N . SER A 1 314 ? -21.183 -3.821 9.629 1.00 80.44 314 SER A N 1
ATOM 2447 C CA . SER A 1 314 ? -22.069 -4.279 8.553 1.00 80.44 314 SER A CA 1
ATOM 2448 C C . SER A 1 314 ? -22.687 -3.141 7.726 1.00 80.44 314 SER A C 1
ATOM 2450 O O . SER A 1 314 ? -23.628 -3.395 6.976 1.00 80.44 314 SER A O 1
ATOM 2452 N N . ASN A 1 315 ? -22.247 -1.889 7.902 1.00 78.12 315 ASN A N 1
ATOM 2453 C CA . ASN A 1 315 ? -22.726 -0.764 7.094 1.00 78.12 315 ASN A CA 1
ATOM 2454 C C . ASN A 1 315 ? -22.377 -0.932 5.605 1.00 78.12 315 ASN A C 1
ATOM 2456 O O . ASN A 1 315 ? -21.485 -1.686 5.232 1.00 78.12 315 ASN A O 1
ATOM 2460 N N . GLU A 1 316 ? -23.067 -0.168 4.756 1.00 74.94 316 GLU A N 1
ATOM 2461 C CA . GLU A 1 316 ? -22.987 -0.248 3.288 1.00 74.94 316 GLU A CA 1
ATOM 2462 C C . GLU A 1 316 ? -21.657 0.235 2.678 1.00 74.94 316 GLU A C 1
ATOM 2464 O O . GLU A 1 316 ? -21.456 0.116 1.469 1.00 74.94 316 GLU A O 1
ATOM 2469 N N . ALA A 1 317 ? -20.747 0.808 3.472 1.00 85.31 317 ALA A N 1
ATOM 2470 C CA . ALA A 1 317 ? -19.478 1.306 2.954 1.00 85.31 317 ALA A CA 1
ATOM 2471 C C . ALA A 1 317 ? -18.581 0.151 2.500 1.00 85.31 317 ALA A C 1
ATOM 2473 O O . ALA A 1 317 ? -18.402 -0.819 3.228 1.00 85.31 317 ALA A O 1
ATOM 2474 N N . ALA A 1 318 ? -17.959 0.284 1.325 1.00 90.12 318 ALA A N 1
ATOM 2475 C CA . ALA A 1 318 ? -17.089 -0.757 0.776 1.00 90.12 318 ALA A CA 1
ATOM 2476 C C . ALA A 1 318 ? -15.817 -0.974 1.616 1.00 90.12 318 ALA A C 1
ATOM 2478 O O . ALA A 1 318 ? -15.302 -2.091 1.678 1.00 90.12 318 ALA A O 1
ATOM 2479 N N . PHE A 1 319 ? -15.326 0.083 2.268 1.00 95.25 319 PHE A N 1
ATOM 2480 C CA . PHE A 1 319 ? -14.140 0.047 3.120 1.00 95.25 319 PHE A CA 1
ATOM 2481 C C . PHE A 1 319 ? -14.341 0.844 4.408 1.00 95.25 319 PHE A C 1
ATOM 2483 O O . PHE A 1 319 ? -15.017 1.874 4.417 1.00 95.25 319 PHE A O 1
ATOM 2490 N N . LEU A 1 320 ? -13.689 0.392 5.476 1.00 96.19 320 LEU A N 1
ATOM 2491 C CA . LEU A 1 320 ? -13.588 1.080 6.758 1.00 96.19 320 LEU A CA 1
ATOM 2492 C C . LEU A 1 320 ? -12.123 1.438 7.021 1.00 96.19 320 LEU A C 1
ATOM 2494 O O . LEU A 1 320 ? -11.245 0.578 6.929 1.00 96.19 320 LEU A O 1
ATOM 2498 N N . LEU A 1 321 ? -11.860 2.702 7.342 1.00 96.69 321 LEU A N 1
ATOM 2499 C CA . LEU A 1 321 ? -10.535 3.211 7.672 1.00 96.69 321 LEU A CA 1
ATOM 2500 C C . LEU A 1 321 ? -10.518 3.664 9.129 1.00 96.69 321 LEU A C 1
ATOM 2502 O O . LEU A 1 321 ? -11.369 4.447 9.539 1.00 96.69 321 LEU A O 1
ATOM 2506 N N . PHE A 1 322 ? -9.519 3.230 9.887 1.00 95.81 322 PHE A N 1
ATOM 2507 C CA . PHE A 1 322 ? -9.211 3.801 11.195 1.00 95.81 322 PHE A CA 1
ATOM 2508 C C . PHE A 1 322 ? -7.986 4.699 11.055 1.00 95.81 322 PHE A C 1
ATOM 2510 O O . PHE A 1 322 ? -6.918 4.240 10.641 1.00 95.81 322 PHE A O 1
ATOM 2517 N N . LEU A 1 323 ? -8.156 5.985 11.359 1.00 94.88 323 LEU A N 1
ATOM 2518 C CA . LEU A 1 323 ? -7.131 7.017 11.195 1.00 94.88 323 LEU A CA 1
ATOM 2519 C C . LEU A 1 323 ? -6.913 7.763 12.525 1.00 94.88 323 LEU A C 1
ATOM 2521 O O . LEU A 1 323 ? -7.846 7.862 13.327 1.00 94.88 323 LEU A O 1
ATOM 2525 N N . PRO A 1 324 ? -5.697 8.280 12.787 1.00 92.25 324 PRO A N 1
ATOM 2526 C CA . PRO A 1 324 ? -5.435 9.067 13.992 1.00 92.25 324 PRO A CA 1
ATOM 2527 C C . PRO A 1 324 ? -6.173 10.409 13.925 1.00 92.25 324 PRO A C 1
ATOM 2529 O O . PRO A 1 324 ? -6.398 10.922 12.838 1.00 92.25 324 PRO A O 1
ATOM 2532 N N . SER A 1 325 ? -6.526 11.020 15.057 1.00 88.44 325 SER A N 1
ATOM 2533 C CA . SER A 1 325 ? -7.055 12.394 15.046 1.00 88.44 325 SER A CA 1
ATOM 2534 C C . SER A 1 325 ? -5.984 13.438 14.749 1.00 88.44 325 SER A C 1
ATOM 2536 O O . SER A 1 325 ? -6.247 14.417 14.055 1.00 88.44 325 SER A O 1
ATOM 2538 N N . LEU A 1 326 ? -4.770 13.228 15.257 1.00 86.50 326 LEU A N 1
ATOM 2539 C CA . LEU A 1 326 ? -3.662 14.147 15.034 1.00 86.50 326 LEU A CA 1
ATOM 2540 C C . LEU A 1 326 ? -3.124 14.040 13.602 1.00 86.50 326 LEU A C 1
ATOM 2542 O O . LEU A 1 326 ? -3.138 12.942 13.034 1.00 86.50 326 LEU A O 1
ATOM 2546 N N . PRO A 1 327 ? -2.609 15.153 13.045 1.00 86.62 327 PRO A N 1
ATOM 2547 C CA . PRO A 1 327 ? -1.928 15.130 11.764 1.00 86.62 327 PRO A CA 1
ATOM 2548 C C . PRO A 1 327 ? -0.827 14.060 11.749 1.00 86.62 327 PRO A C 1
ATOM 2550 O O . PRO A 1 327 ? 0.001 14.026 12.669 1.00 86.62 327 PRO A O 1
ATOM 2553 N N . PRO A 1 328 ? -0.816 13.171 10.743 1.00 87.06 328 PRO A N 1
ATOM 2554 C CA . PRO A 1 328 ? 0.271 12.223 10.568 1.00 87.06 328 PRO A CA 1
ATOM 2555 C C . PRO A 1 328 ? 1.590 12.947 10.283 1.00 87.06 328 PRO A C 1
ATOM 2557 O O . PRO A 1 328 ? 1.619 14.085 9.816 1.00 87.06 328 PRO A O 1
ATOM 2560 N N . VAL A 1 329 ? 2.701 12.258 10.526 1.00 84.69 329 VAL A N 1
ATOM 2561 C CA . VAL A 1 329 ? 4.002 12.683 9.989 1.00 84.69 329 VAL A CA 1
ATOM 2562 C C . VAL A 1 329 ? 4.007 12.552 8.464 1.00 84.69 329 VAL A C 1
ATOM 2564 O O . VAL A 1 329 ? 3.233 11.776 7.907 1.00 84.69 329 VAL A O 1
ATOM 2567 N N . GLU A 1 330 ? 4.900 13.275 7.788 1.00 81.00 330 GLU A N 1
ATOM 2568 C CA . GLU A 1 330 ? 4.908 13.406 6.323 1.00 81.00 330 GLU A CA 1
ATOM 2569 C C . GLU A 1 330 ? 4.758 12.064 5.585 1.00 81.00 330 GLU A C 1
ATOM 2571 O O . GLU A 1 330 ? 3.786 11.866 4.863 1.00 81.00 330 GLU A O 1
ATOM 2576 N N . TYR A 1 331 ? 5.624 11.082 5.843 1.00 80.19 331 TYR A N 1
ATOM 2577 C CA . TYR A 1 331 ? 5.555 9.782 5.159 1.00 80.19 331 TYR A CA 1
ATOM 2578 C C . TYR A 1 331 ? 4.264 8.985 5.452 1.00 80.19 331 TYR A C 1
ATOM 2580 O O . TYR A 1 331 ? 3.810 8.204 4.614 1.00 80.19 331 TYR A O 1
ATOM 2588 N N . GLU A 1 332 ? 3.649 9.155 6.631 1.00 85.31 332 GLU A N 1
ATOM 2589 C CA . GLU A 1 332 ? 2.342 8.556 6.933 1.00 85.31 332 GLU A CA 1
ATOM 2590 C C . GLU A 1 332 ? 1.245 9.248 6.119 1.00 85.31 332 GLU A C 1
ATOM 2592 O O . GLU A 1 332 ? 0.393 8.572 5.545 1.00 85.31 332 GLU A O 1
ATOM 2597 N N . GLN A 1 333 ? 1.294 10.579 6.003 1.00 85.88 333 GLN A N 1
ATOM 2598 C CA . GLN A 1 333 ? 0.365 11.347 5.174 1.00 85.88 333 GLN A CA 1
ATOM 2599 C C . GLN A 1 333 ? 0.437 10.912 3.707 1.00 85.88 333 GLN A C 1
ATOM 2601 O O . GLN A 1 333 ? -0.598 10.718 3.061 1.00 85.88 333 GLN A O 1
ATOM 2606 N N . GLN A 1 334 ? 1.650 10.702 3.192 1.00 83.69 334 GLN A N 1
ATOM 2607 C CA . GLN A 1 334 ? 1.883 10.210 1.834 1.00 83.69 334 GLN A CA 1
ATOM 2608 C C . GLN A 1 334 ? 1.274 8.813 1.639 1.00 83.69 334 GLN A C 1
ATOM 2610 O O . GLN A 1 334 ? 0.542 8.584 0.673 1.00 83.69 334 GLN A O 1
ATOM 2615 N N . LEU A 1 335 ? 1.488 7.894 2.590 1.00 87.31 335 LEU A N 1
ATOM 2616 C CA . LEU A 1 335 ? 0.870 6.566 2.564 1.00 87.31 335 LEU A CA 1
ATOM 2617 C C . LEU A 1 335 ? -0.661 6.643 2.590 1.00 87.31 335 LEU A C 1
ATOM 2619 O O . LEU A 1 335 ? -1.322 5.947 1.819 1.00 87.31 335 LEU A O 1
ATOM 2623 N N . TYR A 1 336 ? -1.239 7.472 3.461 1.00 91.00 336 TYR A N 1
ATOM 2624 C CA . TYR A 1 336 ? -2.693 7.608 3.557 1.00 91.00 336 TYR A CA 1
ATOM 2625 C C . TYR A 1 336 ? -3.260 8.147 2.246 1.00 91.00 336 TYR A C 1
ATOM 2627 O O . TYR A 1 336 ? -4.249 7.616 1.742 1.00 91.00 336 TYR A O 1
ATOM 2635 N N . THR A 1 337 ? -2.594 9.141 1.657 1.00 87.81 337 THR A N 1
ATOM 2636 C CA . THR A 1 337 ? -2.965 9.727 0.363 1.00 87.81 337 THR A CA 1
ATOM 2637 C C . THR A 1 337 ? -2.948 8.679 -0.741 1.00 87.81 337 THR A C 1
ATOM 2639 O O . THR A 1 337 ? -3.922 8.547 -1.484 1.00 87.81 337 THR A O 1
ATOM 2642 N N . LEU A 1 338 ? -1.883 7.878 -0.811 1.00 86.38 338 LEU A N 1
ATOM 2643 C CA . LEU A 1 338 ? -1.763 6.769 -1.755 1.00 86.38 338 LEU A CA 1
ATOM 2644 C C . LEU A 1 338 ? -2.905 5.759 -1.600 1.00 86.38 338 LEU A C 1
ATOM 2646 O O . LEU A 1 338 ? -3.538 5.375 -2.585 1.00 86.38 338 LEU A O 1
ATOM 2650 N N . VAL A 1 339 ? -3.205 5.351 -0.367 1.00 91.44 339 VAL A N 1
ATOM 2651 C CA . VAL A 1 339 ? -4.257 4.369 -0.081 1.00 91.44 339 VAL A CA 1
ATOM 2652 C C . VAL A 1 339 ? -5.641 4.916 -0.427 1.00 91.44 339 VAL A C 1
ATOM 2654 O O . VAL A 1 339 ? -6.406 4.239 -1.112 1.00 91.44 339 VAL A O 1
ATOM 2657 N N . VAL A 1 340 ? -5.961 6.145 -0.022 1.00 91.06 340 VAL A N 1
ATOM 2658 C CA . VAL A 1 340 ? -7.267 6.767 -0.286 1.00 91.06 340 VAL A CA 1
ATOM 2659 C C . VAL A 1 340 ? -7.489 7.006 -1.775 1.00 91.06 340 VAL A C 1
ATOM 2661 O O . VAL A 1 340 ? -8.569 6.706 -2.288 1.00 91.06 340 VAL A O 1
ATOM 2664 N N . ARG A 1 341 ? -6.469 7.465 -2.505 1.00 85.81 341 ARG A N 1
ATOM 2665 C CA . ARG A 1 341 ? -6.556 7.611 -3.966 1.00 85.81 341 ARG A CA 1
ATOM 2666 C C . ARG A 1 341 ? -6.709 6.261 -4.659 1.00 85.81 341 ARG A C 1
ATOM 2668 O O . ARG A 1 341 ? -7.503 6.140 -5.591 1.00 85.81 341 ARG A O 1
ATOM 2675 N N . SER A 1 342 ? -6.002 5.234 -4.190 1.00 87.38 342 SER A N 1
ATOM 2676 C CA . SER A 1 342 ? -6.139 3.876 -4.721 1.00 87.38 342 SER A CA 1
ATOM 2677 C C . SER A 1 342 ? -7.538 3.300 -4.481 1.00 87.38 342 SER A C 1
ATOM 2679 O O . SER A 1 342 ? -8.117 2.698 -5.384 1.00 87.38 342 SER A O 1
ATOM 2681 N N . LEU A 1 343 ? -8.123 3.542 -3.304 1.00 89.94 343 LEU A N 1
ATOM 2682 C CA . LEU A 1 343 ? -9.509 3.188 -2.991 1.00 89.94 343 LEU A CA 1
ATOM 2683 C C . LEU A 1 343 ? -10.506 3.922 -3.892 1.00 89.94 343 LEU A C 1
ATOM 2685 O O . LEU A 1 343 ? -11.397 3.288 -4.456 1.00 89.94 343 LEU A O 1
ATOM 2689 N N . ALA A 1 344 ? -10.341 5.238 -4.067 1.00 86.94 344 ALA A N 1
ATOM 2690 C CA . ALA A 1 344 ? -11.211 6.052 -4.918 1.00 86.94 344 ALA A CA 1
ATOM 2691 C C . ALA A 1 344 ? -11.250 5.531 -6.363 1.00 86.94 344 ALA A C 1
ATOM 2693 O O . ALA A 1 344 ? -12.301 5.538 -6.999 1.00 86.94 344 ALA A O 1
ATOM 2694 N N . ARG A 1 345 ? -10.115 5.000 -6.830 1.00 82.31 345 ARG A N 1
ATOM 2695 C CA . ARG A 1 345 ? -9.924 4.421 -8.166 1.00 82.31 345 ARG A CA 1
ATOM 2696 C C . ARG A 1 345 ? -10.174 2.913 -8.238 1.00 82.31 345 ARG A C 1
ATOM 2698 O O . ARG A 1 345 ? -9.978 2.315 -9.291 1.00 82.31 345 ARG A O 1
ATOM 2705 N N . ARG A 1 346 ? -10.577 2.272 -7.133 1.00 86.19 346 ARG A N 1
ATOM 2706 C CA . ARG A 1 346 ? -10.798 0.812 -7.033 1.00 86.19 346 ARG A CA 1
ATOM 2707 C C . ARG A 1 346 ? -9.569 -0.031 -7.399 1.00 86.19 346 ARG A C 1
ATOM 2709 O O . ARG A 1 346 ? -9.685 -1.169 -7.851 1.00 86.19 346 ARG A O 1
ATOM 2716 N N . MET A 1 347 ? -8.386 0.532 -7.190 1.00 86.00 347 MET A N 1
ATOM 2717 C CA . MET A 1 347 ? -7.100 -0.116 -7.443 1.00 86.00 347 MET A CA 1
ATOM 2718 C C . MET A 1 347 ? -6.573 -0.853 -6.210 1.00 86.00 347 MET A C 1
ATOM 2720 O O . MET A 1 347 ? -5.733 -1.748 -6.336 1.00 86.00 347 MET A O 1
ATOM 2724 N N . LEU A 1 348 ? -7.094 -0.531 -5.022 1.00 89.94 348 LEU A N 1
ATOM 2725 C CA . LEU A 1 348 ? -6.774 -1.268 -3.811 1.00 89.94 348 LEU A CA 1
ATOM 2726 C C . LEU A 1 348 ? -7.538 -2.596 -3.791 1.00 89.94 348 LEU A C 1
ATOM 2728 O O . LEU A 1 348 ? -8.734 -2.635 -3.518 1.00 89.94 348 LEU A O 1
ATOM 2732 N N . ARG A 1 349 ? -6.825 -3.687 -4.077 1.00 86.94 349 ARG A N 1
ATOM 2733 C CA . ARG A 1 349 ? -7.366 -5.060 -4.079 1.00 86.94 349 ARG A CA 1
ATOM 2734 C C . ARG A 1 349 ? -7.158 -5.816 -2.769 1.00 86.94 349 ARG A C 1
ATOM 2736 O O . ARG A 1 349 ? -7.550 -6.971 -2.667 1.00 86.94 349 ARG A O 1
ATOM 2743 N N . ALA A 1 350 ? -6.499 -5.189 -1.802 1.00 92.38 350 ALA A N 1
ATOM 2744 C CA . ALA A 1 350 ? -6.245 -5.795 -0.508 1.00 92.38 350 ALA A CA 1
ATOM 2745 C C . ALA A 1 350 ? -7.459 -5.627 0.409 1.00 92.38 350 ALA A C 1
ATOM 2747 O O . ALA A 1 350 ? -7.985 -4.525 0.560 1.00 92.38 350 ALA A O 1
ATOM 2748 N N . ASP A 1 351 ? -7.846 -6.718 1.063 1.00 95.25 351 ASP A N 1
ATOM 2749 C CA . ASP A 1 351 ? -8.913 -6.736 2.066 1.00 95.25 351 ASP A CA 1
ATOM 2750 C C . ASP A 1 351 ? -8.519 -6.082 3.386 1.00 95.25 351 ASP A C 1
ATOM 2752 O O . ASP A 1 351 ? -9.383 -5.656 4.149 1.00 95.25 351 ASP A O 1
ATOM 2756 N N . PHE A 1 352 ? -7.223 -6.052 3.677 1.00 96.31 352 PHE A N 1
ATOM 2757 C CA . PHE A 1 352 ? -6.666 -5.468 4.880 1.00 96.31 352 PHE A CA 1
ATOM 2758 C C . PHE A 1 352 ? -5.322 -4.819 4.555 1.00 96.31 352 PHE A C 1
ATOM 2760 O O . PHE A 1 352 ? -4.442 -5.438 3.954 1.00 96.31 352 PHE A O 1
ATOM 2767 N N . VAL A 1 353 ? -5.155 -3.564 4.966 1.00 95.62 353 VAL A N 1
ATOM 2768 C CA . VAL A 1 353 ? -3.900 -2.823 4.830 1.00 95.62 353 VAL A CA 1
ATOM 2769 C C . VAL A 1 353 ? -3.594 -2.129 6.138 1.00 95.62 353 VAL A C 1
ATOM 2771 O O . VAL A 1 353 ? -4.337 -1.258 6.581 1.00 95.62 353 VAL A O 1
ATOM 2774 N N . GLN A 1 354 ? -2.455 -2.470 6.724 1.00 94.06 354 GLN A N 1
ATOM 2775 C CA . GLN A 1 354 ? -1.961 -1.783 7.902 1.00 94.06 354 GLN A CA 1
ATOM 2776 C C . GLN A 1 354 ? -1.267 -0.473 7.510 1.00 94.06 354 GLN A C 1
ATOM 2778 O O . GLN A 1 354 ? -0.336 -0.459 6.699 1.00 94.06 354 GLN A O 1
ATOM 2783 N N . LEU A 1 355 ? -1.721 0.624 8.113 1.00 92.62 355 LEU A N 1
ATOM 2784 C CA . LEU A 1 355 ? -1.273 1.985 7.824 1.00 92.62 355 LEU A CA 1
ATOM 2785 C C . LEU A 1 355 ? -0.247 2.507 8.837 1.00 92.62 355 LEU A C 1
ATOM 2787 O O . LEU A 1 355 ? 0.493 3.437 8.532 1.00 92.62 355 LEU A O 1
ATOM 2791 N N . GLY A 1 356 ? -0.165 1.896 10.022 1.00 87.75 356 GLY A N 1
ATOM 2792 C CA . GLY A 1 356 ? 0.886 2.201 10.994 1.00 87.75 356 GLY A CA 1
ATOM 2793 C C . GLY A 1 356 ? 2.293 1.932 10.452 1.00 87.75 356 GLY A C 1
ATOM 2794 O O . GLY A 1 356 ? 2.475 1.093 9.572 1.00 87.75 356 GLY A O 1
ATOM 2795 N N . HIS A 1 357 ? 3.295 2.625 10.994 1.00 83.56 357 HIS A N 1
ATOM 2796 C CA . HIS A 1 357 ? 4.708 2.443 10.635 1.00 83.56 357 HIS A CA 1
ATOM 2797 C C . HIS A 1 357 ? 5.509 1.690 11.704 1.00 83.56 357 HIS A C 1
ATOM 2799 O O . HIS A 1 357 ? 6.430 0.943 11.379 1.00 83.56 357 HIS A O 1
ATOM 2805 N N . THR A 1 358 ? 5.151 1.854 12.978 1.00 85.44 358 THR A N 1
ATOM 2806 C CA . THR A 1 358 ? 5.841 1.198 14.091 1.00 85.44 358 THR A CA 1
ATOM 2807 C C . THR A 1 358 ? 5.421 -0.255 14.195 1.00 85.44 358 THR A C 1
ATOM 2809 O O . THR A 1 358 ? 4.229 -0.562 14.258 1.00 85.44 358 THR A O 1
ATOM 2812 N N . ARG A 1 359 ? 6.404 -1.154 14.254 1.00 85.50 359 ARG A N 1
ATOM 2813 C CA . ARG A 1 359 ? 6.186 -2.591 14.422 1.00 85.50 359 ARG A CA 1
ATOM 2814 C C . ARG A 1 359 ? 6.524 -3.059 15.822 1.00 85.50 359 ARG A C 1
ATOM 2816 O O . ARG A 1 359 ? 7.578 -2.727 16.360 1.00 85.50 359 ARG A O 1
ATOM 2823 N N . SER A 1 360 ? 5.679 -3.937 16.349 1.00 80.06 360 SER A N 1
ATOM 2824 C CA . SER A 1 360 ? 5.968 -4.658 17.578 1.00 80.06 360 SER A CA 1
ATOM 2825 C C . SER A 1 360 ? 7.044 -5.697 17.302 1.00 80.06 360 SER A C 1
ATOM 2827 O O . SER A 1 360 ? 6.861 -6.597 16.471 1.00 80.06 360 SER A O 1
ATOM 2829 N N . SER A 1 361 ? 8.153 -5.608 18.033 1.00 75.62 361 SER A N 1
ATOM 2830 C CA . SER A 1 361 ? 9.076 -6.739 18.130 1.00 75.62 361 SER A CA 1
ATOM 2831 C C . SER A 1 361 ? 8.335 -7.941 18.729 1.00 75.62 361 SER A C 1
ATOM 2833 O O . SER A 1 361 ? 7.516 -7.733 19.628 1.00 75.62 361 SER A O 1
ATOM 2835 N N . PRO A 1 362 ? 8.608 -9.183 18.288 1.00 73.12 362 PRO A N 1
ATOM 2836 C CA . PRO A 1 362 ? 8.050 -10.368 18.928 1.00 73.12 362 PRO A CA 1
ATOM 2837 C C . PRO A 1 362 ? 8.403 -10.359 20.421 1.00 73.12 362 PRO A C 1
ATOM 2839 O O . PRO A 1 362 ? 9.572 -10.475 20.793 1.00 73.12 362 PRO A O 1
ATOM 2842 N N . LYS A 1 363 ? 7.402 -10.169 21.281 1.00 71.69 363 LYS A N 1
ATOM 2843 C CA . LYS A 1 363 ? 7.566 -10.175 22.738 1.00 71.69 363 LYS A CA 1
ATOM 2844 C C . LYS A 1 363 ? 7.061 -11.500 23.294 1.00 71.69 363 LYS A C 1
ATOM 2846 O O . LYS A 1 363 ? 6.079 -12.059 22.807 1.00 71.69 363 LYS A O 1
ATOM 2851 N N . ALA A 1 364 ? 7.737 -11.998 24.326 1.00 78.38 364 ALA A N 1
ATOM 2852 C CA . ALA A 1 364 ? 7.236 -13.134 25.082 1.00 78.38 364 ALA A CA 1
ATOM 2853 C C . ALA A 1 364 ? 5.932 -12.728 25.776 1.00 78.38 364 ALA A C 1
ATOM 2855 O O . ALA A 1 364 ? 5.896 -11.753 26.526 1.00 78.38 364 ALA A O 1
ATOM 2856 N N . LEU A 1 365 ? 4.871 -13.484 25.512 1.00 81.75 365 LEU A N 1
ATOM 2857 C CA . LEU A 1 365 ? 3.559 -13.236 26.087 1.00 81.75 365 LEU A CA 1
ATOM 2858 C C . LEU A 1 365 ? 3.524 -13.729 27.541 1.00 81.75 365 LEU A C 1
ATOM 2860 O O . LEU A 1 365 ? 3.880 -14.880 27.837 1.00 81.75 365 LEU A O 1
ATOM 2864 N N . ASN A 1 366 ? 3.060 -12.882 28.458 1.00 83.12 366 ASN A N 1
ATOM 2865 C CA . ASN A 1 366 ? 2.814 -13.290 29.840 1.00 83.12 366 ASN A CA 1
ATOM 2866 C C . ASN A 1 366 ? 1.648 -14.309 29.920 1.00 83.12 366 ASN A C 1
ATOM 2868 O O . ASN A 1 366 ? 1.017 -14.638 28.914 1.00 83.12 366 ASN A O 1
ATOM 2872 N N . SER A 1 367 ? 1.405 -14.893 31.097 1.00 85.06 367 SER A N 1
ATOM 2873 C CA . SER A 1 367 ? 0.369 -15.927 31.265 1.00 85.06 367 SER A CA 1
ATOM 2874 C C . SER A 1 367 ? -1.027 -15.433 30.892 1.00 85.06 367 SER A C 1
ATOM 2876 O O . SER A 1 367 ? -1.734 -16.139 30.179 1.00 85.06 367 SER A O 1
ATOM 2878 N N . CYS A 1 368 ? -1.383 -14.216 31.304 1.00 81.19 368 CYS A N 1
ATOM 2879 C CA . CYS A 1 368 ? -2.681 -13.627 31.001 1.00 81.19 368 CYS A CA 1
ATOM 2880 C C . CYS A 1 368 ? -2.843 -13.375 29.494 1.00 81.19 368 CYS A C 1
ATOM 2882 O O . CYS A 1 368 ? -3.812 -13.815 28.885 1.00 81.19 368 CYS A O 1
ATOM 2884 N N . GLN A 1 369 ? -1.825 -12.793 28.855 1.00 80.75 369 GLN A N 1
ATOM 2885 C CA . GLN A 1 369 ? -1.788 -12.560 27.407 1.00 80.75 369 GLN A CA 1
ATOM 2886 C C . GLN A 1 369 ? -1.994 -13.849 26.605 1.00 80.75 369 GLN A C 1
ATOM 2888 O O . GLN A 1 369 ? -2.753 -13.878 25.640 1.00 80.75 369 GLN A O 1
ATOM 2893 N N . ARG A 1 370 ? -1.330 -14.936 27.017 1.00 85.00 370 ARG A N 1
ATOM 2894 C CA . ARG A 1 370 ? -1.473 -16.248 26.373 1.00 85.00 370 ARG A CA 1
ATOM 2895 C C . ARG A 1 370 ? -2.854 -16.849 26.570 1.00 85.00 370 ARG A C 1
ATOM 2897 O O . ARG A 1 370 ? -3.378 -17.420 25.619 1.00 85.00 370 ARG A O 1
ATOM 2904 N N . ALA A 1 371 ? -3.411 -16.747 27.777 1.00 80.94 371 ALA A N 1
ATOM 2905 C CA . ALA A 1 371 ? -4.740 -17.268 28.071 1.00 80.94 371 ALA A CA 1
ATOM 2906 C C . ALA A 1 371 ? -5.769 -16.628 27.142 1.00 80.94 371 ALA A C 1
ATOM 2908 O O . ALA A 1 371 ? -6.511 -17.342 26.472 1.00 80.94 371 ALA A O 1
ATOM 2909 N N . VAL A 1 372 ? -5.726 -15.303 27.000 1.00 76.94 372 VAL A N 1
ATOM 2910 C CA . VAL A 1 372 ? -6.761 -14.649 26.212 1.00 76.94 372 VAL A CA 1
ATOM 2911 C C . VAL A 1 372 ? -6.571 -14.823 24.710 1.00 76.94 372 VAL A C 1
ATOM 2913 O O . VAL A 1 372 ? -7.532 -15.079 23.987 1.00 76.94 372 VAL A O 1
ATOM 2916 N N . LEU A 1 373 ? -5.333 -14.762 24.220 1.00 81.75 373 LEU A N 1
ATOM 2917 C CA . LEU A 1 373 ? -5.072 -15.099 22.821 1.00 81.75 373 LEU A CA 1
ATOM 2918 C C . LEU A 1 373 ? -5.535 -16.521 22.496 1.00 81.75 373 LEU A C 1
ATOM 2920 O O . LEU A 1 373 ? -6.137 -16.737 21.448 1.00 81.75 373 LEU A O 1
ATOM 2924 N N . SER A 1 374 ? -5.354 -17.465 23.423 1.00 83.94 374 SER A N 1
ATOM 2925 C CA . SER A 1 374 ? -5.869 -18.823 23.268 1.00 83.94 374 SER A CA 1
ATOM 2926 C C . SER A 1 374 ? -7.399 -18.879 23.207 1.00 83.94 374 SER A C 1
ATOM 2928 O O . SER A 1 374 ? -7.922 -19.659 22.416 1.00 83.94 374 SER A O 1
ATOM 2930 N N . GLU A 1 375 ? -8.120 -18.074 23.993 1.00 80.56 375 GLU A N 1
ATOM 2931 C CA . GLU A 1 375 ? -9.589 -17.973 23.910 1.00 80.56 375 GLU A CA 1
ATOM 2932 C C . GLU A 1 375 ? -10.053 -17.389 22.570 1.00 80.56 375 GLU A C 1
ATOM 2934 O O . GLU A 1 375 ? -11.042 -17.847 21.999 1.00 80.56 375 GLU A O 1
ATOM 2939 N N . ALA A 1 376 ? -9.291 -16.445 22.013 1.00 75.50 376 ALA A N 1
ATOM 2940 C CA . ALA A 1 376 ? -9.516 -15.900 20.677 1.00 75.50 376 ALA A CA 1
ATOM 2941 C C . ALA A 1 376 ? -9.092 -16.850 19.534 1.00 75.50 376 ALA A C 1
ATOM 2943 O O . ALA A 1 376 ? -9.234 -16.497 18.361 1.00 75.50 376 ALA A O 1
ATOM 2944 N N . GLY A 1 377 ? -8.569 -18.044 19.846 1.00 83.25 377 GLY A N 1
ATOM 2945 C CA . GLY A 1 377 ? -8.056 -19.003 18.860 1.00 83.25 377 GLY A CA 1
ATOM 2946 C C . GLY A 1 377 ? -6.742 -18.572 18.199 1.00 83.25 377 GLY A C 1
ATOM 2947 O O . GLY A 1 377 ? -6.387 -19.068 17.130 1.00 83.25 377 GLY A O 1
ATOM 2948 N N . ILE A 1 378 ? -6.021 -17.632 18.810 1.00 82.88 378 ILE A N 1
ATOM 2949 C CA . ILE A 1 378 ? -4.740 -17.110 18.340 1.00 82.88 378 ILE A CA 1
ATOM 2950 C C . ILE A 1 378 ? -3.625 -17.843 19.086 1.00 82.88 378 ILE A C 1
ATOM 2952 O O . ILE A 1 378 ? -3.465 -17.732 20.303 1.00 82.88 378 ILE A O 1
ATOM 2956 N N . HIS A 1 379 ? -2.823 -18.595 18.340 1.00 83.50 379 HIS A N 1
ATOM 2957 C CA . HIS A 1 379 ? -1.727 -19.386 18.888 1.00 83.50 379 HIS A CA 1
ATOM 2958 C C . HIS A 1 379 ? -0.374 -18.922 18.340 1.00 83.50 379 HIS A C 1
ATOM 2960 O O . HIS A 1 379 ? -0.254 -18.534 17.179 1.00 83.50 379 HIS A O 1
ATOM 2966 N N . GLY A 1 380 ? 0.665 -19.027 19.170 1.00 81.81 380 GLY A N 1
ATOM 2967 C CA . GLY A 1 380 ? 2.046 -18.730 18.789 1.00 81.81 380 GLY A CA 1
ATOM 2968 C C . GLY A 1 380 ? 2.499 -17.305 19.111 1.00 81.81 380 GLY A C 1
ATOM 2969 O O . GLY A 1 380 ? 1.912 -16.612 19.939 1.00 81.81 380 GLY A O 1
ATOM 2970 N N . HIS A 1 381 ? 3.608 -16.904 18.488 1.00 81.88 381 HIS A N 1
ATOM 2971 C CA . HIS A 1 381 ? 4.132 -15.547 18.609 1.00 81.88 381 HIS A CA 1
ATOM 2972 C C . HIS A 1 381 ? 3.361 -14.626 17.675 1.00 81.88 381 HIS A C 1
ATOM 2974 O O . HIS A 1 381 ? 3.122 -14.969 16.517 1.00 81.88 381 HIS A O 1
ATOM 2980 N N . VAL A 1 382 ? 3.024 -13.447 18.178 1.00 83.31 382 VAL A N 1
ATOM 2981 C CA . VAL A 1 382 ? 2.336 -12.421 17.406 1.00 83.31 382 VAL A CA 1
ATOM 2982 C C . VAL A 1 382 ? 3.313 -11.285 17.154 1.00 83.31 382 VAL A C 1
ATOM 2984 O O . VAL A 1 382 ? 4.030 -10.849 18.057 1.00 83.31 382 VAL A O 1
ATOM 2987 N N . SER A 1 383 ? 3.357 -10.825 15.910 1.00 85.56 383 SER A N 1
ATOM 2988 C CA . SER A 1 383 ? 4.076 -9.618 15.532 1.00 85.56 383 SER A CA 1
ATOM 2989 C C . SER A 1 383 ? 3.288 -8.905 14.446 1.00 85.56 383 SER A C 1
ATOM 2991 O O . SER A 1 383 ? 2.954 -9.495 13.418 1.00 85.56 383 SER A O 1
ATOM 2993 N N . GLY A 1 384 ? 2.996 -7.635 14.699 1.00 88.69 384 GLY A N 1
ATOM 2994 C CA . GLY A 1 384 ? 2.299 -6.746 13.784 1.00 88.69 384 GLY A CA 1
ATOM 2995 C C . GLY A 1 384 ? 2.759 -5.306 13.974 1.00 88.69 384 GLY A C 1
ATOM 2996 O O . GLY A 1 384 ? 3.878 -5.046 14.425 1.00 88.69 384 GLY A O 1
ATOM 2997 N N . TYR A 1 385 ? 1.892 -4.369 13.622 1.00 89.56 385 TYR A N 1
ATOM 2998 C CA . TYR A 1 385 ? 2.130 -2.938 13.792 1.00 89.56 385 TYR A CA 1
ATOM 2999 C C . TYR A 1 385 ? 1.418 -2.456 15.031 1.00 89.56 385 TYR A C 1
ATOM 3001 O O . TYR A 1 385 ? 0.334 -2.939 15.288 1.00 89.56 385 TYR A O 1
ATOM 3009 N N . GLU A 1 386 ? 2.003 -1.515 15.763 1.00 87.06 386 GLU A N 1
ATOM 3010 C CA . GLU A 1 386 ? 1.573 -1.133 17.113 1.00 87.06 386 GLU A CA 1
ATOM 3011 C C . GLU A 1 386 ? 0.399 -0.143 17.159 1.00 87.06 386 GLU A C 1
ATOM 3013 O O . GLU A 1 386 ? 0.112 0.393 18.225 1.00 87.06 386 GLU A O 1
ATOM 3018 N N . SER A 1 387 ? -0.273 0.131 16.038 1.00 87.62 387 SER A N 1
ATOM 3019 C CA . SER A 1 387 ? -1.350 1.122 15.983 1.00 87.62 387 SER A CA 1
ATOM 3020 C C . SER A 1 387 ? -2.633 0.559 15.368 1.00 87.62 387 SER A C 1
ATOM 3022 O O . SER A 1 387 ? -2.575 -0.251 14.438 1.00 87.62 387 SER A O 1
ATOM 3024 N N . PRO A 1 388 ? -3.815 1.020 15.811 1.00 92.38 388 PRO A N 1
ATOM 3025 C CA . PRO A 1 388 ? -5.099 0.684 15.202 1.00 92.38 388 PRO A CA 1
ATOM 3026 C C . PRO A 1 388 ? -5.338 1.456 13.898 1.00 92.38 388 PRO A C 1
ATOM 3028 O O . PRO A 1 388 ? -6.453 1.870 13.616 1.00 92.38 388 PRO A O 1
ATOM 3031 N N . ARG A 1 389 ? -4.292 1.704 13.105 1.00 93.50 389 ARG A N 1
ATOM 3032 C CA . ARG A 1 389 ? -4.387 2.462 11.856 1.00 93.50 389 ARG A CA 1
ATOM 3033 C C . ARG A 1 389 ? -4.379 1.487 10.700 1.00 93.50 389 ARG A C 1
ATOM 3035 O O . ARG A 1 389 ? -3.331 0.933 10.367 1.00 93.50 389 ARG A O 1
ATOM 3042 N N . PHE A 1 390 ? -5.535 1.253 10.103 1.00 95.81 390 PHE A N 1
ATOM 3043 C CA . PHE A 1 390 ? -5.685 0.274 9.034 1.00 95.81 390 PHE A CA 1
ATOM 3044 C C . PHE A 1 390 ? -6.867 0.603 8.126 1.00 95.81 390 PHE A C 1
ATOM 3046 O O . PHE A 1 390 ? -7.766 1.364 8.486 1.00 95.81 390 PHE A O 1
ATOM 3053 N N . VAL A 1 391 ? -6.859 -0.011 6.947 1.00 96.62 391 VAL A N 1
ATOM 3054 C CA . VAL A 1 391 ? -7.991 -0.096 6.023 1.00 96.62 391 VAL A CA 1
ATOM 3055 C C . VAL A 1 391 ? -8.453 -1.538 5.976 1.00 96.62 391 VAL A C 1
ATOM 3057 O O . VAL A 1 391 ? -7.623 -2.443 5.899 1.00 96.62 391 VAL A O 1
ATOM 3060 N N . VAL A 1 392 ? -9.763 -1.753 5.995 1.00 96.94 392 VAL A N 1
ATOM 3061 C CA . VAL A 1 392 ? -10.355 -3.085 5.881 1.00 96.94 392 VAL A CA 1
ATOM 3062 C C . VAL A 1 392 ? -11.594 -3.065 4.980 1.00 96.94 392 VAL A C 1
ATOM 3064 O O . VAL A 1 392 ? -12.393 -2.129 5.043 1.00 96.94 392 VAL A O 1
ATOM 3067 N N . SER A 1 393 ? -11.747 -4.071 4.115 1.00 96.00 393 SER A N 1
ATOM 3068 C CA . SER A 1 393 ? -12.905 -4.218 3.223 1.00 96.00 393 SER A CA 1
ATOM 3069 C C . SER A 1 393 ? -14.156 -4.668 3.986 1.00 96.00 393 SER A C 1
ATOM 3071 O O . SER A 1 393 ? -14.071 -5.373 4.993 1.00 96.00 393 SER A O 1
ATOM 3073 N N . ALA A 1 394 ? -15.342 -4.300 3.503 1.00 94.44 394 ALA A N 1
ATOM 3074 C CA . ALA A 1 394 ? -16.619 -4.682 4.117 1.00 94.44 394 ALA A CA 1
ATOM 3075 C C . ALA A 1 394 ? -16.802 -6.205 4.231 1.00 94.44 394 ALA A C 1
ATOM 3077 O O . ALA A 1 394 ? -17.299 -6.717 5.241 1.00 94.44 394 ALA A O 1
ATOM 3078 N N . GLU A 1 395 ? -16.361 -6.940 3.207 1.00 94.62 395 GLU A N 1
ATOM 3079 C CA . GLU A 1 395 ? -16.372 -8.404 3.188 1.00 94.62 395 GLU A CA 1
ATOM 3080 C C . GLU A 1 395 ? -15.504 -8.965 4.320 1.00 94.62 395 GLU A C 1
ATOM 3082 O O . GLU A 1 395 ? -15.949 -9.803 5.113 1.00 94.62 395 GLU A O 1
ATOM 3087 N N . ARG A 1 396 ? -14.289 -8.425 4.463 1.00 95.81 396 ARG A N 1
ATOM 3088 C CA . ARG A 1 396 ? -13.351 -8.810 5.513 1.00 95.81 396 ARG A CA 1
ATOM 3089 C C . ARG A 1 396 ? -13.869 -8.476 6.906 1.00 95.81 396 ARG A C 1
ATOM 3091 O O . ARG A 1 396 ? -13.721 -9.305 7.806 1.00 95.81 396 ARG A O 1
ATOM 3098 N N . ILE A 1 397 ? -14.500 -7.315 7.100 1.00 95.19 397 ILE A N 1
ATOM 3099 C CA . ILE A 1 397 ? -15.144 -6.955 8.374 1.00 95.19 397 ILE A CA 1
ATOM 3100 C C . ILE A 1 397 ? -16.218 -7.983 8.715 1.00 95.19 397 ILE A C 1
ATOM 3102 O O . ILE A 1 397 ? -16.182 -8.558 9.802 1.00 95.19 397 ILE A O 1
ATOM 3106 N N . SER A 1 398 ? -17.123 -8.264 7.774 1.00 94.25 398 SER A N 1
ATOM 3107 C CA . SER A 1 398 ? -18.242 -9.194 7.960 1.00 94.25 398 SER A CA 1
ATOM 3108 C C . SER A 1 398 ? -17.764 -10.589 8.373 1.00 94.25 398 SER A C 1
ATOM 3110 O O . SER A 1 398 ? -18.270 -11.159 9.341 1.00 94.25 398 SER A O 1
ATOM 3112 N N . ALA A 1 399 ? -16.720 -11.106 7.715 1.00 94.31 399 ALA A N 1
ATOM 3113 C CA . ALA A 1 399 ? -16.088 -12.383 8.055 1.00 94.31 399 ALA A CA 1
ATOM 3114 C C . ALA A 1 399 ? -15.368 -12.378 9.422 1.00 94.31 399 ALA A C 1
ATOM 3116 O O . ALA A 1 399 ? -15.079 -13.433 9.994 1.00 94.31 399 ALA A O 1
ATOM 3117 N N . SER A 1 400 ? -15.062 -11.196 9.954 1.00 93.25 400 SER A N 1
ATOM 3118 C CA . SER A 1 400 ? -14.278 -11.006 11.177 1.00 93.25 400 SER A CA 1
ATOM 3119 C C . SER A 1 400 ? -15.126 -10.665 12.402 1.00 93.25 400 SER A C 1
ATOM 3121 O O . SER A 1 400 ? -14.638 -10.804 13.523 1.00 93.25 400 SER A O 1
ATOM 3123 N N . LEU A 1 401 ? -16.405 -10.303 12.233 1.00 94.12 401 LEU A N 1
ATOM 3124 C CA . LEU A 1 401 ? -17.310 -9.968 13.342 1.00 94.12 401 LEU A CA 1
ATOM 3125 C C . LEU A 1 401 ? -17.388 -11.048 14.439 1.00 94.12 401 LEU A C 1
ATOM 3127 O O . LEU A 1 401 ? -17.356 -10.678 15.616 1.00 94.12 401 LEU A O 1
ATOM 3131 N N . PRO A 1 402 ? -17.441 -12.364 14.132 1.00 92.50 402 PRO A N 1
ATOM 3132 C CA . PRO A 1 402 ? -17.423 -13.388 15.177 1.00 92.50 402 PRO A CA 1
ATOM 3133 C C . PRO A 1 402 ? -16.145 -13.347 16.022 1.00 92.50 402 PRO A C 1
ATOM 3135 O O . PRO A 1 402 ? -16.215 -13.470 17.241 1.00 92.50 402 PRO A O 1
ATOM 3138 N N . ARG A 1 403 ? -14.985 -13.115 15.393 1.00 91.38 403 ARG A N 1
ATOM 3139 C CA . ARG A 1 403 ? -13.692 -13.021 16.088 1.00 91.38 403 ARG A CA 1
ATOM 3140 C C . ARG A 1 403 ? -13.588 -11.736 16.899 1.00 91.38 403 ARG A C 1
ATOM 3142 O O . ARG A 1 403 ? -13.213 -11.803 18.063 1.00 91.38 403 ARG A O 1
ATOM 3149 N N . ALA A 1 404 ? -14.021 -10.602 16.348 1.00 91.94 404 ALA A N 1
ATOM 3150 C CA . ALA A 1 404 ? -14.117 -9.346 17.092 1.00 91.94 404 ALA A CA 1
ATOM 3151 C C . ALA A 1 404 ? -14.995 -9.485 18.350 1.00 91.94 404 ALA A C 1
ATOM 3153 O O . ALA A 1 404 ? -14.635 -8.978 19.409 1.00 91.94 404 ALA A O 1
ATOM 3154 N N . ARG A 1 405 ? -16.109 -10.231 18.267 1.00 93.12 405 ARG A N 1
ATOM 3155 C CA . ARG A 1 405 ? -16.976 -10.517 19.421 1.00 93.12 405 ARG A CA 1
ATOM 3156 C C . ARG A 1 405 ? -16.278 -11.359 20.485 1.00 93.12 405 ARG A C 1
ATOM 3158 O O . ARG A 1 405 ? -16.419 -11.052 21.661 1.00 93.12 405 ARG A O 1
ATOM 3165 N N . VAL A 1 406 ? -15.554 -12.404 20.085 1.00 90.62 406 VAL A N 1
ATOM 3166 C CA . VAL A 1 406 ? -14.796 -13.247 21.025 1.00 90.62 406 VAL A CA 1
ATOM 3167 C C . VAL A 1 406 ? -13.717 -12.425 21.724 1.00 90.62 406 VAL A C 1
ATOM 3169 O O . VAL A 1 406 ? -13.609 -12.495 22.941 1.00 90.62 406 VAL A O 1
ATOM 3172 N N . VAL A 1 407 ? -12.977 -11.597 20.981 1.00 88.31 407 VAL A N 1
ATOM 3173 C CA . VAL A 1 407 ? -11.951 -10.715 21.557 1.00 88.31 407 VAL A CA 1
ATOM 3174 C C . VAL A 1 407 ? -12.570 -9.717 22.541 1.00 88.31 407 VAL A C 1
ATOM 3176 O O . VAL A 1 407 ? -12.035 -9.549 23.632 1.00 88.31 407 VAL A O 1
ATOM 3179 N N . LEU A 1 408 ? -13.709 -9.099 22.203 1.00 88.81 408 LEU A N 1
ATOM 3180 C CA . LEU A 1 408 ? -14.409 -8.184 23.112 1.00 88.81 408 LEU A CA 1
ATOM 3181 C C . LEU A 1 408 ? -14.907 -8.891 24.379 1.00 88.81 408 LEU A C 1
ATOM 3183 O O . LEU A 1 408 ? -14.708 -8.385 25.476 1.00 88.81 408 LEU A O 1
ATOM 3187 N N . LEU A 1 409 ? -15.502 -10.078 24.246 1.00 89.06 409 LEU A N 1
ATOM 3188 C CA . LEU A 1 409 ? -15.950 -10.847 25.407 1.00 89.06 409 LEU A CA 1
ATOM 3189 C C . LEU A 1 409 ? -14.769 -11.202 26.315 1.00 89.06 409 LEU A C 1
ATOM 3191 O O . LEU A 1 409 ? -14.863 -11.080 27.530 1.00 89.06 409 LEU A O 1
ATOM 3195 N N . ALA A 1 410 ? -13.646 -11.596 25.720 1.00 84.06 410 ALA A N 1
ATOM 3196 C CA . ALA A 1 410 ? -12.467 -11.969 26.476 1.00 84.06 410 ALA A CA 1
ATOM 3197 C C . ALA A 1 410 ? -11.800 -10.762 27.167 1.00 84.06 410 ALA A C 1
ATOM 3199 O O . ALA A 1 410 ? -11.265 -10.898 28.266 1.00 84.06 410 ALA A O 1
ATOM 3200 N N . LEU A 1 411 ? -11.894 -9.565 26.574 1.00 80.56 411 LEU A N 1
ATOM 3201 C CA . LEU A 1 411 ? -11.544 -8.296 27.224 1.00 80.56 411 LEU A CA 1
ATOM 3202 C C . LEU A 1 411 ? -12.401 -8.040 28.473 1.00 80.56 411 LEU A C 1
ATOM 3204 O O . LEU A 1 411 ? -11.867 -7.652 29.510 1.00 80.56 411 LEU A O 1
ATOM 3208 N N . GLU A 1 412 ? -13.710 -8.288 28.389 1.00 82.81 412 GLU A N 1
ATOM 3209 C CA . GLU A 1 412 ? -14.658 -8.086 29.492 1.00 82.81 412 GLU A CA 1
ATOM 3210 C C . GLU A 1 412 ? -14.487 -9.116 30.625 1.00 82.81 412 GLU A C 1
ATOM 3212 O O . GLU A 1 412 ? -14.722 -8.797 31.792 1.00 82.81 412 GLU A O 1
ATOM 3217 N N . THR A 1 413 ? -14.070 -10.348 30.308 1.00 80.56 413 THR A N 1
ATOM 3218 C CA . THR A 1 413 ? -13.951 -11.444 31.286 1.00 80.56 413 THR A CA 1
ATOM 3219 C C . THR A 1 413 ? -12.555 -11.617 31.879 1.00 80.56 413 THR A C 1
ATOM 3221 O O . THR A 1 413 ? -12.418 -12.271 32.915 1.00 80.56 413 THR A O 1
ATOM 3224 N N . ALA A 1 414 ? -11.509 -11.061 31.263 1.00 73.75 414 ALA A N 1
ATOM 3225 C CA . ALA A 1 414 ? -10.128 -11.225 31.713 1.00 73.75 414 ALA A CA 1
ATOM 3226 C C . ALA A 1 414 ? -9.825 -10.403 32.979 1.00 73.75 414 ALA A C 1
ATOM 3228 O O . ALA A 1 414 ? -9.218 -9.336 32.928 1.00 73.75 414 ALA A O 1
ATOM 3229 N N . THR A 1 415 ? -10.179 -10.941 34.148 1.00 69.44 415 THR A N 1
ATOM 3230 C CA . THR A 1 415 ? -9.956 -10.291 35.453 1.00 69.44 415 THR A CA 1
ATOM 3231 C C . THR A 1 415 ? -8.479 -10.088 35.806 1.00 69.44 415 THR A C 1
ATOM 3233 O O . THR A 1 415 ? -8.162 -9.251 36.648 1.00 69.44 415 THR A O 1
ATOM 3236 N N . GLU A 1 416 ? -7.570 -10.852 35.191 1.00 70.12 416 GLU A N 1
ATOM 3237 C CA . GLU A 1 416 ? -6.122 -10.795 35.455 1.00 70.12 416 GLU A CA 1
ATOM 3238 C C . GLU A 1 416 ? -5.364 -9.804 34.551 1.00 70.12 416 GLU A C 1
ATOM 3240 O O . GLU A 1 416 ? -4.246 -9.405 34.882 1.00 70.12 416 GLU A O 1
ATOM 3245 N N . CYS A 1 417 ? -5.955 -9.377 33.429 1.00 69.25 417 CYS A N 1
ATOM 3246 C CA . CYS A 1 417 ? -5.360 -8.407 32.508 1.00 69.25 417 CYS A CA 1
ATOM 3247 C C . CYS A 1 417 ? -6.028 -7.047 32.733 1.00 69.25 417 CYS A C 1
ATOM 3249 O O . CYS A 1 417 ? -7.129 -6.795 32.254 1.00 69.25 417 CYS A O 1
ATOM 3251 N N . THR A 1 418 ? -5.373 -6.146 33.467 1.00 69.44 418 THR A N 1
ATOM 3252 C CA . THR A 1 418 ? -5.890 -4.782 33.650 1.00 69.44 418 THR A CA 1
ATOM 3253 C C . THR A 1 418 ? -5.703 -3.946 32.378 1.00 69.44 418 THR A C 1
ATOM 3255 O O . THR A 1 418 ? -4.747 -4.150 31.633 1.00 69.44 418 THR A O 1
ATOM 3258 N N . GLY A 1 419 ? -6.614 -2.992 32.136 1.00 66.69 419 GLY A N 1
ATOM 3259 C CA . GLY A 1 419 ? -6.826 -2.302 30.850 1.00 66.69 419 GLY A CA 1
ATOM 3260 C C . GLY A 1 419 ? -5.585 -1.877 30.047 1.00 66.69 419 GLY A C 1
ATOM 3261 O O . GLY A 1 419 ? -5.570 -2.057 28.835 1.00 66.69 419 GLY A O 1
ATOM 3262 N N . GLN A 1 420 ? -4.507 -1.398 30.679 1.00 73.00 420 GLN A N 1
ATOM 3263 C CA . GLN A 1 420 ? -3.291 -1.025 29.937 1.00 73.00 420 GLN A CA 1
ATOM 3264 C C . GLN A 1 420 ? -2.582 -2.231 29.305 1.00 73.00 420 GLN A C 1
ATOM 3266 O O . GLN A 1 420 ? -2.100 -2.143 28.178 1.00 73.00 420 GLN A O 1
ATOM 3271 N N . ALA A 1 421 ? -2.547 -3.371 30.002 1.00 74.00 421 ALA A N 1
ATOM 3272 C CA . ALA A 1 421 ? -1.981 -4.596 29.447 1.00 74.00 421 ALA A CA 1
ATOM 3273 C C . ALA A 1 421 ? -2.744 -5.021 28.187 1.00 74.00 421 ALA A C 1
ATOM 3275 O O . ALA A 1 421 ? -2.145 -5.569 27.268 1.00 74.00 421 ALA A O 1
ATOM 3276 N N . TRP A 1 422 ? -4.043 -4.730 28.134 1.00 75.44 422 TRP A N 1
ATOM 3277 C CA . TRP A 1 422 ? -4.906 -5.032 27.005 1.00 75.44 422 TRP A CA 1
ATOM 3278 C C . TRP A 1 422 ? -4.657 -4.170 25.782 1.00 75.44 422 TRP A C 1
ATOM 3280 O O . TRP A 1 422 ? -4.489 -4.696 24.680 1.00 75.44 422 TRP A O 1
ATOM 3290 N N . GLU A 1 423 ? -4.574 -2.865 25.994 1.00 80.75 423 GLU A N 1
ATOM 3291 C CA . GLU A 1 423 ? -4.153 -1.921 24.965 1.00 80.75 423 GLU A CA 1
ATOM 3292 C C . GLU A 1 423 ? -2.798 -2.344 24.377 1.00 80.75 423 GLU A C 1
ATOM 3294 O O . GLU A 1 423 ? -2.659 -2.476 23.162 1.00 80.75 423 GLU A O 1
ATOM 3299 N N . ASP A 1 424 ? -1.826 -2.689 25.225 1.00 78.75 424 ASP A N 1
ATOM 3300 C CA . ASP A 1 424 ? -0.490 -3.100 24.783 1.00 78.75 424 ASP A CA 1
ATOM 3301 C C . ASP A 1 424 ? -0.485 -4.412 23.976 1.00 78.75 424 ASP A C 1
ATOM 3303 O O . ASP A 1 424 ? 0.306 -4.556 23.042 1.00 78.75 424 ASP A O 1
ATOM 3307 N N . ILE A 1 425 ? -1.359 -5.368 24.317 1.00 78.31 425 ILE A N 1
ATOM 3308 C CA . ILE A 1 425 ? -1.556 -6.614 23.558 1.00 78.31 425 ILE A CA 1
ATOM 3309 C C . ILE A 1 425 ? -2.117 -6.284 22.179 1.00 78.31 425 ILE A C 1
ATOM 3311 O O . ILE A 1 425 ? -1.539 -6.650 21.152 1.00 78.31 425 ILE A O 1
ATOM 3315 N N . MET A 1 426 ? -3.247 -5.580 22.166 1.00 84.44 426 MET A N 1
ATOM 3316 C CA . MET A 1 426 ? -4.066 -5.396 20.976 1.00 84.44 426 MET A CA 1
ATOM 3317 C C . MET A 1 426 ? -3.435 -4.476 19.947 1.00 84.44 426 MET A C 1
ATOM 3319 O O . MET A 1 426 ? -3.671 -4.671 18.754 1.00 84.44 426 MET A O 1
ATOM 3323 N N . ARG A 1 427 ? -2.564 -3.558 20.387 1.00 83.44 427 ARG A N 1
ATOM 3324 C CA . ARG A 1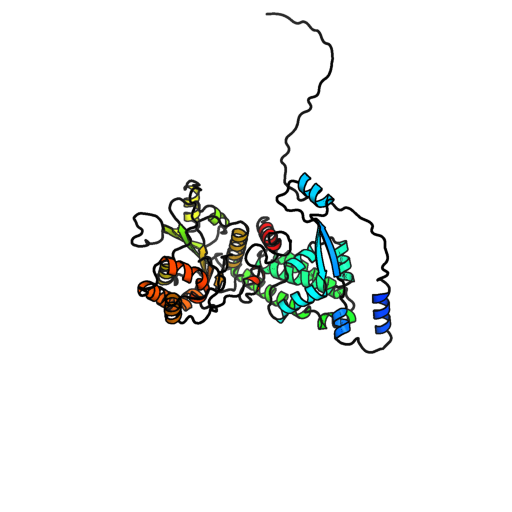 427 ? -1.744 -2.723 19.507 1.00 83.44 427 ARG A CA 1
ATOM 3325 C C . ARG A 1 427 ? -1.162 -3.520 18.353 1.00 83.44 427 ARG A C 1
ATOM 3327 O O . ARG A 1 427 ? -1.370 -3.103 17.231 1.00 83.44 427 ARG A O 1
ATOM 3334 N N . GLY A 1 428 ? -0.529 -4.668 18.612 1.00 84.88 428 GLY A N 1
ATOM 3335 C CA . GLY A 1 428 ? 0.129 -5.503 17.598 1.00 84.88 428 GLY A CA 1
ATOM 3336 C C . GLY A 1 428 ? -0.728 -6.608 16.970 1.00 84.88 428 GLY A C 1
ATOM 3337 O O . GLY A 1 428 ? -0.162 -7.484 16.319 1.00 84.88 428 GLY A O 1
ATOM 3338 N N . LEU A 1 429 ? -2.046 -6.626 17.201 1.00 88.94 429 LEU A N 1
ATOM 3339 C CA . LEU A 1 429 ? -2.926 -7.765 16.889 1.00 88.94 429 LEU A CA 1
ATOM 3340 C C . LEU A 1 429 ? -4.067 -7.457 15.932 1.00 88.94 429 LEU A C 1
ATOM 3342 O O . LEU A 1 429 ? -4.798 -8.380 15.569 1.00 88.94 429 LEU A O 1
ATOM 3346 N N . TRP A 1 430 ? -4.248 -6.206 15.519 1.00 92.12 430 TRP A N 1
ATOM 3347 C CA . TRP A 1 430 ? -5.388 -5.818 14.687 1.00 92.12 430 TRP A CA 1
ATOM 3348 C C . TRP A 1 430 ? -5.554 -6.702 13.454 1.00 92.12 430 TRP A C 1
ATOM 3350 O O . TRP A 1 430 ? -6.653 -7.163 13.162 1.00 92.12 430 TRP A O 1
ATOM 3360 N N . HIS A 1 431 ? -4.453 -7.065 12.802 1.00 93.31 431 HIS A N 1
ATOM 3361 C CA . HIS A 1 431 ? -4.464 -7.964 11.651 1.00 93.31 431 HIS A CA 1
ATOM 3362 C C . HIS A 1 431 ? -5.051 -9.351 11.969 1.00 93.31 431 HIS A C 1
ATOM 3364 O O . HIS A 1 431 ? -5.799 -9.907 11.165 1.00 93.31 431 HIS A O 1
ATOM 3370 N N . THR A 1 432 ? -4.803 -9.893 13.164 1.00 92.25 432 THR A N 1
ATOM 3371 C CA . THR A 1 432 ? -5.370 -11.185 13.592 1.00 92.25 432 THR A CA 1
ATOM 3372 C C . THR A 1 432 ? -6.875 -11.113 13.825 1.00 92.25 432 THR A C 1
ATOM 3374 O O . THR A 1 432 ? -7.577 -12.077 13.516 1.00 92.25 432 THR A O 1
ATOM 3377 N N . VAL A 1 433 ? -7.400 -9.963 14.272 1.00 92.19 433 VAL A N 1
ATOM 3378 C CA . VAL A 1 433 ? -8.852 -9.726 14.364 1.00 92.19 433 VAL A CA 1
ATOM 3379 C C . VAL A 1 433 ? -9.485 -9.850 12.981 1.00 92.19 433 VAL A C 1
ATOM 3381 O O . VAL A 1 433 ? -10.556 -10.437 12.855 1.00 92.19 433 VAL A O 1
ATOM 3384 N N . PHE A 1 434 ? -8.783 -9.407 11.933 1.00 94.31 434 PHE A N 1
ATOM 3385 C CA . PHE A 1 434 ? -9.248 -9.479 10.545 1.00 94.31 434 PHE A CA 1
ATOM 3386 C C . PHE A 1 434 ? -8.892 -10.783 9.817 1.00 94.31 434 PHE A C 1
ATOM 3388 O O . PHE A 1 434 ? -9.499 -11.129 8.810 1.00 94.31 434 PHE A O 1
ATOM 3395 N N . GLY A 1 435 ? -8.048 -11.630 10.401 1.00 92.56 435 GLY A N 1
ATOM 3396 C CA . GLY A 1 435 ? -7.828 -13.015 9.935 1.00 92.56 435 GLY A CA 1
ATOM 3397 C C . GLY A 1 435 ? -6.550 -13.199 9.160 1.00 92.56 435 GLY A C 1
ATOM 3398 O O . GLY A 1 435 ? -6.366 -14.226 8.515 1.00 92.56 435 GLY A O 1
ATOM 3399 N N . GLU A 1 436 ? -5.671 -12.216 9.268 1.00 94.19 436 GLU A N 1
ATOM 3400 C CA . GLU A 1 436 ? -4.293 -12.343 8.854 1.00 94.19 436 GLU A CA 1
ATOM 3401 C C . GLU A 1 436 ? -3.524 -13.274 9.800 1.00 94.19 436 GLU A C 1
ATOM 3403 O O . GLU A 1 436 ? -3.924 -13.538 10.940 1.00 94.19 436 GLU A O 1
ATOM 3408 N N . ALA A 1 437 ? -2.381 -13.765 9.324 1.00 91.62 437 ALA A N 1
ATOM 3409 C CA . ALA A 1 437 ? -1.503 -14.632 10.100 1.00 91.62 437 ALA A CA 1
ATOM 3410 C C . ALA A 1 437 ? -0.986 -13.938 11.374 1.00 91.62 437 ALA A C 1
ATOM 3412 O O . ALA A 1 437 ? -0.696 -12.747 11.361 1.00 91.62 437 ALA A O 1
ATOM 3413 N N . ALA A 1 438 ? -0.771 -14.693 12.460 1.00 88.81 438 ALA A N 1
ATOM 3414 C CA . ALA A 1 438 ? -0.246 -14.161 13.728 1.00 88.81 438 ALA A CA 1
ATOM 3415 C C . ALA A 1 438 ? 1.052 -13.344 13.557 1.00 88.81 438 ALA A C 1
ATOM 3417 O O . ALA A 1 438 ? 1.241 -12.318 14.214 1.00 88.81 438 ALA A O 1
ATOM 3418 N N . LEU A 1 439 ? 1.911 -13.768 12.628 1.00 89.62 439 LEU A N 1
ATOM 3419 C CA . LEU A 1 439 ? 3.078 -13.022 12.176 1.00 89.62 439 LEU A CA 1
ATOM 3420 C C . LEU A 1 439 ? 2.732 -12.296 10.876 1.00 89.62 439 LEU A C 1
ATOM 3422 O O . LEU A 1 439 ? 2.789 -12.888 9.796 1.00 89.62 439 LEU A O 1
ATOM 3426 N N . LEU A 1 440 ? 2.382 -11.017 10.978 1.00 90.69 440 LEU A N 1
ATOM 3427 C CA . LEU A 1 440 ? 2.137 -10.198 9.800 1.00 90.69 440 LEU A CA 1
ATOM 3428 C C . LEU A 1 440 ? 3.482 -9.901 9.117 1.00 90.69 440 LEU A C 1
ATOM 3430 O O . LEU A 1 440 ? 4.400 -9.436 9.800 1.00 90.69 440 LEU A O 1
ATOM 3434 N N . PRO A 1 441 ? 3.648 -10.125 7.801 1.00 90.75 441 PRO A N 1
ATOM 3435 C CA . PRO A 1 441 ? 4.869 -9.733 7.098 1.00 90.75 441 PRO A CA 1
ATOM 3436 C C . PRO A 1 441 ? 5.106 -8.216 7.175 1.00 90.75 441 PRO A C 1
ATOM 3438 O O . PRO A 1 441 ? 4.210 -7.443 7.528 1.00 90.75 441 PRO A O 1
ATOM 3441 N N . THR A 1 442 ? 6.330 -7.775 6.872 1.00 89.56 442 THR A N 1
ATOM 3442 C CA . THR A 1 442 ? 6.594 -6.348 6.601 1.00 89.56 442 THR A CA 1
ATOM 3443 C C . THR A 1 442 ? 5.754 -5.888 5.423 1.00 89.56 442 THR A C 1
ATOM 3445 O O . THR A 1 442 ? 5.384 -6.702 4.574 1.00 89.56 442 THR A O 1
ATOM 3448 N N . ARG A 1 443 ? 5.437 -4.594 5.350 1.00 89.44 443 ARG A N 1
ATOM 3449 C CA . ARG A 1 443 ? 4.644 -4.071 4.232 1.00 89.44 443 ARG A CA 1
ATOM 3450 C C . ARG A 1 443 ? 5.346 -4.353 2.898 1.00 89.44 443 ARG A C 1
ATOM 3452 O O . ARG A 1 443 ? 4.709 -4.831 1.965 1.00 89.44 443 ARG A O 1
ATOM 3459 N N . ALA A 1 444 ? 6.669 -4.190 2.848 1.00 88.81 444 ALA A N 1
ATOM 3460 C CA . ALA A 1 444 ? 7.509 -4.546 1.702 1.00 88.81 444 ALA A CA 1
ATOM 3461 C C . ALA A 1 444 ? 7.392 -6.025 1.284 1.00 88.81 444 ALA A C 1
ATOM 3463 O O . ALA A 1 444 ? 7.310 -6.351 0.093 1.00 88.81 444 ALA A O 1
ATOM 3464 N N . ASP A 1 445 ? 7.343 -6.932 2.257 1.00 89.75 445 ASP A N 1
ATOM 3465 C CA . ASP A 1 445 ? 7.300 -8.377 2.012 1.00 89.75 445 ASP A CA 1
ATOM 3466 C C . ASP A 1 445 ? 5.869 -8.921 1.866 1.00 89.75 445 ASP A C 1
ATOM 3468 O O . ASP A 1 445 ? 5.680 -10.082 1.504 1.00 89.75 445 ASP A O 1
ATOM 3472 N N . ASN A 1 446 ? 4.845 -8.099 2.111 1.00 92.06 446 ASN A N 1
ATOM 3473 C CA . ASN A 1 446 ? 3.457 -8.522 2.018 1.00 92.06 446 ASN A CA 1
ATOM 3474 C C . ASN A 1 446 ? 3.007 -8.610 0.551 1.00 92.06 446 ASN A C 1
ATOM 3476 O O . ASN A 1 446 ? 2.746 -7.608 -0.106 1.00 92.06 446 ASN A O 1
ATOM 3480 N N . VAL A 1 447 ? 2.885 -9.831 0.035 1.00 91.25 447 VAL A N 1
ATOM 3481 C CA . VAL A 1 447 ? 2.428 -10.089 -1.342 1.00 91.25 447 VAL A CA 1
ATOM 3482 C C . VAL A 1 447 ? 0.939 -9.839 -1.564 1.00 91.25 447 VAL A C 1
ATOM 3484 O O . VAL A 1 447 ? 0.513 -9.758 -2.712 1.00 91.25 447 VAL A O 1
ATOM 3487 N N . GLN A 1 448 ? 0.149 -9.740 -0.491 1.00 91.38 448 GLN A N 1
ATOM 3488 C CA . GLN A 1 448 ? -1.301 -9.547 -0.576 1.00 91.38 448 GLN A CA 1
ATOM 3489 C C . GLN A 1 448 ? -1.683 -8.091 -0.849 1.00 91.38 448 GLN A C 1
ATOM 3491 O O . GLN A 1 448 ? -2.807 -7.816 -1.264 1.00 91.38 448 GLN A O 1
ATOM 3496 N N . ILE A 1 449 ? -0.762 -7.149 -0.626 1.00 91.81 449 ILE A N 1
ATOM 3497 C CA . ILE A 1 449 ? -0.994 -5.740 -0.934 1.00 91.81 449 ILE A CA 1
ATOM 3498 C C . ILE A 1 449 ? -0.423 -5.383 -2.315 1.00 91.81 449 ILE A C 1
ATOM 3500 O O . ILE A 1 449 ? 0.579 -5.964 -2.745 1.00 91.81 449 ILE A O 1
ATOM 3504 N N . PRO A 1 450 ? -1.030 -4.412 -3.023 1.00 88.94 450 PRO A N 1
ATOM 3505 C CA . PRO A 1 450 ? -0.521 -3.949 -4.307 1.00 88.94 450 PRO A CA 1
ATOM 3506 C C . PRO A 1 450 ? 0.929 -3.472 -4.250 1.00 88.94 450 PRO A C 1
ATOM 3508 O O . PRO A 1 450 ? 1.369 -2.907 -3.249 1.00 88.94 450 PRO A O 1
ATOM 3511 N N . ILE A 1 451 ? 1.641 -3.627 -5.370 1.00 88.62 451 ILE A N 1
ATOM 3512 C CA . ILE A 1 451 ? 3.085 -3.387 -5.460 1.00 88.62 451 ILE A CA 1
ATOM 3513 C C . ILE A 1 451 ? 3.499 -2.001 -4.946 1.00 88.62 451 ILE A C 1
ATOM 3515 O O . ILE A 1 451 ? 4.453 -1.911 -4.188 1.00 88.62 451 ILE A O 1
ATOM 3519 N N . PHE A 1 452 ? 2.741 -0.948 -5.257 1.00 85.25 452 PHE A N 1
ATOM 3520 C CA . PHE A 1 452 ? 3.048 0.428 -4.851 1.00 85.25 452 PHE A CA 1
ATOM 3521 C C . PHE A 1 452 ? 2.988 0.665 -3.331 1.00 85.25 452 PHE A C 1
ATOM 3523 O O . PHE A 1 452 ? 3.590 1.603 -2.821 1.00 85.25 452 PHE A O 1
ATOM 3530 N N . LEU A 1 453 ? 2.276 -0.190 -2.590 1.00 88.44 453 LEU A N 1
ATOM 3531 C CA . LEU A 1 453 ? 2.232 -0.130 -1.130 1.00 88.44 453 LEU A CA 1
ATOM 3532 C C . LEU A 1 453 ? 3.343 -0.950 -0.482 1.00 88.44 453 LEU A C 1
ATOM 3534 O O . LEU A 1 453 ? 3.533 -0.836 0.724 1.00 88.44 453 LEU A O 1
ATOM 3538 N N . ARG A 1 454 ? 4.088 -1.760 -1.243 1.00 88.94 454 ARG A N 1
ATOM 3539 C CA . ARG A 1 454 ? 5.139 -2.651 -0.734 1.00 88.94 454 ARG A CA 1
ATOM 3540 C C . ARG A 1 454 ? 6.444 -1.900 -0.478 1.00 88.94 454 ARG A C 1
ATOM 3542 O O . ARG A 1 454 ? 7.490 -2.220 -1.037 1.00 88.94 454 ARG A O 1
ATOM 3549 N N . VAL A 1 455 ? 6.363 -0.918 0.408 1.00 82.44 455 VAL A N 1
ATOM 3550 C CA . VAL A 1 455 ? 7.478 -0.095 0.882 1.00 82.44 455 VAL A CA 1
ATOM 3551 C C . VAL A 1 455 ? 7.979 -0.589 2.237 1.00 82.44 455 VAL A C 1
ATOM 3553 O O . VAL A 1 455 ? 7.240 -1.233 2.984 1.00 82.44 455 VAL A O 1
ATOM 3556 N N . LEU A 1 456 ? 9.244 -0.316 2.556 1.00 78.38 456 LEU A N 1
ATOM 3557 C CA . LEU A 1 456 ? 9.804 -0.644 3.867 1.00 78.38 456 LEU A CA 1
ATOM 3558 C C . LEU A 1 456 ? 9.105 0.159 4.973 1.00 78.38 456 LEU A C 1
ATOM 3560 O O . LEU A 1 456 ? 8.680 1.293 4.767 1.00 78.38 456 LEU A O 1
ATOM 3564 N N . ASP A 1 457 ? 8.972 -0.460 6.144 1.00 72.12 457 ASP A N 1
ATOM 3565 C CA . ASP A 1 457 ? 8.327 0.162 7.296 1.00 72.12 457 ASP A CA 1
ATOM 3566 C C . ASP A 1 457 ? 9.253 1.194 7.946 1.00 72.12 457 ASP A C 1
ATOM 3568 O O . ASP A 1 457 ? 10.389 0.874 8.301 1.00 72.12 457 ASP A O 1
ATOM 3572 N N . GLY A 1 458 ? 8.744 2.415 8.130 1.00 58.69 458 GLY A N 1
ATOM 3573 C CA . GLY A 1 458 ? 9.517 3.540 8.654 1.00 58.69 458 GLY A CA 1
ATOM 3574 C C . GLY A 1 458 ? 10.473 4.152 7.619 1.00 58.69 458 GLY A C 1
ATOM 3575 O O . GLY A 1 458 ? 10.397 3.818 6.435 1.00 58.69 458 GLY A O 1
ATOM 3576 N N . PRO A 1 459 ? 11.377 5.059 8.039 1.00 47.59 459 PRO A N 1
ATOM 3577 C CA . PRO A 1 459 ? 12.521 5.419 7.207 1.00 47.59 459 PRO A CA 1
ATOM 3578 C C . PRO A 1 459 ? 13.232 4.111 6.853 1.00 47.59 459 PRO A C 1
ATOM 3580 O O . PRO A 1 459 ? 13.487 3.302 7.748 1.00 47.59 459 PRO A O 1
ATOM 3583 N N . SER A 1 460 ? 13.425 3.862 5.557 1.00 37.53 460 SER A N 1
ATOM 3584 C CA . SER A 1 460 ? 13.795 2.564 4.990 1.00 37.53 460 SER A CA 1
ATOM 3585 C C . SER A 1 460 ? 14.857 1.830 5.830 1.00 37.53 460 SER A C 1
ATOM 3587 O O . SER A 1 460 ? 15.729 2.438 6.453 1.00 37.53 460 SER A O 1
ATOM 3589 N N . GLY A 1 461 ? 14.806 0.489 5.859 1.00 32.12 461 GLY A N 1
ATOM 3590 C CA . GLY A 1 461 ? 15.704 -0.408 6.622 1.00 32.12 461 GLY A CA 1
ATOM 3591 C C . GLY A 1 461 ? 17.217 -0.244 6.371 1.00 32.12 461 GLY A C 1
ATOM 3592 O O . GLY A 1 461 ? 18.030 -1.003 6.897 1.00 32.12 461 GLY A O 1
ATOM 3593 N N . PHE A 1 462 ? 17.592 0.782 5.620 1.00 36.81 462 PHE A N 1
ATOM 3594 C CA . PHE A 1 462 ? 18.884 1.430 5.518 1.00 36.81 462 PHE A CA 1
ATOM 3595 C C . PHE A 1 462 ? 19.257 2.282 6.752 1.00 36.81 462 PHE A C 1
ATOM 3597 O O . PHE A 1 462 ? 20.287 2.941 6.755 1.00 36.81 462 PHE A O 1
ATOM 3604 N N . ALA A 1 463 ? 18.548 2.199 7.883 1.00 32.66 463 ALA A N 1
ATOM 3605 C CA . ALA A 1 463 ? 18.974 2.829 9.147 1.00 32.66 463 ALA A CA 1
ATOM 3606 C C . ALA A 1 463 ? 20.410 2.458 9.621 1.00 32.66 463 ALA A C 1
ATOM 3608 O O . ALA A 1 463 ? 20.949 3.095 10.526 1.00 32.66 463 ALA A O 1
ATOM 3609 N N . LYS A 1 464 ? 21.059 1.447 9.016 1.00 31.16 464 LYS A N 1
ATOM 3610 C CA . LYS A 1 464 ? 22.492 1.127 9.207 1.00 31.16 464 LYS A CA 1
ATOM 3611 C C . LYS A 1 464 ? 23.389 1.375 7.987 1.00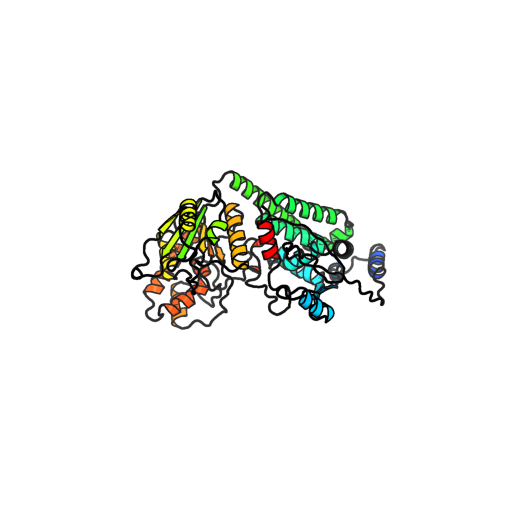 31.16 464 LYS A C 1
ATOM 3613 O O . LYS A 1 464 ? 24.605 1.246 8.097 1.00 31.16 464 LYS A O 1
ATOM 3618 N N . THR A 1 465 ? 22.825 1.735 6.848 1.00 35.66 465 THR A N 1
ATOM 3619 C CA . THR A 1 465 ? 23.532 2.016 5.596 1.00 35.66 465 THR A CA 1
ATOM 3620 C C . THR A 1 465 ? 23.021 3.349 5.112 1.00 35.66 465 THR A C 1
ATOM 3622 O O . THR A 1 465 ? 21.902 3.425 4.641 1.00 35.66 465 THR A O 1
ATOM 3625 N N . ARG A 1 466 ? 23.819 4.397 5.294 1.00 35.88 466 ARG A N 1
ATOM 3626 C CA . ARG A 1 466 ? 23.431 5.759 4.949 1.00 35.88 466 ARG A CA 1
ATOM 3627 C C . ARG A 1 466 ? 22.998 5.797 3.469 1.00 35.88 466 ARG A C 1
ATOM 3629 O O . ARG A 1 466 ? 23.816 5.561 2.592 1.00 35.88 466 ARG A O 1
ATOM 3636 N N . MET A 1 467 ? 21.693 5.894 3.271 1.00 36.72 467 MET A N 1
ATOM 3637 C CA . MET A 1 467 ? 20.967 6.342 2.088 1.00 36.72 467 MET A CA 1
ATOM 3638 C C . MET A 1 467 ? 20.114 7.522 2.587 1.00 36.72 467 MET A C 1
ATOM 3640 O O . MET A 1 467 ? 19.958 7.664 3.815 1.00 36.72 467 MET A O 1
ATOM 3644 N N . PRO A 1 468 ? 19.556 8.373 1.706 1.00 35.28 468 PRO A N 1
ATOM 3645 C CA . PRO A 1 468 ? 18.601 9.392 2.117 1.00 35.28 468 PRO A CA 1
ATOM 3646 C C . PRO A 1 468 ? 17.540 8.787 3.038 1.00 35.28 468 PRO A C 1
ATOM 3648 O O . PRO A 1 468 ? 17.016 7.700 2.812 1.00 35.28 468 PRO A O 1
ATOM 3651 N N . LYS A 1 469 ? 17.320 9.468 4.163 1.00 43.19 469 LYS A N 1
ATOM 3652 C CA . LYS A 1 469 ? 16.561 8.974 5.320 1.00 43.19 469 LYS A CA 1
ATOM 3653 C C . LYS A 1 469 ? 15.047 8.903 5.053 1.00 43.19 469 LYS A C 1
ATOM 3655 O O . LYS A 1 469 ? 14.309 8.460 5.930 1.00 43.19 469 LYS A O 1
ATOM 3660 N N . SER A 1 470 ? 14.594 9.324 3.876 1.00 41.59 470 SER A N 1
ATOM 3661 C CA . SER A 1 470 ? 13.252 9.118 3.349 1.00 41.59 470 SER A CA 1
ATOM 3662 C C . SER A 1 470 ? 13.342 8.182 2.147 1.00 41.59 470 SER A C 1
ATOM 3664 O O . SER A 1 470 ? 14.301 8.200 1.383 1.00 41.59 470 SER A O 1
ATOM 3666 N N . SER A 1 471 ? 12.359 7.299 2.001 1.00 42.97 471 SER A N 1
ATOM 3667 C CA . SER A 1 471 ? 12.201 6.569 0.749 1.00 42.97 471 SER A CA 1
ATOM 3668 C C . SER A 1 471 ? 11.907 7.618 -0.324 1.00 42.97 471 SER A C 1
ATOM 3670 O O . SER A 1 471 ? 10.769 8.076 -0.386 1.00 42.97 471 SER A O 1
ATOM 3672 N N . ASP A 1 472 ? 12.883 7.975 -1.169 1.00 48.66 472 ASP A N 1
ATOM 3673 C CA . ASP A 1 472 ? 12.687 8.902 -2.301 1.00 48.66 472 ASP A CA 1
ATOM 3674 C C . ASP A 1 472 ? 11.483 8.482 -3.152 1.00 48.66 472 ASP A C 1
ATOM 3676 O O . ASP A 1 472 ? 10.820 9.313 -3.751 1.00 48.66 472 ASP A O 1
ATOM 3680 N N . TYR A 1 473 ? 11.147 7.188 -3.166 1.00 44.31 473 TYR A N 1
ATOM 3681 C CA . TYR A 1 473 ? 9.934 6.678 -3.794 1.00 44.31 473 TYR A CA 1
ATOM 3682 C C . TYR A 1 473 ? 8.637 7.218 -3.175 1.00 44.31 473 TYR A C 1
ATOM 3684 O O . TYR A 1 473 ? 7.706 7.483 -3.921 1.00 44.31 473 TYR A O 1
ATOM 3692 N N . LEU A 1 474 ? 8.545 7.375 -1.851 1.00 46.19 474 LEU A N 1
ATOM 3693 C CA . LEU A 1 474 ? 7.350 7.911 -1.191 1.00 46.19 474 LEU A CA 1
ATOM 3694 C C . LEU A 1 474 ? 7.263 9.425 -1.384 1.00 46.19 474 LEU A C 1
ATOM 3696 O O . LEU A 1 474 ? 6.189 9.912 -1.722 1.00 46.19 474 LEU A O 1
ATOM 3700 N N . ASP A 1 475 ? 8.389 10.136 -1.285 1.00 51.50 475 ASP A N 1
ATOM 3701 C CA . ASP A 1 475 ? 8.451 11.576 -1.559 1.00 51.50 475 ASP A CA 1
ATOM 3702 C C . ASP A 1 475 ? 8.161 11.876 -3.032 1.00 51.50 475 ASP A C 1
ATOM 3704 O O . ASP A 1 475 ? 7.381 12.773 -3.349 1.00 51.50 475 ASP A O 1
ATOM 3708 N N . TRP A 1 476 ? 8.717 11.086 -3.952 1.00 54.53 476 TRP A N 1
ATOM 3709 C CA . TRP A 1 476 ? 8.413 11.174 -5.375 1.00 54.53 476 TRP A CA 1
ATOM 3710 C C . TRP A 1 476 ? 6.970 10.766 -5.658 1.00 54.53 476 TRP A C 1
ATOM 3712 O O . TRP A 1 476 ? 6.292 11.497 -6.368 1.00 54.53 476 TRP A O 1
ATOM 3722 N N . ALA A 1 477 ? 6.467 9.661 -5.094 1.00 52.25 477 ALA A N 1
ATOM 3723 C CA . ALA A 1 477 ? 5.072 9.267 -5.258 1.00 52.25 477 ALA A CA 1
ATOM 3724 C C . ALA A 1 477 ? 4.160 10.385 -4.750 1.00 52.25 477 ALA A C 1
ATOM 3726 O O . ALA A 1 477 ? 3.228 10.758 -5.439 1.00 52.25 477 ALA A O 1
ATOM 3727 N N . ALA A 1 478 ? 4.460 10.998 -3.610 1.00 48.19 478 ALA A N 1
ATOM 3728 C CA . ALA A 1 478 ? 3.709 12.123 -3.070 1.00 48.19 478 ALA A CA 1
ATOM 3729 C C . ALA A 1 478 ? 3.811 13.400 -3.912 1.00 48.19 478 ALA A C 1
ATOM 3731 O O . ALA A 1 478 ? 2.805 14.065 -4.134 1.00 48.19 478 ALA A O 1
ATOM 3732 N N . THR A 1 479 ? 4.993 13.733 -4.424 1.00 51.88 479 THR A N 1
ATOM 3733 C CA . THR A 1 479 ? 5.202 14.916 -5.275 1.00 51.88 479 THR A CA 1
ATOM 3734 C C . THR A 1 479 ? 4.516 14.734 -6.624 1.00 51.88 479 THR A C 1
ATOM 3736 O O . THR A 1 479 ? 3.796 15.614 -7.087 1.00 51.88 479 THR A O 1
ATOM 3739 N N . ALA A 1 480 ? 4.635 13.540 -7.205 1.00 49.53 480 ALA A N 1
ATOM 3740 C CA . ALA A 1 480 ? 3.887 13.113 -8.375 1.00 49.53 480 ALA A CA 1
ATOM 3741 C C . ALA A 1 480 ? 2.365 13.257 -8.173 1.00 49.53 480 ALA A C 1
ATOM 3743 O O . ALA A 1 480 ? 1.634 13.551 -9.117 1.00 49.53 480 ALA A O 1
ATOM 3744 N N . LEU A 1 481 ? 1.886 13.095 -6.941 1.00 39.62 481 LEU A N 1
ATOM 3745 C CA . LEU A 1 481 ? 0.480 13.242 -6.573 1.00 39.62 481 LEU A CA 1
ATOM 3746 C C . LEU A 1 481 ? 0.038 14.703 -6.352 1.00 39.62 481 LEU A C 1
ATOM 3748 O O . LEU A 1 481 ? -1.172 14.932 -6.287 1.00 39.62 481 LEU A O 1
ATOM 3752 N N . LEU A 1 482 ? 0.955 15.667 -6.216 1.00 39.25 482 LEU A N 1
ATOM 3753 C CA . LEU A 1 482 ? 0.653 17.083 -5.939 1.00 39.25 482 LEU A CA 1
ATOM 3754 C C . LEU A 1 482 ? 0.646 17.979 -7.192 1.00 39.25 482 LEU A C 1
ATOM 3756 O O . LEU A 1 482 ? 0.152 19.101 -7.126 1.00 39.25 482 LEU A O 1
ATOM 3760 N N . GLU A 1 483 ? 1.165 17.509 -8.331 1.00 36.03 483 GLU A N 1
ATOM 3761 C CA . GLU A 1 483 ? 1.227 18.273 -9.595 1.00 36.03 483 GLU A CA 1
ATOM 3762 C C . GLU A 1 483 ? -0.040 18.163 -10.478 1.00 36.03 483 GLU A C 1
ATOM 3764 O O . GLU A 1 483 ? -0.028 18.549 -11.649 1.00 36.03 483 GLU A O 1
ATOM 3769 N N . THR A 1 484 ? -1.153 17.678 -9.921 1.00 38.88 484 THR A N 1
ATOM 3770 C CA . THR A 1 484 ? -2.496 17.637 -10.539 1.00 38.88 484 THR A CA 1
ATOM 3771 C C . THR A 1 484 ? -3.517 18.252 -9.607 1.00 38.88 484 THR A C 1
ATOM 3773 O O . THR A 1 484 ? -4.438 18.932 -10.111 1.00 38.88 484 THR A O 1
#